Protein 5V62 (pdb70)

GO terms:
  GO:0004674 protein serine/threonine kinase activity (F, IDA)
  GO:0004707 MAP kinase activity (F, IDA)
  GO:0005829 cytosol (C, IDA)
  GO:0045542 positive regulation of cholesterol biosynthetic process (P, IDA)
  GO:0070371 ERK1 and ERK2 cascade (P, IDA)
  GO:0007173 epidermal growth factor receptor signaling pathway (P, IDA)
  GO:0000165 MAPK cascade (P, IDA)
  GO:0010759 positive regulation of macrophage chemotaxis (P, IGI)
  GO:0120041 positive regulation of macrophage proliferation (P, IGI)
  GO:0061514 interleukin-34-mediated signaling pathway (P, IGI)
  GO:0005634 nucleus (C, IDA)
  GO:0005737 cytoplasm (C, IDA)
  GO:0045880 positive regulation of smoothened signaling pathway (P, IDA)
  GO:0070849 response to epidermal growth factor (P, IDA)
  GO:0005634 nucleus (C, TAS)
  GO:0005739 mitochondrion (C, TAS)
  GO:0005769 early endosome (C, TAS)
  GO:0005770 late endosome (C, TAS)
  GO:0005794 Golgi apparatus (C, TAS)
  GO:0005829 cytosol (C, TAS)

Organism: Homo sapiens (NCBI:txid9606)

Sequence (363 aa):
GPEMVRGQVFDVGPRYTNLLSSYIGEEGGAAYYGGMMVCSAYDNVNKVRVAIKKISPFEHQTTYCQRTLREIKILLRRFRHENIIGINDIIRAPTIEQMKDVYIVQDLMETDLYKLLKTQHLSNDHICYFLYQILRGLKYIHSANVLHRDLKPSNLLLNNTTCDLKICCDFGLARVADPDHDHTGFLEVATRWYRAPEIMLNSKGYTKKSSIDIWSVGCILAEMLSSNRPIFPGKHYLDQLNHILGILGSPSQEDLNCIINLKARNYLLSLPHKNKVPWNRLFPNADSKALDLLDKMMLTFNPHKRIEVEQALAHPYLEQYYDPSDEPIAEAPFKFDMELDDLPKEKLKELIFEETARFQPGYRSQLKPIESSILAQRR

Nearest PDB structures (foldseek):
  3zuv-assembly1_A  TM=9.900E-01  e=7.593E-59  Rattus norvegicus
  4nif-assembly1_E  TM=9.611E-01  e=3.042E-57  Homo sapiens
  4qpa-assembly2_B  TM=9.569E-01  e=8.840E-56  Homo sapiens
  8ao9-assembly1_A  TM=9.526E-01  e=4.386E-54  Homo sapiens
  4qp1-assembly2_B  TM=9.564E-01  e=3.182E-54  Homo sapiens

Foldseek 3Di:
DADADPHRGDPDDDQWDDWAFDDADDQGTKTWTAGPPVGAIKIKGKAQQLVDLLQLLLLLFVLVVQQQDDDQQAWHWDAKDADPDLVRGRIIMTITGDFDAWQLVCLVPDQDDLVLLLLLLLSVLLVVQQCVLLQKAQQADDGRQWGHHPVSRIHGHDSSVMDHDAVVDQQQPPQQGYDLLLAAVCSVQSVRHDGSLSVLSSSLQRSLCSLPSDGQQPQPDNVSSNVSLCQAQWQDDPVLLVPRPDPVSSVVSVPDDTHDHHQQCVVRVPHDPQSSVLSCLSSDNRSVSRDDSLVSCVGPSNVVPRDVVPRDHRPHRDHPVRHPSPDDSVVSSVSSCVSNQVNDPPDDD/DDDDPCVDPVSVVD

InterPro domains:
  IPR000719 Protein kinase domain [PF00069] (25-313)
  IPR000719 Protein kinase domain [PS50011] (25-313)
  IPR000719 Protein kinase domain [SM00220] (25-313)
  IPR003527 Mitogen-activated protein (MAP) kinase, conserved site [PS01351] (59-161)
  IPR008271 Serine/threonine-protein kinase, active site [PS00108] (145-157)
  IPR008349 Mitogen-activated protein (MAP) kinase, ERK1/2 [PR01770] (13-30)
  IPR008349 Mitogen-activated protein (MAP) kinase, ERK1/2 [PR01770] (118-127)
  IPR008349 Mitogen-activated protein (MAP) kinase, ERK1/2 [PR01770] (173-183)
  IPR008349 Mitogen-activated protein (MAP) kinase, ERK1/2 [PR01770] (231-242)
  IPR008349 Mitogen-activated protein (MAP) kinase, ERK1/2 [PR01770] (252-262)
  IPR008349 Mitogen-activated protein (MAP) kinase, ERK1/2 [PR01770] (313-323)
  IPR011009 Protein kinase-like domain superfamily [SSF56112] (19-322)
  IPR017441 Protein kinase, ATP binding site [PS00107] (31-55)
  IPR050117 Mitogen-activated protein (MAP) kinase [PTHR24055] (24-315)

Structure (mmCIF, N/CA/C/O backbone):
data_5V62
#
_entry.id   5V62
#
_cell.length_a   42.327
_cell.length_b   77.888
_cell.length_c   152.938
_cell.angle_alpha   90.00
_cell.angle_beta   90.00
_cell.angle_gamma   90.00
#
_symmetry.space_group_name_H-M   'P 21 21 21'
#
loop_
_entity.id
_entity.type
_entity.pdbx_description
1 polymer 'Mitogen-activated protein kinase 1'
2 polymer 'Ribosomal protein S6 kinase alpha-1'
3 non-polymer GLYCEROL
4 non-polymer 5-(2-PHENYLPYRAZOLO[1,5-A]PYRIDIN-3-YL)-1H-PYRAZOLO[3,4-C]PYRIDAZIN-3-AMINE
5 non-polymer N-(hex-5-yn-1-yl)hexanamide
6 water water
#
loop_
_atom_site.group_PDB
_atom_site.id
_atom_site.type_symbol
_atom_site.label_atom_id
_atom_site.label_alt_id
_atom_site.label_comp_id
_atom_site.label_asym_id
_atom_site.label_entity_id
_atom_site.label_seq_id
_atom_site.pdbx_PDB_ins_code
_atom_site.Cartn_x
_atom_site.Cartn_y
_atom_site.Cartn_z
_atom_site.occupancy
_atom_site.B_iso_or_equiv
_atom_site.auth_seq_id
_atom_site.auth_comp_id
_atom_site.auth_asym_id
_atom_site.auth_atom_id
_atom_site.pdbx_PDB_model_num
ATOM 1 N N . GLY A 1 1 ? 15.929 5.449 -9.095 1.00 67.09 10 GLY A N 1
ATOM 2 C CA . GLY A 1 1 ? 16.187 5.289 -7.634 1.00 63.79 10 GLY A CA 1
ATOM 3 C C . GLY A 1 1 ? 15.876 6.543 -6.824 1.00 60.44 10 GLY A C 1
ATOM 4 O O . GLY A 1 1 ? 16.247 7.646 -7.235 1.00 61.52 10 GLY A O 1
ATOM 5 N N . PRO A 1 2 ? 15.194 6.393 -5.660 1.00 57.25 11 PRO A N 1
ATOM 6 C CA . PRO A 1 2 ? 14.890 7.552 -4.787 1.00 52.21 11 PRO A CA 1
ATOM 7 C C . PRO A 1 2 ? 16.145 8.178 -4.169 1.00 48.86 11 PRO A C 1
ATOM 8 O O . PRO A 1 2 ? 17.186 7.537 -4.165 1.00 48.10 11 PRO A O 1
ATOM 12 N N . GLU A 1 3 ? 16.065 9.404 -3.646 1.00 44.65 12 GLU A N 1
ATOM 13 C CA . GLU A 1 3 ? 17.232 10.009 -2.986 1.00 44.29 12 GLU A CA 1
ATOM 14 C C . GLU A 1 3 ? 17.503 9.303 -1.650 1.00 44.22 12 GLU A C 1
ATOM 15 O O . GLU A 1 3 ? 16.609 8.738 -1.016 1.00 43.14 12 GLU A O 1
ATOM 21 N N . MET A 1 4 ? 18.751 9.372 -1.239 1.00 43.84 13 MET A N 1
ATOM 22 C CA . MET A 1 4 ? 19.247 8.715 -0.037 1.00 47.07 13 MET A CA 1
ATOM 23 C C . MET A 1 4 ? 20.011 9.758 0.772 1.00 44.26 13 MET A C 1
ATOM 24 O O . MET A 1 4 ? 20.817 10.507 0.215 1.00 45.70 13 MET A O 1
ATOM 29 N N . VAL A 1 5 ? 19.754 9.793 2.069 1.00 41.20 14 VAL A N 1
ATOM 30 C CA . VAL A 1 5 ? 20.441 10.691 2.986 1.00 41.22 14 VAL A CA 1
ATOM 31 C C . VAL A 1 5 ? 21.050 9.885 4.147 1.00 42.08 14 VAL A C 1
ATOM 32 O O . VAL A 1 5 ? 20.313 9.267 4.938 1.00 39.26 14 VAL A O 1
ATOM 36 N N . ARG A 1 6 ? 22.381 9.947 4.242 1.00 43.37 15 ARG A N 1
ATOM 37 C CA . ARG A 1 6 ? 23.169 9.225 5.270 1.00 44.67 15 ARG A CA 1
ATOM 38 C C . ARG A 1 6 ? 22.714 7.772 5.363 1.00 46.13 15 ARG A C 1
ATOM 39 O O . ARG A 1 6 ? 22.327 7.318 6.419 1.00 47.39 15 ARG A O 1
ATOM 47 N N . GLY A 1 7 ? 22.643 7.097 4.229 1.00 48.64 16 GLY A N 1
ATOM 48 C CA . GLY A 1 7 ? 22.195 5.712 4.195 1.00 51.50 16 GLY A CA 1
ATOM 49 C C . GLY A 1 7 ? 20.715 5.395 4.325 1.00 50.36 16 GLY A C 1
ATOM 50 O O . GLY A 1 7 ? 20.352 4.235 4.261 1.00 53.59 16 GLY A O 1
ATOM 51 N N . GLN A 1 8 ? 19.854 6.388 4.527 1.00 49.29 17 GLN A N 1
ATOM 52 C CA . GLN A 1 8 ? 18.410 6.148 4.560 1.00 48.82 17 GLN A CA 1
ATOM 53 C C . GLN A 1 8 ? 17.792 6.534 3.221 1.00 46.85 17 GLN A C 1
ATOM 54 O O . GLN A 1 8 ? 17.973 7.656 2.741 1.00 42.38 17 GLN A O 1
ATOM 60 N N . VAL A 1 9 ? 17.032 5.619 2.643 1.00 46.38 18 VAL A N 1
ATOM 61 C CA . VAL A 1 9 ? 16.253 5.933 1.467 1.00 46.65 18 VAL A CA 1
ATOM 62 C C . VAL A 1 9 ? 15.094 6.849 1.871 1.00 42.56 18 VAL A C 1
ATOM 63 O O . VAL A 1 9 ? 14.465 6.615 2.898 1.00 43.45 18 VAL A O 1
ATOM 67 N N . PHE A 1 10 ? 14.845 7.906 1.110 1.00 39.57 19 PHE A N 1
ATOM 68 C CA . PHE A 1 10 ? 13.663 8.751 1.298 1.00 38.78 19 PHE A CA 1
ATOM 69 C C . PHE A 1 10 ? 12.800 8.689 0.086 1.00 40.42 19 PHE A C 1
ATOM 70 O O . PHE A 1 10 ? 12.969 9.471 -0.861 1.00 41.68 19 PHE A O 1
ATOM 78 N N . ASP A 1 11 ? 11.865 7.756 0.105 1.00 39.64 20 ASP A N 1
ATOM 79 C CA . ASP A 1 11 ? 11.060 7.486 -1.066 1.00 41.90 20 ASP A CA 1
ATOM 80 C C . ASP A 1 11 ? 9.882 8.490 -1.159 1.00 39.66 20 ASP A C 1
ATOM 81 O O . ASP A 1 11 ? 8.724 8.138 -0.909 1.00 39.58 20 ASP A O 1
ATOM 86 N N . VAL A 1 12 ? 10.204 9.731 -1.508 1.00 37.52 21 VAL A N 1
ATOM 87 C CA . VAL A 1 12 ? 9.255 10.852 -1.439 1.00 36.66 21 VAL A CA 1
ATOM 88 C C . VAL A 1 12 ? 9.176 11.628 -2.749 1.00 37.35 21 VAL A C 1
ATOM 89 O O . VAL A 1 12 ? 8.485 12.639 -2.814 1.00 38.68 21 VAL A O 1
ATOM 93 N N . GLY A 1 13 ? 9.898 11.198 -3.772 1.00 37.74 22 GLY A N 1
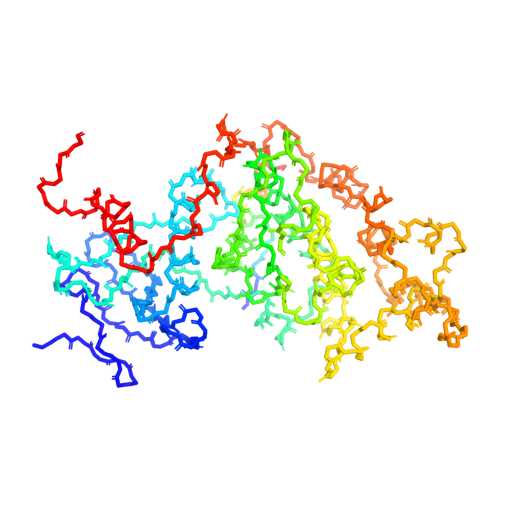ATOM 94 C CA . GLY A 1 13 ? 9.894 11.887 -5.040 1.00 38.44 22 GLY A CA 1
ATOM 95 C C . GLY A 1 13 ? 8.710 11.338 -5.788 1.00 38.94 22 GLY A C 1
ATOM 96 O O . GLY A 1 13 ? 8.113 10.378 -5.338 1.00 40.26 22 GLY A O 1
ATOM 97 N N . PRO A 1 14 ? 8.364 11.917 -6.925 1.00 38.88 23 PRO A N 1
ATOM 98 C CA . PRO A 1 14 ? 9.022 13.106 -7.498 1.00 36.29 23 PRO A CA 1
ATOM 99 C C . PRO A 1 14 ? 8.589 14.444 -6.901 1.00 33.38 23 PRO A C 1
ATOM 100 O O . PRO A 1 14 ? 9.237 15.425 -7.160 1.00 32.50 23 PRO A O 1
ATOM 104 N N . ARG A 1 15 ? 7.539 14.504 -6.078 1.00 32.11 24 ARG A N 1
ATOM 105 C CA . ARG A 1 15 ? 7.093 15.782 -5.537 1.00 31.16 24 ARG A CA 1
ATOM 106 C C . ARG A 1 15 ? 8.150 16.523 -4.656 1.00 29.75 24 ARG A C 1
ATOM 107 O O . ARG A 1 15 ? 8.312 17.729 -4.733 1.00 29.49 24 ARG A O 1
ATOM 115 N N . TYR A 1 16 ? 8.827 15.773 -3.822 1.00 29.40 25 TYR A N 1
ATOM 116 C CA . TYR A 1 16 ? 9.737 16.297 -2.809 1.00 28.59 25 TYR A CA 1
ATOM 117 C C . TYR A 1 16 ? 11.128 15.874 -3.186 1.00 29.46 25 TYR A C 1
ATOM 118 O O . TYR A 1 16 ? 11.365 14.670 -3.364 1.00 29.40 25 TYR A O 1
ATOM 127 N N . THR A 1 17 ? 12.021 16.850 -3.354 1.00 29.73 26 THR A N 1
ATOM 128 C CA . THR A 1 17 ? 13.380 16.619 -3.840 1.00 31.03 26 THR A CA 1
ATOM 129 C C . THR A 1 17 ? 14.396 17.420 -3.032 1.00 29.91 26 THR A C 1
ATOM 130 O O . THR A 1 17 ? 14.012 18.192 -2.167 1.00 30.68 26 THR A O 1
ATOM 134 N N . ASN A 1 18 ? 15.689 17.237 -3.335 1.00 29.87 27 ASN A N 1
ATOM 135 C CA . ASN A 1 18 ? 16.808 17.989 -2.768 1.00 30.14 27 ASN A CA 1
ATOM 136 C C . ASN A 1 18 ? 16.877 17.813 -1.244 1.00 29.64 27 ASN A C 1
ATOM 137 O O . ASN A 1 18 ? 16.819 18.748 -0.529 1.00 30.13 27 ASN A O 1
ATOM 142 N N . LEU A 1 19 ? 16.892 16.570 -0.798 1.00 29.13 28 LEU A N 1
ATOM 143 C CA A LEU A 1 19 ? 16.841 16.278 0.626 0.50 28.28 28 LEU A CA 1
ATOM 144 C CA B LEU A 1 19 ? 16.864 16.216 0.617 0.50 28.82 28 LEU A CA 1
ATOM 145 C C . LEU A 1 19 ? 18.162 16.567 1.337 1.00 28.30 28 LEU A C 1
ATOM 146 O O . LEU A 1 19 ? 19.233 16.294 0.838 1.00 29.50 28 LEU A O 1
ATOM 155 N N A SER A 1 20 ? 18.065 17.184 2.513 0.50 27.49 29 SER A N 1
ATOM 156 N N B SER A 1 20 ? 18.034 17.083 2.555 0.50 28.26 29 SER A N 1
ATOM 157 C CA A SER A 1 20 ? 19.252 17.441 3.316 0.50 28.40 29 SER A CA 1
ATOM 158 C CA B SER A 1 20 ? 19.195 17.505 3.303 0.50 29.72 29 SER A CA 1
ATOM 159 C C A SER A 1 20 ? 18.940 17.009 4.734 0.50 27.79 29 SER A C 1
ATOM 160 C C B SER A 1 20 ? 18.983 17.162 4.786 0.50 28.71 29 SER A C 1
ATOM 161 O O A SER A 1 20 ? 17.853 17.177 5.219 0.50 25.46 29 SER A O 1
ATOM 162 O O B SER A 1 20 ? 18.002 17.597 5.383 0.50 27.00 29 SER A O 1
ATOM 167 N N . TYR A 1 21 ? 19.916 16.408 5.355 1.00 29.12 30 TYR A N 1
ATOM 168 C CA . TYR A 1 21 ? 19.793 15.933 6.716 1.00 30.18 30 TYR A CA 1
ATOM 169 C C . TYR A 1 21 ? 19.571 17.075 7.715 1.00 30.61 30 TYR A C 1
ATOM 170 O O . TYR A 1 21 ? 20.208 18.134 7.660 1.00 29.19 30 TYR A O 1
ATOM 179 N N . ILE A 1 22 ? 18.651 16.831 8.641 1.00 31.83 31 ILE A N 1
ATOM 180 C CA . ILE A 1 22 ? 18.454 17.700 9.811 1.00 33.19 31 ILE A CA 1
ATOM 181 C C . ILE A 1 22 ? 18.778 16.968 11.109 1.00 35.62 31 ILE A C 1
ATOM 182 O O . ILE A 1 22 ? 19.518 17.500 11.893 1.00 36.17 31 ILE A O 1
ATOM 187 N N . GLY A 1 23 ? 18.258 15.768 11.328 1.00 36.07 32 GLY A N 1
ATOM 188 C CA . GLY A 1 23 ? 18.421 15.076 12.636 1.00 36.83 32 GLY A CA 1
ATOM 189 C C . GLY A 1 23 ? 17.845 13.669 12.585 1.00 38.03 32 GLY A C 1
ATOM 190 O O . GLY A 1 23 ? 17.236 13.291 11.552 1.00 33.64 32 GLY A O 1
ATOM 191 N N A GLU A 1 24 ? 17.883 12.969 13.724 0.51 34.74 33 GLU A N 1
ATOM 192 N N B GLU A 1 24 ? 18.210 12.816 13.561 0.46 39.13 33 GLU A N 1
ATOM 193 C CA A GLU A 1 24 ? 17.298 11.639 13.805 0.51 34.35 33 GLU A CA 1
ATOM 194 C CA B GLU A 1 24 ? 17.711 11.428 13.639 0.46 41.12 33 GLU A CA 1
ATOM 195 C C A GLU A 1 24 ? 16.805 11.240 15.200 0.51 34.47 33 GLU A C 1
ATOM 196 C C B GLU A 1 24 ? 17.607 10.899 15.084 0.46 44.03 33 GLU A C 1
ATOM 197 O O A GLU A 1 24 ? 17.026 11.975 16.157 0.51 33.28 33 GLU A O 1
ATOM 198 O O B GLU A 1 24 ? 17.979 11.601 16.026 0.46 40.71 33 GLU A O 1
ATOM 209 N N A GLY A 1 25 ? 16.103 10.095 15.246 0.51 34.97 34 GLY A N 1
ATOM 210 N N B GLY A 1 25 ? 17.072 9.678 15.236 0.46 47.42 34 GLY A N 1
ATOM 211 C CA A GLY A 1 25 ? 15.772 9.335 16.476 0.51 34.08 34 GLY A CA 1
ATOM 212 C CA B GLY A 1 25 ? 17.063 8.955 16.530 0.46 51.12 34 GLY A CA 1
ATOM 213 C C A GLY A 1 25 ? 15.985 7.816 16.300 0.51 35.05 34 GLY A C 1
ATOM 214 C C B GLY A 1 25 ? 15.771 8.251 16.929 0.46 53.18 34 GLY A C 1
ATOM 215 O O A GLY A 1 25 ? 16.435 7.356 15.248 0.51 34.83 34 GLY A O 1
ATOM 216 O O B GLY A 1 25 ? 15.280 7.393 16.189 0.46 58.29 34 GLY A O 1
ATOM 217 N N A ALA A 1 26 ? 15.626 7.024 17.317 0.51 35.16 35 ALA A N 1
ATOM 218 N N B ALA A 1 26 ? 15.245 8.592 18.118 0.46 54.01 35 ALA A N 1
ATOM 219 C CA A ALA A 1 26 ? 15.706 5.553 17.244 0.51 36.10 35 ALA A CA 1
ATOM 220 C CA B ALA A 1 26 ? 14.001 8.008 18.646 0.46 52.11 35 ALA A CA 1
ATOM 221 C C A ALA A 1 26 ? 14.970 4.868 16.088 0.51 35.78 35 ALA A C 1
ATOM 222 C C B ALA A 1 26 ? 12.874 8.289 17.666 0.46 50.74 35 ALA A C 1
ATOM 223 O O A ALA A 1 26 ? 15.399 3.799 15.648 0.51 35.75 35 ALA A O 1
ATOM 224 O O B ALA A 1 26 ? 12.415 7.394 16.964 0.46 52.61 35 ALA A O 1
ATOM 227 N N A TYR A 1 27 ? 13.872 5.433 15.585 0.51 35.14 36 TYR A N 1
ATOM 228 N N B TYR A 1 27 ? 12.518 9.561 17.542 0.46 46.97 36 TYR A N 1
ATOM 229 C CA A TYR A 1 27 ? 13.161 4.754 14.491 0.51 35.27 36 TYR A CA 1
ATOM 230 C CA B TYR A 1 27 ? 11.468 9.970 16.617 0.46 45.12 36 TYR A CA 1
ATOM 231 C C A TYR A 1 27 ? 12.789 5.683 13.324 0.51 34.95 36 TYR A C 1
ATOM 232 C C B TYR A 1 27 ? 11.623 9.482 15.166 0.46 43.42 36 TYR A C 1
ATOM 233 O O A TYR A 1 27 ? 11.784 5.462 12.661 0.51 31.96 36 TYR A O 1
ATOM 234 O O B TYR A 1 27 ? 10.627 9.339 14.479 0.46 42.43 36 TYR A O 1
ATOM 251 N N A GLY A 1 28 ? 13.613 6.708 13.082 0.51 34.24 37 GLY A N 1
ATOM 252 N N B GLY A 1 28 ? 12.838 9.205 14.707 0.46 41.57 37 GLY A N 1
ATOM 253 C CA A GLY A 1 28 ? 13.342 7.667 12.017 0.51 33.48 37 GLY A CA 1
ATOM 254 C CA B GLY A 1 28 ? 13.051 8.685 13.339 0.46 39.36 37 GLY A CA 1
ATOM 255 C C A GLY A 1 28 ? 14.440 8.670 11.715 0.51 33.37 37 GLY A C 1
ATOM 256 C C B GLY A 1 28 ? 14.132 9.519 12.684 0.46 37.32 37 GLY A C 1
ATOM 257 O O A GLY A 1 28 ? 15.468 8.674 12.380 0.51 32.71 37 GLY A O 1
ATOM 258 O O B GLY A 1 28 ? 15.069 9.869 13.369 0.46 36.81 37 GLY A O 1
ATOM 259 N N A MET A 1 29 ? 14.204 9.538 10.727 0.51 32.39 38 MET A N 1
ATOM 260 N N B MET A 1 29 ? 14.011 9.844 11.389 0.46 35.24 38 MET A N 1
ATOM 261 C CA A MET A 1 29 ? 15.154 10.621 10.371 0.51 32.12 38 MET A CA 1
ATOM 262 C CA B MET A 1 29 ? 15.010 10.698 10.687 0.46 34.61 38 MET A CA 1
ATOM 263 C C A MET A 1 29 ? 14.363 11.795 9.807 0.51 30.64 38 MET A C 1
ATOM 264 C C B MET A 1 29 ? 14.295 11.805 9.937 0.46 32.07 38 MET A C 1
ATOM 265 O O A MET A 1 29 ? 13.367 11.582 9.112 0.51 29.31 38 MET A O 1
ATOM 266 O O B MET A 1 29 ? 13.312 11.560 9.237 0.46 30.83 38 MET A O 1
ATOM 275 N N . VAL A 1 30 ? 14.813 13.020 10.085 1.00 29.53 39 VAL A N 1
ATOM 276 C CA . VAL A 1 30 ? 14.196 14.219 9.547 1.00 28.10 39 VAL A CA 1
ATOM 277 C C . VAL A 1 30 ? 15.161 14.853 8.536 1.00 28.28 39 VAL A C 1
ATOM 278 O O . VAL A 1 30 ? 16.357 15.007 8.835 1.00 26.83 39 VAL A O 1
ATOM 282 N N . CYS A 1 31 ? 14.616 15.278 7.394 1.00 27.06 40 CYS A N 1
ATOM 283 C CA . CYS A 1 31 ? 15.374 16.012 6.357 1.00 27.75 40 CYS A CA 1
ATOM 284 C C . CYS A 1 31 ? 14.612 17.249 5.944 1.00 27.27 40 CYS A C 1
ATOM 285 O O . CYS A 1 31 ? 13.375 17.293 6.078 1.00 28.61 40 CYS A O 1
ATOM 288 N N . SER A 1 32 ? 15.306 18.228 5.385 1.00 26.47 41 SER A N 1
ATOM 289 C CA . SER A 1 32 ? 14.670 19.315 4.683 1.00 26.39 41 SER A CA 1
ATOM 290 C C . SER A 1 32 ? 14.523 18.881 3.251 1.00 26.52 41 SER A C 1
ATOM 291 O O . SER A 1 32 ? 15.262 18.031 2.766 1.00 27.06 41 SER A O 1
ATOM 294 N N . ALA A 1 33 ? 13.535 19.453 2.586 1.00 27.05 42 ALA A N 1
ATOM 295 C CA . ALA A 1 33 ? 13.336 19.229 1.155 1.00 25.89 42 ALA A CA 1
ATOM 296 C C . ALA A 1 33 ? 12.627 20.410 0.460 1.00 25.74 42 ALA A C 1
ATOM 297 O O . ALA A 1 33 ? 12.141 21.307 1.094 1.00 27.64 42 ALA A O 1
ATOM 299 N N . TYR A 1 34 ? 12.495 20.292 -0.872 1.00 26.65 43 TYR A N 1
ATOM 300 C CA . TYR A 1 34 ? 11.726 21.197 -1.673 1.00 27.29 43 TYR A CA 1
ATOM 301 C C . TYR A 1 34 ? 10.516 20.502 -2.236 1.00 26.06 43 TYR A C 1
ATOM 302 O O . TYR A 1 34 ? 10.625 19.455 -2.893 1.00 26.35 43 TYR A O 1
ATOM 311 N N . ASP A 1 35 ? 9.366 21.098 -1.973 1.00 25.70 44 ASP A N 1
ATOM 312 C CA . ASP A 1 35 ? 8.091 20.683 -2.553 1.00 25.34 44 ASP A CA 1
ATOM 313 C C . ASP A 1 35 ? 7.965 21.328 -3.898 1.00 26.32 44 ASP A C 1
ATOM 314 O O . ASP A 1 35 ? 7.738 22.511 -3.989 1.00 27.99 44 ASP A O 1
ATOM 319 N N . ASN A 1 36 ? 8.156 20.552 -4.968 1.00 27.94 45 ASN A N 1
ATOM 320 C CA . ASN A 1 36 ? 8.141 21.080 -6.316 1.00 29.85 45 ASN A CA 1
ATOM 321 C C . ASN A 1 36 ? 6.696 21.474 -6.768 1.00 30.77 45 ASN A C 1
ATOM 322 O O . ASN A 1 36 ? 6.527 22.238 -7.720 1.00 31.00 45 ASN A O 1
ATOM 327 N N . VAL A 1 37 ? 5.696 20.948 -6.092 1.00 29.17 46 VAL A N 1
ATOM 328 C CA . VAL A 1 37 ? 4.282 21.203 -6.452 1.00 29.55 46 VAL A CA 1
ATOM 329 C C . VAL A 1 37 ? 3.858 22.546 -5.901 1.00 27.46 46 VAL A C 1
ATOM 330 O O . VAL A 1 37 ? 3.505 23.418 -6.654 1.00 27.54 46 VAL A O 1
ATOM 334 N N . ASN A 1 38 ? 3.902 22.724 -4.601 1.00 26.98 47 ASN A N 1
ATOM 335 C CA . ASN A 1 38 ? 3.570 24.026 -3.985 1.00 27.05 47 ASN A CA 1
ATOM 336 C C . ASN A 1 38 ? 4.717 25.071 -3.974 1.00 28.87 47 ASN A C 1
ATOM 337 O O . ASN A 1 38 ? 4.483 26.224 -3.592 1.00 28.06 47 ASN A O 1
ATOM 342 N N . LYS A 1 39 ? 5.940 24.663 -4.362 1.00 30.14 48 LYS A N 1
ATOM 343 C CA . LYS A 1 39 ? 7.116 25.575 -4.414 1.00 31.80 48 LYS A CA 1
ATOM 344 C C . LYS A 1 39 ? 7.383 26.167 -3.032 1.00 32.36 48 LYS A C 1
ATOM 345 O O . LYS A 1 39 ? 7.427 27.371 -2.814 1.00 33.79 48 LYS A O 1
ATOM 351 N N . VAL A 1 40 ? 7.585 25.264 -2.090 1.00 30.61 49 VAL A N 1
ATOM 352 C CA . VAL A 1 40 ? 7.858 25.618 -0.706 1.00 31.23 49 VAL A CA 1
ATOM 353 C C . VAL A 1 40 ? 8.852 24.628 -0.128 1.00 29.05 49 VAL A C 1
ATOM 354 O O . VAL A 1 40 ? 8.939 23.472 -0.552 1.00 28.41 49 VAL A O 1
ATOM 358 N N . ARG A 1 41 ? 9.590 25.096 0.849 1.00 28.20 50 ARG A N 1
ATOM 359 C CA . ARG A 1 41 ? 10.558 24.282 1.549 1.00 28.83 50 ARG A CA 1
ATOM 360 C C . ARG A 1 41 ? 9.875 23.566 2.697 1.00 26.94 50 ARG A C 1
ATOM 361 O O . ARG A 1 41 ? 9.069 24.154 3.426 1.00 26.24 50 ARG A O 1
ATOM 369 N N . VAL A 1 42 ? 10.188 22.283 2.848 1.00 26.02 51 VAL A N 1
ATOM 370 C CA . VAL A 1 42 ? 9.520 21.455 3.832 1.00 25.07 51 VAL A CA 1
ATOM 371 C C . VAL A 1 42 ? 10.520 20.692 4.687 1.00 24.14 51 VAL A C 1
ATOM 372 O O . VAL A 1 42 ? 11.669 20.439 4.348 1.00 24.23 51 VAL A O 1
ATOM 376 N N . ALA A 1 43 ? 10.010 20.246 5.818 1.00 24.37 52 ALA A N 1
ATOM 377 C CA . ALA A 1 43 ? 10.691 19.246 6.632 1.00 23.59 52 ALA A CA 1
ATOM 378 C C . ALA A 1 43 ? 9.969 17.939 6.453 1.00 23.80 52 ALA A C 1
ATOM 379 O O . ALA A 1 43 ? 8.733 17.934 6.453 1.00 24.00 52 ALA A O 1
ATOM 381 N N . ILE A 1 44 ? 10.687 16.839 6.327 1.00 24.42 53 ILE A N 1
ATOM 382 C CA . ILE A 1 44 ? 10.063 15.544 6.106 1.00 25.57 53 ILE A CA 1
ATOM 383 C C . ILE A 1 44 ? 10.662 14.594 7.132 1.00 26.44 53 ILE A C 1
ATOM 384 O O . ILE A 1 44 ? 11.886 14.440 7.191 1.00 26.81 53 ILE A O 1
ATOM 389 N N . LYS A 1 45 ? 9.804 13.978 7.953 1.00 26.01 54 LYS A N 1
ATOM 390 C CA . LYS A 1 45 ? 10.220 12.954 8.891 1.00 28.42 54 LYS A CA 1
ATOM 391 C C . LYS A 1 45 ? 9.895 11.594 8.362 1.00 29.62 54 LYS A C 1
ATOM 392 O O . LYS A 1 45 ? 8.732 11.335 8.064 1.00 27.77 54 LYS A O 1
ATOM 398 N N . LYS A 1 46 ? 10.908 10.725 8.207 1.00 29.76 55 LYS A N 1
ATOM 399 C CA . LYS A 1 46 ? 10.731 9.300 7.928 1.00 31.75 55 LYS A CA 1
ATOM 400 C C . LYS A 1 46 ? 10.617 8.536 9.258 1.00 33.86 55 LYS A C 1
ATOM 401 O O . LYS A 1 46 ? 11.512 8.633 10.070 1.00 31.88 55 LYS A O 1
ATOM 407 N N . ILE A 1 47 ? 9.564 7.727 9.413 1.00 33.21 56 ILE A N 1
ATOM 408 C CA . ILE A 1 47 ? 9.319 6.882 10.599 1.00 35.71 56 ILE A CA 1
ATOM 409 C C . ILE A 1 47 ? 9.260 5.450 10.125 1.00 35.11 56 ILE A C 1
ATOM 410 O O . ILE A 1 47 ? 8.646 5.177 9.106 1.00 33.08 56 ILE A O 1
ATOM 415 N N . SER A 1 48 ? 9.865 4.530 10.878 1.00 34.98 57 SER A N 1
ATOM 416 C CA . SER A 1 48 ? 9.837 3.129 10.570 1.00 36.27 57 SER A CA 1
ATOM 417 C C . SER A 1 48 ? 9.406 2.359 11.826 1.00 38.32 57 SER A C 1
ATOM 418 O O . SER A 1 48 ? 10.239 1.735 12.463 1.00 38.95 57 SER A O 1
ATOM 421 N N . PRO A 1 49 ? 8.107 2.445 12.208 1.00 36.61 58 PRO A N 1
ATOM 422 C CA . PRO A 1 49 ? 7.704 2.079 13.544 1.00 36.77 58 PRO A CA 1
ATOM 423 C C . PRO A 1 49 ? 7.152 0.669 13.733 1.00 36.72 58 PRO A C 1
ATOM 424 O O . PRO A 1 49 ? 6.844 0.298 14.867 1.00 38.60 58 PRO A O 1
ATOM 428 N N . PHE A 1 50 ? 6.969 -0.074 12.668 1.00 36.87 59 PHE A N 1
ATOM 429 C CA . PHE A 1 50 ? 5.981 -1.134 12.695 1.00 39.60 59 PHE A CA 1
ATOM 430 C C . PHE A 1 50 ? 6.436 -2.396 13.413 1.00 42.49 59 PHE A C 1
ATOM 431 O O . PHE A 1 50 ? 5.604 -3.275 13.641 1.00 42.46 59 PHE A O 1
ATOM 439 N N . GLU A 1 51 ? 7.727 -2.469 13.773 1.00 44.77 60 GLU A N 1
ATOM 440 C CA . GLU A 1 51 ? 8.250 -3.622 14.507 1.00 47.68 60 GLU A CA 1
ATOM 441 C C . GLU A 1 51 ? 8.070 -3.506 16.004 1.00 46.12 60 GLU A C 1
ATOM 442 O O . GLU A 1 51 ? 8.265 -4.482 16.706 1.00 46.97 60 GLU A O 1
ATOM 448 N N . HIS A 1 52 ? 7.661 -2.352 16.507 1.00 44.52 61 HIS A N 1
ATOM 449 C CA . HIS A 1 52 ? 7.520 -2.163 17.947 1.00 44.21 61 HIS A CA 1
ATOM 450 C C . HIS A 1 52 ? 6.207 -1.517 18.277 1.00 43.02 61 HIS A C 1
ATOM 451 O O . HIS A 1 52 ? 5.815 -0.489 17.705 1.00 38.81 61 HIS A O 1
ATOM 458 N N . GLN A 1 53 ? 5.535 -2.103 19.251 1.00 42.60 62 GLN A N 1
ATOM 459 C CA . GLN A 1 53 ? 4.217 -1.663 19.607 1.00 42.79 62 GLN A CA 1
ATOM 460 C C . GLN A 1 53 ? 4.222 -0.204 20.106 1.00 40.48 62 GLN A C 1
ATOM 461 O O . GLN A 1 53 ? 3.361 0.594 19.735 1.00 39.15 62 GLN A O 1
ATOM 467 N N . THR A 1 54 ? 5.201 0.153 20.926 1.00 39.35 63 THR A N 1
ATOM 468 C CA A THR A 1 54 ? 5.227 1.480 21.516 0.50 38.25 63 THR A CA 1
ATOM 469 C CA B THR A 1 54 ? 5.263 1.481 21.514 0.50 38.76 63 THR A CA 1
ATOM 470 C C . THR A 1 54 ? 5.478 2.551 20.433 1.00 36.81 63 THR A C 1
ATOM 471 O O . THR A 1 54 ? 4.882 3.620 20.493 1.00 36.02 63 THR A O 1
ATOM 478 N N . TYR A 1 55 ? 6.349 2.260 19.465 1.00 35.98 64 TYR A N 1
ATOM 479 C CA . TYR A 1 55 ? 6.547 3.170 18.301 1.00 35.51 64 TYR A CA 1
ATOM 480 C C . TYR A 1 55 ? 5.272 3.354 17.481 1.00 32.96 64 TYR A C 1
ATOM 481 O O . TYR A 1 55 ? 4.965 4.479 17.072 1.00 32.34 64 TYR A O 1
ATOM 490 N N . CYS A 1 56 ? 4.558 2.268 17.239 1.00 33.00 65 CYS A N 1
ATOM 491 C CA . CYS A 1 56 ? 3.241 2.322 16.551 1.00 34.65 65 CYS A CA 1
ATOM 492 C C . CYS A 1 56 ? 2.230 3.210 17.296 1.00 34.01 65 CYS A C 1
ATOM 493 O O . CYS A 1 56 ? 1.522 4.011 16.708 1.00 33.14 65 CYS A O 1
ATOM 496 N N . GLN A 1 57 ? 2.218 3.072 18.603 1.00 35.44 66 GLN A N 1
ATOM 497 C CA . GLN A 1 57 ? 1.311 3.817 19.476 1.00 36.24 66 GLN A CA 1
ATOM 498 C C . GLN A 1 57 ? 1.582 5.300 19.378 1.00 33.32 66 GLN A C 1
ATOM 499 O O . GLN A 1 57 ? 0.666 6.105 19.214 1.00 33.03 66 GLN A O 1
ATOM 505 N N . ARG A 1 58 ? 2.855 5.660 19.467 1.00 32.23 67 ARG A N 1
ATOM 506 C CA . ARG A 1 58 ? 3.257 7.049 19.413 1.00 32.10 67 ARG A CA 1
ATOM 507 C C . ARG A 1 58 ? 3.040 7.642 18.016 1.00 30.94 67 ARG A C 1
ATOM 508 O O . ARG A 1 58 ? 2.738 8.797 17.895 1.00 28.75 67 ARG A O 1
ATOM 516 N N . THR A 1 59 ? 3.291 6.853 16.983 1.00 28.77 68 THR A N 1
ATOM 517 C CA . THR A 1 59 ? 3.035 7.299 15.615 1.00 28.92 68 THR A CA 1
ATOM 518 C C . THR A 1 59 ? 1.551 7.608 15.369 1.00 28.55 68 THR A C 1
ATOM 519 O O . THR A 1 59 ? 1.218 8.653 14.767 1.00 28.00 68 THR A O 1
ATOM 523 N N . LEU A 1 60 ? 0.672 6.722 15.861 1.00 29.12 69 LEU A N 1
ATOM 524 C CA . LEU A 1 60 ? -0.762 6.900 15.717 1.00 30.01 69 LEU A CA 1
ATOM 525 C C . LEU A 1 60 ? -1.222 8.129 16.470 1.00 29.33 69 LEU A C 1
ATOM 526 O O . LEU A 1 60 ? -2.043 8.890 15.976 1.00 28.37 69 LEU A O 1
ATOM 531 N N . ARG A 1 61 ? -0.710 8.309 17.672 1.00 28.68 70 ARG A N 1
ATOM 532 C CA . ARG A 1 61 ? -1.136 9.447 18.495 1.00 28.53 70 ARG A CA 1
ATOM 533 C C . ARG A 1 61 ? -0.737 10.745 17.816 1.00 26.99 70 ARG A C 1
ATOM 534 O O . ARG A 1 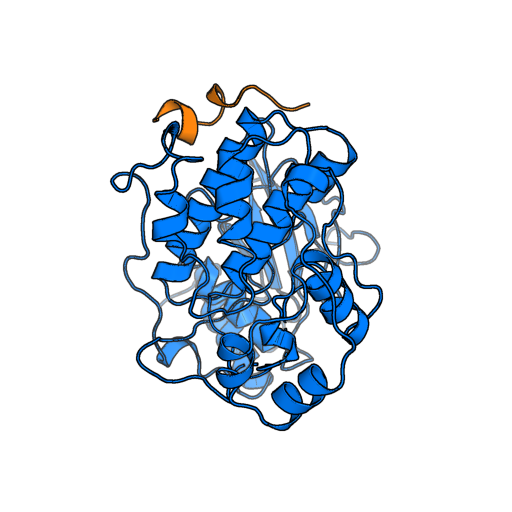61 ? -1.519 11.700 17.719 1.00 26.48 70 ARG A O 1
ATOM 542 N N . GLU A 1 62 ? 0.507 10.803 17.386 1.00 26.83 71 GLU A N 1
ATOM 543 C CA . GLU A 1 62 ? 1.003 12.023 16.813 1.00 28.90 71 GLU A CA 1
ATOM 544 C C . GLU A 1 62 ? 0.211 12.404 15.564 1.00 27.23 71 GLU A C 1
ATOM 545 O O . GLU A 1 62 ? -0.154 13.592 15.327 1.00 26.28 71 GLU A O 1
ATOM 551 N N . ILE A 1 63 ? -0.034 11.392 14.748 1.00 27.13 72 ILE A N 1
ATOM 552 C CA . ILE A 1 63 ? -0.827 11.608 13.540 1.00 27.12 72 ILE A CA 1
ATOM 553 C C . ILE A 1 63 ? -2.242 12.054 13.849 1.00 26.69 72 ILE A C 1
ATOM 554 O O . ILE A 1 63 ? -2.702 13.022 13.290 1.00 27.60 72 ILE A O 1
ATOM 559 N N . LYS A 1 64 ? -2.943 11.356 14.729 1.00 26.99 73 LYS A N 1
ATOM 560 C CA . LYS A 1 64 ? -4.346 11.659 15.006 1.00 28.72 73 LYS A CA 1
ATOM 561 C C . LYS A 1 64 ? -4.427 13.037 15.588 1.00 28.20 73 LYS A C 1
ATOM 562 O O . LYS A 1 64 ? -5.308 13.805 15.254 1.00 27.46 73 LYS A O 1
ATOM 568 N N . ILE A 1 65 ? -3.487 13.359 16.482 1.00 26.62 74 ILE A N 1
ATOM 569 C CA . ILE A 1 65 ? -3.564 14.634 17.170 1.00 26.29 74 ILE A CA 1
ATOM 570 C C . ILE A 1 65 ? -3.298 15.779 16.213 1.00 24.78 74 ILE A C 1
ATOM 571 O O . ILE A 1 65 ? -4.087 16.722 16.125 1.00 27.09 74 ILE A O 1
ATOM 576 N N . LEU A 1 66 ? -2.187 15.715 15.522 1.00 25.28 75 LEU A N 1
ATOM 577 C CA . LEU A 1 66 ? -1.801 16.813 14.655 1.00 26.96 75 LEU A CA 1
ATOM 578 C C . LEU A 1 66 ? -2.705 17.002 13.469 1.00 27.24 75 LEU A C 1
ATOM 579 O O . LEU A 1 66 ? -2.922 18.135 13.064 1.00 27.38 75 LEU A O 1
ATOM 584 N N . LEU A 1 67 ? -3.279 15.921 12.959 1.00 26.61 76 LEU A N 1
ATOM 585 C CA . LEU A 1 67 ? -4.294 16.080 11.901 1.00 27.59 76 LEU A CA 1
ATOM 586 C C . LEU A 1 67 ? -5.562 16.784 12.372 1.00 29.75 76 LEU A C 1
ATOM 587 O O . LEU A 1 67 ? -6.229 17.420 11.557 1.00 30.59 76 LEU A O 1
ATOM 592 N N A ARG A 1 68 ? -5.941 16.691 13.647 0.50 28.87 77 ARG A N 1
ATOM 593 N N B ARG A 1 68 ? -5.879 16.698 13.652 0.50 29.67 77 ARG A N 1
ATOM 594 C CA A ARG A 1 68 ? -7.084 17.505 14.118 0.50 29.83 77 ARG A CA 1
ATOM 595 C CA B ARG A 1 68 ? -7.048 17.371 14.192 0.50 31.23 77 ARG A CA 1
ATOM 596 C C A ARG A 1 68 ? -6.717 18.934 14.456 0.50 28.65 77 ARG A C 1
ATOM 597 C C B ARG A 1 68 ? -6.766 18.734 14.849 0.50 29.77 77 ARG A C 1
ATOM 598 O O A ARG A 1 68 ? -7.503 19.832 14.246 0.50 28.12 77 ARG A O 1
ATOM 599 O O B ARG A 1 68 ? -7.684 19.358 15.319 0.50 30.39 77 ARG A O 1
ATOM 614 N N . PHE A 1 69 ? -5.501 19.159 14.921 1.00 28.78 78 PHE A N 1
ATOM 615 C CA . PHE A 1 69 ? -5.124 20.454 15.440 1.00 27.93 78 PHE A CA 1
ATOM 616 C C . PHE A 1 69 ? -4.950 21.451 14.315 1.00 28.42 78 PHE A C 1
ATOM 617 O O . PHE A 1 69 ? -4.442 21.129 13.240 1.00 27.61 78 PHE A O 1
ATOM 625 N N . ARG A 1 70 ? -5.356 22.667 14.581 1.00 29.18 79 ARG A N 1
ATOM 626 C CA . ARG A 1 70 ? -5.106 23.755 13.657 1.00 32.92 79 ARG A CA 1
ATOM 627 C C . ARG A 1 70 ? -4.901 25.009 14.506 1.00 30.24 79 ARG A C 1
ATOM 628 O O . ARG A 1 70 ? -5.844 25.530 15.068 1.00 30.69 79 ARG A O 1
ATOM 636 N N . HIS A 1 71 ? -3.677 25.466 14.598 1.00 27.24 80 HIS A N 1
ATOM 637 C CA . HIS A 1 71 ? -3.340 26.605 15.435 1.00 27.45 80 HIS A CA 1
ATOM 638 C C . HIS A 1 71 ? -2.018 27.207 14.973 1.00 26.72 80 HIS A C 1
ATOM 639 O O . HIS A 1 71 ? -1.050 26.503 14.642 1.00 26.77 80 HIS A O 1
ATOM 646 N N . GLU A 1 72 ? -1.948 28.518 15.033 1.00 28.34 81 GLU A N 1
ATOM 647 C CA . GLU A 1 72 ? -0.798 29.261 14.511 1.00 30.24 81 GLU A CA 1
ATOM 648 C C . GLU A 1 72 ? 0.491 28.950 15.224 1.00 28.66 81 GLU A C 1
ATOM 649 O O . GLU A 1 72 ? 1.562 29.143 14.662 1.00 26.11 81 GLU A O 1
ATOM 655 N N . ASN A 1 73 ? 0.426 28.512 16.498 1.00 28.01 82 ASN A N 1
ATOM 656 C CA . ASN A 1 73 ? 1.640 28.187 17.260 1.00 26.01 82 ASN A CA 1
ATOM 657 C C . ASN A 1 73 ? 1.903 26.683 17.411 1.00 26.07 82 ASN A C 1
ATOM 658 O O . ASN A 1 73 ? 2.587 26.243 18.347 1.00 23.84 82 ASN A O 1
ATOM 663 N N . ILE A 1 74 ? 1.319 25.881 16.533 1.00 25.03 83 ILE A N 1
ATOM 664 C CA . ILE A 1 74 ? 1.537 24.446 16.506 1.00 24.45 83 ILE A CA 1
ATOM 665 C C . ILE A 1 74 ? 1.816 24.089 15.018 1.00 26.15 83 ILE A C 1
ATOM 666 O O . ILE A 1 74 ? 1.029 24.469 14.137 1.00 24.70 83 ILE A O 1
ATOM 671 N N . ILE A 1 75 ? 2.898 23.363 14.783 1.00 26.05 84 ILE A N 1
ATOM 672 C CA . ILE A 1 75 ? 3.247 22.933 13.392 1.00 28.88 84 ILE A CA 1
ATOM 673 C C . ILE A 1 75 ? 2.208 21.951 12.834 1.00 29.89 84 ILE A C 1
ATOM 674 O O . ILE A 1 75 ? 1.756 21.058 13.514 1.00 31.40 84 ILE A O 1
ATOM 679 N N . GLY A 1 76 ? 1.697 22.227 11.625 1.00 26.63 85 GLY A N 1
ATOM 680 C CA . GLY A 1 76 ? 0.708 21.391 10.986 1.00 26.89 85 GLY A CA 1
ATOM 681 C C . GLY A 1 76 ? 1.348 20.341 10.107 1.00 26.16 85 GLY A C 1
ATOM 682 O O . GLY A 1 76 ? 2.525 20.481 9.701 1.00 27.69 85 GLY A O 1
ATOM 683 N N . ILE A 1 77 ? 0.560 19.328 9.784 1.00 24.77 86 ILE A N 1
ATOM 684 C CA . ILE A 1 77 ? 0.975 18.300 8.826 1.00 25.06 86 ILE A CA 1
ATOM 685 C C . ILE A 1 77 ? 0.431 18.712 7.475 1.00 24.38 86 ILE A C 1
ATOM 686 O O . ILE A 1 77 ? -0.837 18.897 7.301 1.00 24.19 86 ILE A O 1
ATOM 691 N N . ASN A 1 78 ? 1.298 18.753 6.480 1.00 23.55 87 ASN A N 1
ATOM 692 C CA . ASN A 1 78 ? 0.877 19.128 5.129 1.00 25.29 87 ASN A CA 1
ATOM 693 C C . ASN A 1 78 ? 0.479 17.899 4.313 1.00 26.83 87 ASN A C 1
ATOM 694 O O . ASN A 1 78 ? -0.407 17.964 3.466 1.00 26.57 87 ASN A O 1
ATOM 699 N N . ASP A 1 79 ? 1.177 16.786 4.556 1.00 26.12 88 ASP A N 1
ATOM 700 C CA . ASP A 1 79 ? 1.125 15.596 3.716 1.00 26.91 88 ASP A CA 1
ATOM 701 C C . ASP A 1 79 ? 1.660 14.419 4.486 1.00 26.43 88 ASP A C 1
ATOM 702 O O . ASP A 1 79 ? 2.497 14.572 5.414 1.00 25.58 88 ASP A O 1
ATOM 707 N N . ILE A 1 80 ? 1.167 13.233 4.131 1.00 26.98 89 ILE A N 1
ATOM 708 C CA . ILE A 1 80 ? 1.697 12.004 4.666 1.00 26.78 89 ILE A CA 1
ATOM 709 C C . ILE A 1 80 ? 1.849 11.044 3.531 1.00 28.31 89 ILE A C 1
ATOM 710 O O . ILE A 1 80 ? 0.898 10.783 2.795 1.00 27.50 89 ILE A O 1
ATOM 715 N N . ILE A 1 81 ? 3.054 10.516 3.396 1.00 28.04 90 ILE A N 1
ATOM 716 C CA . ILE A 1 81 ? 3.348 9.556 2.348 1.00 30.38 90 ILE A CA 1
ATOM 717 C C . ILE A 1 81 ? 3.565 8.159 2.939 1.00 30.39 90 ILE A C 1
ATOM 718 O O . ILE A 1 81 ? 4.299 7.985 3.923 1.00 30.65 90 ILE A O 1
ATOM 723 N N . ARG A 1 82 ? 2.913 7.173 2.332 1.00 30.35 91 ARG A N 1
ATOM 724 C CA . ARG A 1 82 ? 3.148 5.767 2.631 1.00 30.99 91 ARG A CA 1
ATOM 725 C C . ARG A 1 82 ? 2.611 4.882 1.503 1.00 33.48 91 ARG A C 1
ATOM 726 O O . ARG A 1 82 ? 1.917 5.349 0.618 1.00 32.59 91 ARG A O 1
ATOM 734 N N . ALA A 1 83 ? 2.919 3.596 1.558 1.00 36.30 92 ALA A N 1
ATOM 735 C CA . ALA A 1 83 ? 2.669 2.678 0.435 1.00 37.40 92 ALA A CA 1
ATOM 736 C C . ALA A 1 83 ? 1.187 2.461 0.162 1.00 38.14 92 ALA A C 1
ATOM 737 O O . ALA A 1 83 ? 0.358 2.590 1.057 1.00 37.62 92 ALA A O 1
ATOM 739 N N . PRO A 1 84 ? 0.830 2.083 -1.084 1.00 40.41 93 PRO A N 1
ATOM 740 C CA . PRO A 1 84 ? -0.600 1.960 -1.370 1.00 40.17 93 PRO A CA 1
ATOM 741 C C . PRO A 1 84 ? -1.316 0.763 -0.718 1.00 40.25 93 PRO A C 1
ATOM 742 O O . PRO A 1 84 ? -2.545 0.785 -0.618 1.00 40.49 93 PRO A O 1
ATOM 746 N N . THR A 1 85 ? -0.565 -0.233 -0.252 1.00 40.54 94 THR A N 1
ATOM 747 C CA . THR A 1 85 ? -1.115 -1.391 0.447 1.00 42.14 94 THR A CA 1
ATOM 748 C C . THR A 1 85 ? -0.439 -1.581 1.794 1.00 41.97 94 THR A C 1
ATOM 749 O O . THR A 1 85 ? 0.743 -1.289 1.968 1.00 41.00 94 THR A O 1
ATOM 753 N N . ILE A 1 86 ? -1.202 -2.087 2.757 1.00 42.86 95 ILE A N 1
ATOM 754 C CA . ILE A 1 86 ? -0.692 -2.253 4.119 1.00 42.11 95 ILE A CA 1
ATOM 755 C C . ILE A 1 86 ? 0.541 -3.160 4.198 1.00 42.42 95 ILE A C 1
ATOM 756 O O . ILE A 1 86 ? 1.481 -2.835 4.928 1.00 41.88 95 ILE A O 1
ATOM 761 N N . GLU A 1 87 ? 0.586 -4.246 3.399 1.00 43.57 96 GLU A N 1
ATOM 762 C CA . GLU A 1 87 ? 1.757 -5.138 3.381 1.00 46.22 96 GLU A CA 1
ATOM 763 C C . GLU A 1 87 ? 3.038 -4.443 2.888 1.00 44.88 96 GLU A C 1
ATOM 764 O O . GLU A 1 87 ? 4.116 -4.726 3.366 1.00 45.83 96 GLU A O 1
ATOM 770 N N . GLN A 1 88 ? 2.929 -3.518 1.944 1.00 44.95 97 GLN A N 1
ATOM 771 C CA . GLN A 1 88 ? 4.111 -2.783 1.473 1.00 46.45 97 GLN A CA 1
ATOM 772 C C . GLN A 1 88 ? 4.513 -1.601 2.371 1.00 43.31 97 GLN A C 1
ATOM 773 O O . GLN A 1 88 ? 5.615 -1.072 2.224 1.00 42.56 97 GLN A O 1
ATOM 779 N N . MET A 1 89 ? 3.652 -1.204 3.298 1.00 40.24 98 MET A N 1
ATOM 780 C CA . MET A 1 89 ? 3.942 -0.088 4.188 1.00 38.08 98 MET A CA 1
ATOM 781 C C . MET A 1 89 ? 4.949 -0.522 5.264 1.00 38.75 98 MET A C 1
ATOM 782 O O . MET A 1 89 ? 4.627 -1.277 6.167 1.00 39.20 98 MET A O 1
ATOM 787 N N . LYS A 1 90 ? 6.166 -0.025 5.133 1.00 38.67 99 LYS A N 1
ATOM 788 C CA . LYS A 1 90 ? 7.207 -0.159 6.136 1.00 40.65 99 LYS A CA 1
ATOM 789 C C . LYS A 1 90 ? 7.552 1.184 6.748 1.00 37.93 99 L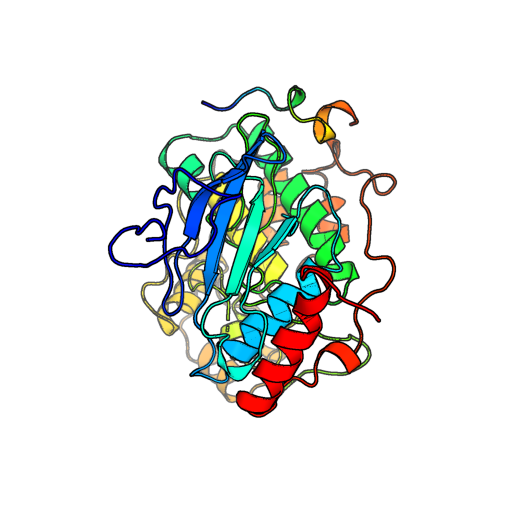YS A C 1
ATOM 790 O O . LYS A 1 90 ? 7.897 1.255 7.919 1.00 39.70 99 LYS A O 1
ATOM 796 N N . ASP A 1 91 ? 7.504 2.240 5.947 1.00 36.99 100 ASP A N 1
ATOM 797 C CA . ASP A 1 91 ? 7.869 3.580 6.381 1.00 35.62 100 ASP A CA 1
ATOM 798 C C . ASP A 1 91 ? 6.707 4.540 6.193 1.00 33.29 100 ASP A C 1
ATOM 799 O O . ASP A 1 91 ? 5.862 4.328 5.349 1.00 35.24 100 ASP A O 1
ATOM 804 N N . VAL A 1 92 ? 6.642 5.557 7.029 1.00 31.32 101 VAL A N 1
ATOM 805 C CA . VAL A 1 92 ? 5.663 6.629 6.875 1.00 31.09 101 VAL A CA 1
ATOM 806 C C . VAL A 1 92 ? 6.453 7.940 6.875 1.00 30.16 101 VAL A C 1
ATOM 807 O O . VAL A 1 92 ? 7.341 8.128 7.715 1.00 31.36 101 VAL A O 1
ATOM 811 N N . TYR A 1 93 ? 6.145 8.826 5.943 1.00 28.41 102 TYR A N 1
ATOM 812 C CA . TYR A 1 93 ? 6.807 10.101 5.857 1.00 28.52 102 TYR A CA 1
ATOM 813 C C . TYR A 1 93 ? 5.815 11.194 6.120 1.00 28.06 102 TYR A C 1
ATOM 814 O O . TYR A 1 93 ? 4.802 11.272 5.410 1.00 29.12 102 TYR A O 1
ATOM 823 N N . ILE A 1 94 ? 6.097 12.024 7.108 1.00 26.11 103 ILE A N 1
ATOM 824 C CA . ILE A 1 94 ? 5.259 13.160 7.453 1.00 26.30 103 ILE A CA 1
ATOM 825 C C . ILE A 1 94 ? 5.919 14.469 6.991 1.00 26.11 103 ILE A C 1
ATOM 826 O O . ILE A 1 94 ? 7.116 14.703 7.253 1.00 25.41 103 ILE A O 1
ATOM 831 N N . VAL A 1 95 ? 5.147 15.283 6.287 1.00 24.26 104 VAL A N 1
ATOM 832 C CA . VAL A 1 95 ? 5.643 16.506 5.688 1.00 24.86 104 VAL A CA 1
ATOM 833 C C . VAL A 1 95 ? 5.066 17.707 6.443 1.00 24.19 104 VAL A C 1
ATOM 834 O O . VAL A 1 95 ? 3.853 17.779 6.645 1.00 24.47 104 VAL A O 1
ATOM 838 N N . GLN A 1 96 ? 5.934 18.643 6.796 1.00 23.52 105 GLN A N 1
ATOM 839 C CA . GLN A 1 96 ? 5.568 19.927 7.395 1.00 24.82 105 GLN A CA 1
ATOM 840 C C . GLN A 1 96 ? 6.281 21.085 6.717 1.00 25.14 105 GLN A C 1
ATOM 841 O O . GLN A 1 96 ? 7.353 20.898 6.110 1.00 23.94 105 GLN A O 1
ATOM 847 N N . ASP A 1 97 ? 5.770 22.282 6.906 1.00 24.15 106 ASP A N 1
ATOM 848 C CA . ASP A 1 97 ? 6.502 23.489 6.493 1.00 26.64 106 ASP A CA 1
ATOM 849 C C . ASP A 1 97 ? 7.855 23.568 7.237 1.00 27.23 106 ASP A C 1
ATOM 850 O O . ASP A 1 97 ? 7.936 23.263 8.431 1.00 26.33 106 ASP A O 1
ATOM 855 N N . LEU A 1 98 ? 8.921 23.913 6.523 1.00 26.61 107 LEU A N 1
ATOM 856 C CA . LEU A 1 98 ? 10.256 23.984 7.106 1.00 26.59 107 LEU A CA 1
ATOM 857 C C . LEU A 1 98 ? 10.342 25.240 7.915 1.00 27.34 107 LEU A C 1
ATOM 858 O O . LEU A 1 98 ? 10.017 26.284 7.430 1.00 27.27 107 LEU A O 1
ATOM 863 N N . MET A 1 99 ? 10.791 25.145 9.153 1.00 27.75 108 MET A N 1
ATOM 864 C CA . MET A 1 99 ? 11.030 26.322 9.945 1.00 29.33 108 MET A CA 1
ATOM 865 C C . MET A 1 99 ? 12.525 26.582 9.926 1.00 31.07 108 MET A C 1
ATOM 866 O O . MET A 1 99 ? 13.313 25.658 9.632 1.00 31.25 108 MET A O 1
ATOM 871 N N . GLU A 1 100 ? 12.925 27.810 10.247 1.00 31.07 109 GLU A N 1
ATOM 872 C CA . GLU A 1 100 ? 14.336 28.204 10.090 1.00 33.49 109 GLU A CA 1
ATOM 873 C C . GLU A 1 100 ? 15.261 27.729 11.179 1.00 33.64 109 GLU A C 1
ATOM 874 O O . GLU A 1 100 ? 16.397 27.433 10.922 1.00 32.38 109 GLU A O 1
ATOM 880 N N . THR A 1 101 ? 14.790 27.683 12.423 1.00 30.32 110 THR A N 1
ATOM 881 C CA . THR A 1 101 ? 15.647 27.280 13.514 1.00 31.10 110 THR A CA 1
ATOM 882 C C . THR A 1 101 ? 14.753 26.752 14.645 1.00 29.98 110 THR A C 1
ATOM 883 O O . THR A 1 101 ? 13.513 26.558 14.466 1.00 28.08 110 THR A O 1
ATOM 887 N N . ASP A 1 102 ? 15.359 26.528 15.793 1.00 31.56 111 ASP A N 1
ATOM 888 C CA . ASP A 1 102 ? 14.599 26.215 16.994 1.00 32.11 111 ASP A CA 1
ATOM 889 C C . ASP A 1 102 ? 15.236 26.945 18.173 1.00 32.86 111 ASP A C 1
ATOM 890 O O . ASP A 1 102 ? 16.324 27.569 18.070 1.00 32.31 111 ASP A O 1
ATOM 895 N N . LEU A 1 103 ? 14.540 26.898 19.308 1.00 32.32 112 LEU A N 1
ATOM 896 C CA . LEU A 1 103 ? 14.980 27.660 20.457 1.00 31.18 112 LEU A CA 1
ATOM 897 C C . LEU A 1 103 ? 16.296 27.131 21.035 1.00 31.55 112 LEU A C 1
ATOM 898 O O . LEU A 1 103 ? 17.057 27.917 21.518 1.00 31.79 112 LEU A O 1
ATOM 903 N N . TYR A 1 104 ? 16.501 25.821 21.044 1.00 31.36 113 TYR A N 1
ATOM 904 C CA . TYR A 1 104 ? 17.757 25.221 21.472 1.00 34.49 113 TYR A CA 1
ATOM 905 C C . TYR A 1 104 ? 18.913 25.874 20.703 1.00 34.38 113 TYR A C 1
ATOM 906 O O . TYR A 1 104 ? 19.849 26.403 21.312 1.00 34.65 113 TYR A O 1
ATOM 915 N N . LYS A 1 105 ? 18.814 25.882 19.368 1.00 34.75 114 LYS A N 1
ATOM 916 C CA . LYS A 1 105 ? 19.863 26.516 18.542 1.00 38.63 114 LYS A CA 1
ATOM 917 C C . LYS A 1 105 ? 20.020 27.977 18.803 1.00 37.80 114 LYS A C 1
ATOM 918 O O . LYS A 1 105 ? 21.128 28.493 18.862 1.00 37.78 114 LYS A O 1
ATOM 924 N N . LEU A 1 106 ? 18.902 28.674 18.933 1.00 37.13 115 LEU A N 1
ATOM 925 C CA . LEU A 1 106 ? 18.946 30.107 19.097 1.00 38.49 115 LEU A CA 1
ATOM 926 C C . LEU A 1 106 ? 19.673 30.431 20.418 1.00 37.74 115 LEU A C 1
ATOM 927 O O . LEU A 1 106 ? 20.497 31.344 20.467 1.00 39.52 115 LEU A O 1
ATOM 932 N N . LEU A 1 107 ? 19.393 29.662 21.464 1.00 35.94 116 LEU A N 1
ATOM 933 C CA . LEU A 1 107 ? 20.015 29.909 22.775 1.00 37.28 116 LEU A CA 1
ATOM 934 C C . LEU A 1 107 ? 21.532 29.602 22.819 1.00 40.88 116 LEU A C 1
ATOM 935 O O . LEU A 1 107 ? 22.225 30.104 23.712 1.00 40.84 116 LEU A O 1
ATOM 940 N N . LYS A 1 108 ? 22.032 28.806 21.873 1.00 43.51 117 LYS A N 1
ATOM 941 C CA . LYS A 1 108 ? 23.483 28.591 21.732 1.00 46.66 117 LYS A CA 1
ATOM 942 C C . LYS A 1 108 ? 24.165 29.804 21.127 1.00 47.14 117 LYS A C 1
ATOM 943 O O . LYS A 1 108 ? 25.351 29.997 21.317 1.00 46.61 117 LYS A O 1
ATOM 949 N N . THR A 1 109 ? 23.430 30.603 20.363 1.00 47.06 118 THR A N 1
ATOM 950 C CA . THR A 1 109 ? 24.062 31.639 19.566 1.00 49.95 118 THR A CA 1
ATOM 951 C C . THR A 1 109 ? 23.748 33.045 20.000 1.00 51.58 118 THR A C 1
ATOM 952 O O . THR A 1 109 ? 24.500 33.952 19.676 1.00 51.12 118 THR A O 1
ATOM 956 N N . GLN A 1 110 ? 22.708 33.232 20.809 1.00 51.01 119 GLN A N 1
ATOM 957 C CA . GLN A 1 110 ? 22.173 34.561 21.077 1.00 51.89 119 GLN A CA 1
ATOM 958 C C . GLN A 1 110 ? 21.662 34.686 22.502 1.00 47.95 119 GLN A C 1
ATOM 959 O O . GLN A 1 110 ? 20.965 33.786 22.993 1.00 43.88 119 GLN A O 1
ATOM 965 N N . HIS A 1 111 ? 21.994 35.805 23.145 1.00 49.37 120 HIS A N 1
ATOM 966 C CA . HIS A 1 111 ? 21.371 36.230 24.404 1.00 51.15 120 HIS A CA 1
ATOM 967 C C . HIS A 1 111 ? 20.092 36.999 24.015 1.00 48.39 120 HIS A C 1
ATOM 968 O O . HIS A 1 111 ? 20.178 38.002 23.305 1.00 49.44 120 HIS A O 1
ATOM 975 N N . LEU A 1 112 ? 18.916 36.518 24.427 1.00 44.34 121 LEU A N 1
ATOM 976 C CA . LEU A 1 112 ? 17.632 37.144 24.008 1.00 40.78 121 LEU A CA 1
ATOM 977 C C . LEU A 1 112 ? 17.313 38.355 24.841 1.00 40.80 121 LEU A C 1
ATOM 978 O O . LEU A 1 112 ? 17.536 38.354 26.035 1.00 42.18 121 LEU A O 1
ATOM 983 N N . SER A 1 113 ? 16.726 39.375 24.231 1.00 40.23 122 SER A N 1
ATOM 984 C CA . SER A 1 113 ? 16.259 40.545 24.978 1.00 40.24 122 SER A CA 1
ATOM 985 C C . SER A 1 113 ? 15.050 40.124 25.793 1.00 38.38 122 SER A C 1
ATOM 986 O O . SER A 1 113 ? 14.389 39.135 25.451 1.00 35.39 122 SER A O 1
ATOM 989 N N . ASN A 1 114 ? 14.730 40.896 26.822 1.00 37.80 123 ASN A N 1
ATOM 990 C CA . ASN A 1 114 ? 13.529 40.624 27.613 1.00 38.87 123 ASN A CA 1
ATOM 991 C C . ASN A 1 114 ? 12.301 40.626 26.711 1.00 36.91 123 ASN A C 1
ATOM 992 O O . ASN A 1 114 ? 11.419 39.797 26.888 1.00 35.15 123 ASN A O 1
ATOM 997 N N . ASP A 1 115 ? 12.257 41.521 25.726 1.00 36.57 124 ASP A N 1
ATOM 998 C CA . ASP A 1 115 ? 11.130 41.556 24.819 1.00 37.06 124 ASP A CA 1
ATOM 999 C C . ASP A 1 115 ? 10.992 40.259 24.051 1.00 35.79 124 ASP A C 1
ATOM 1000 O O . ASP A 1 115 ? 9.865 39.781 23.895 1.00 33.04 124 ASP A O 1
ATOM 1005 N N . HIS A 1 116 ? 12.112 39.691 23.573 1.00 35.40 125 HIS A N 1
ATOM 1006 C CA . HIS A 1 116 ? 12.050 38.386 22.855 1.00 34.63 125 HIS A CA 1
ATOM 1007 C C . HIS A 1 116 ? 11.565 37.277 23.760 1.00 32.76 125 HIS A C 1
ATOM 1008 O O . HIS A 1 116 ? 10.735 36.452 23.364 1.00 30.75 125 HIS A O 1
ATOM 1015 N N . ILE A 1 117 ? 12.090 37.249 24.980 1.00 32.95 126 ILE A N 1
ATOM 1016 C CA . ILE A 1 117 ? 11.735 36.199 25.923 1.00 31.76 126 ILE A CA 1
ATOM 1017 C C . ILE A 1 117 ? 10.204 36.262 26.213 1.00 30.21 126 ILE A C 1
ATOM 1018 O O . ILE A 1 117 ? 9.503 35.246 26.160 1.00 30.11 126 ILE A O 1
ATOM 1023 N N . CYS A 1 118 ? 9.724 37.467 26.459 1.00 30.31 127 CYS A N 1
ATOM 1024 C CA . CYS A 1 118 ? 8.320 37.717 26.750 1.00 30.82 127 CYS A CA 1
ATOM 1025 C C . CYS A 1 118 ? 7.436 37.233 25.556 1.00 29.32 127 CYS A C 1
ATOM 1026 O O . CYS A 1 118 ? 6.478 36.474 25.757 1.00 27.36 127 CYS A O 1
ATOM 1029 N N . TYR A 1 119 ? 7.779 37.649 24.345 1.00 29.72 128 TYR A N 1
ATOM 1030 C CA . TYR A 1 119 ? 6.992 37.244 23.157 1.00 29.72 128 TYR A CA 1
ATOM 1031 C C . TYR A 1 119 ? 7.052 35.740 22.876 1.00 28.57 128 TYR A C 1
ATOM 1032 O O . TYR A 1 119 ? 6.027 35.126 22.642 1.00 27.78 128 TYR A O 1
ATOM 1041 N N . PHE A 1 120 ? 8.233 35.124 22.954 1.00 27.55 129 PHE A N 1
ATOM 1042 C CA . PHE A 1 120 ? 8.328 33.677 22.816 1.00 26.76 129 PHE A CA 1
ATOM 1043 C C . PHE A 1 120 ? 7.517 32.931 23.865 1.00 26.04 129 PHE A C 1
ATOM 1044 O O . PHE A 1 120 ? 6.793 31.998 23.552 1.00 25.70 129 PHE A O 1
ATOM 1052 N N . LEU A 1 121 ? 7.623 33.349 25.121 1.00 25.94 130 LEU A N 1
ATOM 1053 C CA . LEU A 1 121 ? 6.853 32.729 26.181 1.00 25.68 130 LEU A CA 1
ATOM 1054 C C . LEU A 1 121 ? 5.343 32.828 25.905 1.00 25.35 130 LEU A C 1
ATOM 1055 O O . LEU A 1 121 ? 4.648 31.864 26.132 1.00 25.35 130 LEU A O 1
ATOM 1060 N N . TYR A 1 122 ? 4.878 33.996 25.450 1.00 25.58 131 TYR A N 1
ATOM 1061 C CA . TYR A 1 122 ? 3.469 34.221 25.117 1.00 25.61 131 TYR A CA 1
ATOM 1062 C C . TYR A 1 122 ? 3.055 33.162 24.093 1.00 25.39 131 TYR A C 1
ATOM 1063 O O . TYR A 1 122 ? 2.052 32.493 24.243 1.00 23.68 131 TYR A O 1
ATOM 1072 N N . GLN A 1 123 ? 3.888 32.997 23.068 1.00 27.05 132 GLN A N 1
ATOM 1073 C CA . GLN A 1 123 ? 3.522 32.114 21.960 1.00 25.22 132 GLN A CA 1
ATOM 1074 C C . GLN A 1 123 ? 3.515 30.665 22.405 1.00 23.86 132 GLN A C 1
ATOM 1075 O O . GLN A 1 123 ? 2.648 29.925 22.012 1.00 23.64 132 GLN A O 1
ATOM 1081 N N . ILE A 1 124 ? 4.453 30.273 23.261 1.00 22.79 133 ILE A N 1
ATOM 1082 C CA . ILE A 1 124 ? 4.449 28.926 23.797 1.00 23.66 133 ILE A CA 1
ATOM 1083 C C . ILE A 1 124 ? 3.141 28.672 24.561 1.00 24.45 133 ILE A C 1
ATOM 1084 O O . ILE A 1 124 ? 2.493 27.634 24.397 1.00 24.78 133 ILE A O 1
ATOM 1089 N N . LEU A 1 125 ? 2.774 29.609 25.446 1.00 25.35 134 LEU A N 1
ATOM 1090 C CA . LEU A 1 125 ? 1.593 29.409 26.259 1.00 25.37 134 LEU A CA 1
ATOM 1091 C C . LEU A 1 125 ? 0.288 29.518 25.475 1.00 24.58 134 LEU A C 1
ATOM 1092 O O . LEU A 1 125 ? -0.672 28.848 25.811 1.00 25.77 134 LEU A O 1
ATOM 1097 N N . ARG A 1 126 ? 0.267 30.330 24.422 1.00 25.08 135 ARG A N 1
ATOM 1098 C CA . ARG A 1 126 ? -0.911 30.421 23.551 1.00 25.43 135 ARG A CA 1
ATOM 1099 C C . ARG A 1 126 ? -1.128 29.070 22.825 1.00 24.75 135 ARG A C 1
ATOM 1100 O O . ARG A 1 126 ? -2.257 28.581 22.776 1.00 24.44 135 ARG A O 1
ATOM 1108 N N . GLY A 1 127 ? -0.047 28.508 22.271 1.00 23.75 136 GLY A N 1
ATOM 1109 C CA . GLY A 1 127 ? -0.065 27.139 21.742 1.00 23.28 136 GLY A CA 1
ATOM 1110 C C . GLY A 1 127 ? -0.474 26.121 22.791 1.00 23.59 136 GLY A C 1
ATOM 1111 O O . GLY A 1 127 ? -1.389 25.303 22.582 1.00 23.91 136 GLY A O 1
ATOM 1112 N N . LEU A 1 128 ? 0.108 26.224 23.992 1.00 23.86 137 LEU A N 1
ATOM 1113 C CA . LEU A 1 128 ? -0.255 25.256 25.021 1.00 23.82 137 LEU A CA 1
ATOM 1114 C C . LEU A 1 128 ? -1.711 25.341 25.445 1.00 24.99 137 LEU A C 1
ATOM 1115 O O . LEU A 1 128 ? -2.320 24.324 25.798 1.00 27.09 137 LEU A O 1
ATOM 1120 N N . LYS A 1 129 ? -2.261 26.552 25.486 1.00 26.20 138 LYS A N 1
ATOM 1121 C CA . LYS A 1 129 ? -3.691 26.756 25.823 1.00 26.63 138 LYS A CA 1
ATOM 1122 C C . LYS A 1 129 ? -4.571 25.916 24.893 1.00 26.65 138 LYS A C 1
ATOM 1123 O O . LYS A 1 129 ? -5.539 25.236 25.315 1.00 25.88 138 LYS A O 1
ATOM 1129 N N . TYR A 1 130 ? -4.256 26.023 23.616 1.00 25.99 139 TYR A N 1
ATOM 1130 C CA . TYR A 1 130 ? -4.963 25.215 22.622 1.00 26.80 139 TYR A CA 1
ATOM 1131 C C . TYR A 1 130 ? -4.778 23.716 22.882 1.00 25.90 139 TYR A C 1
ATOM 1132 O O . TYR A 1 130 ? -5.776 22.994 22.983 1.00 25.40 139 TYR A O 1
ATOM 1141 N N . ILE A 1 131 ? -3.538 23.277 23.110 1.00 24.57 140 ILE A N 1
ATOM 1142 C CA . ILE A 1 131 ? -3.269 21.850 23.340 1.00 25.18 140 ILE A CA 1
ATOM 1143 C C . ILE A 1 131 ? -4.033 21.323 24.562 1.00 24.66 140 ILE A C 1
ATOM 1144 O O . ILE A 1 131 ? -4.757 20.293 24.507 1.00 23.99 140 ILE A O 1
ATOM 1149 N N . HIS A 1 132 ? -3.922 22.061 25.663 1.00 25.57 141 HIS A N 1
ATOM 1150 C CA . HIS A 1 132 ? -4.628 21.658 26.888 1.00 25.82 141 HIS A CA 1
ATOM 1151 C C . HIS A 1 132 ? -6.126 21.745 26.767 1.00 27.17 141 HIS A C 1
ATOM 1152 O O . HIS A 1 132 ? -6.825 20.922 27.367 1.00 29.59 141 HIS A O 1
ATOM 1159 N N . SER A 1 133 ? -6.646 22.706 25.997 1.00 27.81 142 SER A N 1
ATOM 1160 C CA . SER A 1 133 ? -8.133 22.767 25.773 1.00 28.86 142 SER A CA 1
ATOM 1161 C C . SER A 1 133 ? -8.632 21.515 25.006 1.00 29.05 142 SER A C 1
ATOM 1162 O O . SER A 1 133 ? -9.799 21.133 25.100 1.00 29.44 142 SER A O 1
ATOM 1165 N N . ALA A 1 134 ? -7.755 20.870 24.265 1.00 27.27 143 ALA A N 1
ATOM 1166 C CA . ALA A 1 134 ? -8.118 19.628 23.591 1.00 27.25 143 ALA A CA 1
ATOM 1167 C C . ALA A 1 134 ? -8.000 18.370 24.454 1.00 27.87 143 ALA A C 1
ATOM 1168 O O . ALA A 1 134 ? -8.258 17.267 23.929 1.00 30.36 143 ALA A O 1
ATOM 1170 N N . ASN A 1 135 ? -7.614 18.507 25.717 1.00 28.00 144 ASN A N 1
ATOM 1171 C CA . ASN A 1 135 ? -7.375 17.363 26.607 1.00 29.51 144 ASN A CA 1
ATOM 1172 C C . ASN A 1 135 ? -6.141 16.578 26.239 1.00 28.06 144 ASN A C 1
ATOM 1173 O O . ASN A 1 135 ? -6.032 15.382 26.565 1.00 29.98 144 ASN A O 1
ATOM 1178 N N . VAL A 1 136 ? -5.200 17.245 25.604 1.00 26.37 145 VAL A N 1
ATOM 1179 C CA . VAL A 1 136 ? -3.930 16.641 25.257 1.00 25.36 145 VAL A CA 1
ATOM 1180 C C . VAL A 1 136 ? -2.863 17.126 26.225 1.00 25.27 145 VAL A C 1
ATOM 1181 O O . VAL A 1 136 ? -2.864 18.296 26.648 1.00 24.57 145 VAL A O 1
ATOM 1185 N N . LEU A 1 137 ? -1.935 16.227 26.537 1.00 25.92 146 LEU A N 1
ATOM 1186 C CA . LEU A 1 137 ? -0.715 16.515 27.265 1.00 26.82 146 LEU A CA 1
ATOM 1187 C C . LEU A 1 137 ? 0.398 16.369 26.235 1.00 26.71 146 LEU A C 1
ATOM 1188 O O . LEU A 1 137 ? 0.479 15.305 25.539 1.00 25.78 146 LEU A O 1
ATOM 1193 N N . HIS A 1 138 ? 1.249 17.383 26.125 1.00 24.50 147 HIS A N 1
ATOM 1194 C CA . HIS A 1 138 ? 2.373 17.281 25.194 1.00 24.73 147 HIS A CA 1
ATOM 1195 C C . HIS A 1 138 ? 3.451 16.304 25.678 1.00 25.73 147 HIS A C 1
ATOM 1196 O O . HIS A 1 138 ? 3.843 15.361 24.966 1.00 24.34 147 HIS A O 1
ATOM 1203 N N . ARG A 1 139 ? 3.910 16.529 26.905 1.00 25.28 148 ARG A N 1
ATOM 1204 C CA . ARG A 1 139 ? 4.817 15.656 27.637 1.00 26.31 148 ARG A CA 1
ATOM 1205 C C . ARG A 1 139 ? 6.244 15.696 27.166 1.00 27.38 148 ARG A C 1
ATOM 1206 O O . ARG A 1 139 ? 7.036 14.913 27.651 1.00 28.50 148 ARG A O 1
ATOM 1214 N N . ASP A 1 140 ? 6.621 16.594 26.265 1.00 25.88 149 ASP A N 1
ATOM 1215 C CA . ASP A 1 140 ? 8.024 16.709 25.932 1.00 26.56 149 ASP A CA 1
ATOM 1216 C C . ASP A 1 140 ? 8.413 18.066 25.470 1.00 26.10 149 ASP A C 1
ATOM 1217 O O . ASP A 1 140 ? 9.174 18.224 24.523 1.00 26.54 149 ASP A O 1
ATOM 1222 N N . LEU A 1 141 ? 7.876 19.080 26.133 1.00 25.53 150 LEU A N 1
ATOM 1223 C CA . LEU A 1 141 ? 8.268 20.422 25.802 1.00 24.33 150 LEU A CA 1
ATOM 1224 C C . LEU A 1 141 ? 9.710 20.681 26.244 1.00 26.20 150 LEU A C 1
ATOM 1225 O O . LEU A 1 141 ? 10.087 20.422 27.403 1.00 26.27 150 LEU A O 1
ATOM 1230 N N . LYS A 1 142 ? 10.461 21.288 25.330 1.00 25.90 151 LYS A N 1
ATOM 1231 C CA . LYS A 1 142 ? 11.834 21.659 25.561 1.00 27.22 151 LYS A CA 1
ATOM 1232 C C . LYS A 1 142 ? 12.306 22.544 24.411 1.00 28.05 151 LYS A C 1
ATOM 1233 O O . LYS A 1 142 ? 11.615 22.697 23.399 1.00 27.85 151 LYS A O 1
ATOM 1239 N N . PRO A 1 143 ? 13.485 23.169 24.571 1.00 29.92 152 PRO A N 1
ATOM 1240 C CA . PRO A 1 143 ? 13.829 24.179 23.579 1.00 29.20 152 PRO A CA 1
ATOM 1241 C C . PRO A 1 143 ? 13.919 23.659 22.133 1.00 29.67 152 PRO A C 1
ATOM 1242 O O . PRO A 1 143 ? 13.483 24.360 21.223 1.00 29.50 152 PRO A O 1
ATOM 1246 N N . SER A 1 144 ? 14.406 22.442 21.937 1.00 30.53 153 SER A N 1
ATOM 1247 C CA . SER A 1 144 ? 14.536 21.888 20.575 1.00 33.57 153 SER A CA 1
ATOM 1248 C C . SER A 1 144 ? 13.186 21.489 19.940 1.00 32.15 153 SER A C 1
ATOM 1249 O O . SER A 1 144 ? 13.134 21.174 18.732 1.00 31.61 153 SER A O 1
ATOM 1252 N N . ASN A 1 145 ? 12.114 21.455 20.744 1.00 29.59 154 ASN A N 1
ATOM 1253 C CA . ASN A 1 145 ? 10.736 21.291 20.264 1.00 29.21 154 ASN A CA 1
ATOM 1254 C C . ASN A 1 145 ? 9.959 22.574 20.031 1.00 27.28 154 ASN A C 1
ATOM 1255 O O . ASN A 1 145 ? 8.759 22.501 19.794 1.00 27.21 154 ASN A O 1
ATOM 1260 N N . LEU A 1 146 ? 10.631 23.711 20.100 1.00 25.54 155 LEU A N 1
ATOM 1261 C CA . LEU A 1 146 ? 10.032 24.972 19.811 1.00 25.87 155 LEU A CA 1
ATOM 1262 C C . LEU A 1 146 ? 10.722 25.561 18.570 1.00 25.96 155 LEU A C 1
ATOM 1263 O O . LEU A 1 146 ? 11.858 26.010 18.635 1.00 26.18 155 LEU A O 1
ATOM 1268 N N . LEU A 1 147 ? 10.010 25.552 17.455 1.00 26.31 156 LEU A N 1
ATOM 1269 C CA . LEU A 1 147 ? 10.602 25.955 16.186 1.00 27.55 156 LEU A CA 1
ATOM 1270 C C . LEU A 1 147 ? 10.315 27.432 16.004 1.00 28.00 156 LEU A C 1
ATOM 1271 O O . LEU A 1 147 ? 9.276 27.944 16.435 1.00 28.02 156 LEU A O 1
ATOM 1276 N N . LEU A 1 148 ? 11.208 28.096 15.327 1.00 28.21 157 LEU A N 1
ATOM 1277 C CA . LEU A 1 148 ? 11.139 29.508 15.101 1.00 31.60 157 LEU A CA 1
ATOM 1278 C C . LEU A 1 148 ? 11.543 29.863 13.679 1.00 31.93 157 LEU A C 1
ATOM 1279 O O . LEU A 1 148 ? 12.440 29.230 13.094 1.00 31.63 157 LEU A O 1
ATOM 1284 N N A ASN A 1 149 ? 10.883 30.868 13.129 0.50 32.04 158 ASN A N 1
ATOM 1285 N N B ASN A 1 149 ? 10.897 30.863 13.103 0.50 35.20 158 ASN A N 1
ATOM 1286 C CA A ASN A 1 149 ? 11.422 31.615 11.990 0.50 33.74 158 ASN A CA 1
ATOM 1287 C CA B ASN A 1 149 ? 11.523 31.593 11.993 0.50 39.24 158 ASN A CA 1
ATOM 1288 C C A ASN A 1 149 ? 12.035 32.939 12.479 0.50 38.79 158 ASN A C 1
ATOM 1289 C C B ASN A 1 149 ? 12.059 32.928 12.485 0.50 42.26 158 ASN A C 1
ATOM 1290 O O A ASN A 1 149 ? 11.717 33.420 13.585 0.50 39.64 158 ASN A O 1
ATOM 1291 O O B ASN A 1 149 ? 11.715 33.404 13.584 0.50 43.17 158 ASN A O 1
ATOM 1300 N N . THR A 1 150 ? 12.889 33.548 11.656 1.00 44.00 159 THR A N 1
ATOM 1301 C CA . THR A 1 150 ? 13.537 34.821 12.008 1.00 46.28 159 THR A CA 1
ATOM 1302 C C . THR A 1 150 ? 12.557 35.991 12.123 1.00 47.69 159 THR A C 1
ATOM 1303 O O . THR A 1 150 ? 12.915 37.022 12.729 1.00 50.30 159 THR A O 1
ATOM 1307 N N . THR A 1 151 ? 11.319 35.824 11.635 1.00 43.30 160 THR A N 1
ATOM 1308 C CA . THR A 1 151 ? 10.278 36.761 11.952 1.00 43.07 160 THR A CA 1
ATOM 1309 C C . THR A 1 151 ? 9.737 36.615 13.410 1.00 40.96 160 THR A C 1
ATOM 1310 O O . THR A 1 151 ? 8.730 37.239 13.745 1.00 43.21 160 THR A O 1
ATOM 1314 N N . CYS A 1 152 ? 10.362 35.779 14.238 1.00 36.17 161 CYS A N 1
ATOM 1315 C CA . CYS A 1 152 ? 9.919 35.525 15.622 1.00 36.60 161 CYS A CA 1
ATOM 1316 C C . CYS A 1 152 ? 8.624 34.756 15.805 1.00 34.26 161 CYS A C 1
ATOM 1317 O O . CYS A 1 152 ? 8.103 34.655 16.951 1.00 34.44 161 CYS A O 1
ATOM 1320 N N . ASP A 1 153 ? 8.134 34.122 14.743 1.00 33.34 162 ASP A N 1
ATOM 1321 C CA . ASP A 1 153 ? 6.988 33.229 14.855 1.00 32.21 162 ASP A CA 1
ATOM 1322 C C . ASP A 1 153 ? 7.444 31.928 15.435 1.00 30.83 162 ASP A C 1
ATOM 1323 O O . ASP A 1 153 ? 8.420 31.372 14.959 1.00 31.20 162 ASP A O 1
ATOM 1328 N N . LEU A 1 154 ? 6.743 31.451 16.467 1.00 28.04 163 LEU A N 1
ATOM 1329 C CA . LEU A 1 154 ? 7.078 30.216 17.182 1.00 26.92 163 LEU A CA 1
ATOM 1330 C C . LEU A 1 154 ? 5.991 29.162 17.006 1.00 26.92 163 LEU A C 1
ATOM 1331 O O . LEU A 1 154 ? 4.802 29.455 17.126 1.00 26.65 163 LEU A O 1
ATOM 1336 N N . LYS A 1 155 ? 6.412 27.915 16.793 1.00 26.23 164 LYS A N 1
ATOM 1337 C CA . LYS A 1 155 ? 5.519 26.812 16.663 1.00 26.57 164 LYS A CA 1
ATOM 1338 C C . LYS A 1 155 ? 6.032 25.628 17.456 1.00 26.22 164 LYS A C 1
ATOM 1339 O O . LYS A 1 155 ? 7.205 25.269 17.367 1.00 25.40 164 LYS A O 1
ATOM 1345 N N . ILE A 1 156 ? 5.120 25.018 18.209 1.00 24.77 165 ILE A N 1
ATOM 1346 C CA . ILE A 1 156 ? 5.409 23.806 18.961 1.00 24.59 165 ILE A CA 1
ATOM 1347 C C . ILE A 1 156 ? 5.391 22.598 18.039 1.00 25.52 165 ILE A C 1
ATOM 1348 O O . ILE A 1 156 ? 4.491 22.439 17.252 1.00 24.89 165 ILE A O 1
ATOM 1353 N N A CYS A 1 157 ? 6.402 21.752 18.154 0.50 24.37 166 CYS A N 1
ATOM 1354 N N B CYS A 1 157 ? 6.342 21.714 18.264 0.50 27.81 166 CYS A N 1
ATOM 1355 C CA A CYS A 1 157 ? 6.468 20.537 17.349 0.50 25.48 166 CYS A CA 1
ATOM 1356 C CA B CYS A 1 157 ? 6.577 20.595 17.404 0.50 31.41 166 CYS A CA 1
ATOM 1357 C C A CYS A 1 157 ? 6.597 19.316 18.243 0.50 26.14 166 CYS A C 1
ATOM 1358 C C B CYS A 1 157 ? 6.724 19.329 18.252 0.50 29.65 166 CYS A C 1
ATOM 1359 O O A CYS A 1 157 ? 6.544 19.415 19.490 0.50 25.73 166 CYS A O 1
ATOM 1360 O O B CYS A 1 157 ? 6.795 19.418 19.503 0.50 29.66 166 CYS A O 1
ATOM 1365 N N . ASP A 1 158 ? 6.727 18.169 17.579 1.00 26.74 167 ASP A N 1
ATOM 1366 C CA . ASP A 1 158 ? 7.001 16.859 18.173 1.00 29.21 167 ASP A CA 1
ATOM 1367 C C . ASP A 1 158 ? 5.931 16.374 19.112 1.00 28.36 167 ASP A C 1
ATOM 1368 O O . ASP A 1 158 ? 6.079 16.503 20.312 1.00 27.93 167 ASP A O 1
ATOM 1373 N N . PHE A 1 159 ? 4.889 15.770 18.567 1.00 28.47 168 PHE A N 1
ATOM 1374 C CA . PHE A 1 159 ? 3.796 15.226 19.379 1.00 28.44 168 PHE A CA 1
ATOM 1375 C C . PHE A 1 159 ? 3.966 13.709 19.563 1.00 29.60 168 PHE A C 1
ATOM 1376 O O . PHE A 1 159 ? 3.035 12.998 19.919 1.00 28.33 168 PHE A O 1
ATOM 1384 N N . GLY A 1 160 ? 5.215 13.239 19.434 1.00 31.95 169 GLY A N 1
ATOM 1385 C CA . GLY A 1 160 ? 5.483 11.807 19.466 1.00 31.90 169 GLY A CA 1
ATOM 1386 C C . GLY A 1 160 ? 5.332 11.236 20.849 1.00 34.61 169 GLY A C 1
ATOM 1387 O O . GLY A 1 160 ? 5.105 10.017 20.986 1.00 38.25 169 GLY A O 1
ATOM 1388 N N . LEU A 1 161 ? 5.376 12.098 21.882 1.00 31.36 170 LEU A N 1
ATOM 1389 C CA . LEU A 1 161 ? 5.107 11.648 23.230 1.00 32.70 170 LEU A CA 1
ATOM 1390 C C . LEU A 1 161 ? 3.768 12.119 23.770 1.00 30.91 170 LEU A C 1
ATOM 1391 O O . LEU A 1 161 ? 3.484 11.914 24.979 1.00 30.49 170 LEU A O 1
ATOM 1396 N N . ALA A 1 162 ? 2.933 12.716 22.914 1.00 26.93 171 ALA A N 1
ATOM 1397 C CA . ALA A 1 162 ? 1.732 13.381 23.388 1.00 27.59 171 ALA A CA 1
ATOM 1398 C C . ALA A 1 162 ? 0.647 12.382 23.492 1.00 29.94 171 ALA A C 1
ATOM 1399 O O . ALA A 1 162 ? 0.703 11.348 22.829 1.00 29.65 171 ALA A O 1
ATOM 1401 N N . ARG A 1 163 ? -0.336 12.674 24.351 1.00 28.64 172 ARG A N 1
ATOM 1402 C CA . ARG A 1 163 ? -1.493 11.803 24.470 1.00 30.97 172 ARG A CA 1
ATOM 1403 C C . ARG A 1 163 ? -2.697 12.577 24.933 1.00 30.98 172 ARG A C 1
ATOM 1404 O O . ARG A 1 163 ? -2.567 13.690 25.409 1.00 28.78 172 ARG A O 1
ATOM 1412 N N . VAL A 1 164 ? -3.842 11.912 24.850 1.00 31.50 173 VAL A N 1
ATOM 1413 C CA . VAL A 1 164 ? -5.100 12.432 25.341 1.00 31.39 173 VAL A CA 1
ATOM 1414 C C . VAL A 1 164 ? -5.296 11.915 26.731 1.00 32.10 173 VAL A C 1
ATOM 1415 O O . VAL A 1 164 ? -5.024 10.715 27.017 1.00 33.00 173 VAL A O 1
ATOM 1419 N N . ALA A 1 165 ? -5.814 12.783 27.620 1.00 31.56 174 ALA A N 1
ATOM 1420 C CA . ALA A 1 165 ? -6.355 12.319 28.914 1.00 33.49 174 ALA A CA 1
ATOM 1421 C C . ALA A 1 165 ? -7.648 13.085 29.219 1.00 35.81 174 ALA A C 1
ATOM 1422 O O . ALA A 1 165 ? -7.618 14.194 29.715 1.00 37.72 174 ALA A O 1
ATOM 1424 N N . ASP A 1 166 ? -8.754 12.460 28.857 1.00 36.95 175 ASP A N 1
ATOM 1425 C CA . ASP A 1 166 ? -10.111 12.947 29.071 1.00 38.87 175 ASP A CA 1
ATOM 1426 C C . ASP A 1 166 ? -10.324 13.196 30.574 1.00 40.90 175 ASP A C 1
ATOM 1427 O O . ASP A 1 166 ? -10.317 12.267 31.378 1.00 41.36 175 ASP A O 1
ATOM 1432 N N . PRO A 1 167 ? -10.543 14.452 30.962 1.00 43.63 176 PRO A N 1
ATOM 1433 C CA . PRO A 1 167 ? -10.709 14.746 32.381 1.00 44.92 176 PRO A CA 1
ATOM 1434 C C . PRO A 1 167 ? -12.021 14.214 33.003 1.00 46.73 176 PRO A C 1
ATOM 1435 O O . PRO A 1 167 ? -12.202 14.351 34.226 1.00 46.56 176 PRO A O 1
ATOM 1439 N N . ASP A 1 168 ? -12.938 13.638 32.209 1.00 46.36 177 ASP A N 1
ATOM 1440 C CA . ASP A 1 168 ? -14.058 12.911 32.797 1.00 49.14 177 ASP A CA 1
ATOM 1441 C C . ASP A 1 168 ? -13.608 11.658 33.571 1.00 51.24 177 ASP A C 1
ATOM 1442 O O . ASP A 1 168 ? -14.387 11.125 34.356 1.00 51.08 177 ASP A O 1
ATOM 1447 N N . HIS A 1 169 ? -12.392 11.161 33.322 1.00 49.11 178 HIS A N 1
ATOM 1448 C CA . HIS A 1 169 ? -11.932 9.912 33.908 1.00 49.94 178 HIS A CA 1
ATOM 1449 C C . HIS A 1 169 ? -10.658 10.161 34.682 1.00 47.46 178 HIS A C 1
ATOM 1450 O O . HIS A 1 169 ? -9.766 10.860 34.218 1.00 41.76 178 HIS A O 1
ATOM 1457 N N . ASP A 1 170 ? -10.585 9.595 35.880 1.00 45.94 179 ASP A N 1
ATOM 1458 C CA . ASP A 1 170 ? -9.352 9.628 36.666 1.00 45.63 179 ASP A CA 1
ATOM 1459 C C . ASP A 1 170 ? -8.340 8.664 36.001 1.00 44.41 179 ASP A C 1
ATOM 1460 O O . ASP A 1 170 ? -8.602 7.455 35.885 1.00 46.94 179 ASP A O 1
ATOM 1465 N N . HIS A 1 171 ? -7.220 9.223 35.526 1.00 41.24 180 HIS A N 1
ATOM 1466 C CA . HIS A 1 171 ? -6.127 8.454 34.931 1.00 39.44 180 HIS A CA 1
ATOM 1467 C C . HIS A 1 171 ? -5.038 8.007 35.917 1.00 37.83 180 HIS A C 1
ATOM 1468 O O . HIS A 1 171 ? -4.023 7.473 35.508 1.00 37.29 180 HIS A O 1
ATOM 1475 N N . THR A 1 172 ? -5.226 8.252 37.202 1.00 38.47 181 THR A N 1
ATOM 1476 C CA . THR A 1 172 ? -4.252 7.859 38.192 1.00 39.91 181 THR A CA 1
ATOM 1477 C C . THR A 1 172 ? -4.008 6.354 38.114 1.00 39.36 181 THR A C 1
ATOM 1478 O O . THR A 1 172 ? -4.962 5.542 38.237 1.00 38.77 181 THR A O 1
ATOM 1482 N N . GLY A 1 173 ? -2.730 6.006 37.956 1.00 37.76 182 GLY A N 1
ATOM 1483 C CA . GLY A 1 173 ? -2.303 4.601 37.850 1.00 38.11 182 GLY A CA 1
ATOM 1484 C C . GLY A 1 173 ? -2.220 4.127 36.410 1.00 38.24 182 GLY A C 1
ATOM 1485 O O . GLY A 1 173 ? -1.773 2.996 36.160 1.00 38.97 182 GLY A O 1
ATOM 1486 N N . PHE A 1 174 ? -2.648 4.962 35.459 1.00 36.41 183 PHE A N 1
ATOM 1487 C CA . PHE A 1 174 ? -2.721 4.533 34.035 1.00 36.25 183 PHE A CA 1
ATOM 1488 C C . PHE A 1 174 ? -1.878 5.311 33.049 1.00 36.88 183 PHE A C 1
ATOM 1489 O O . PHE A 1 174 ? -1.948 5.017 31.847 1.00 37.15 183 PHE A O 1
ATOM 1497 N N . LEU A 1 175 ? -1.088 6.277 33.511 1.00 36.12 184 LEU A N 1
ATOM 1498 C CA . LEU A 1 175 ? -0.226 7.049 32.596 1.00 34.99 184 LEU A CA 1
ATOM 1499 C C . LEU A 1 175 ? 1.161 6.418 32.490 1.00 34.90 184 LEU A C 1
ATOM 1500 O O . LEU A 1 175 ? 1.643 5.769 33.416 1.00 33.64 184 LEU A O 1
ATOM 1516 N N . GLU A 1 177 ? 5.060 5.962 32.525 1.00 36.85 186 GLU A N 1
ATOM 1517 C CA . GLU A 1 177 ? 6.142 6.491 33.371 1.00 38.57 186 GLU A CA 1
ATOM 1518 C C . GLU A 1 177 ? 7.273 7.046 32.511 1.00 37.27 186 GLU A C 1
ATOM 1519 O O . GLU A 1 177 ? 7.385 6.725 31.331 1.00 38.00 186 GLU A O 1
ATOM 1541 N N . VAL A 1 179 ? 8.233 9.938 31.228 1.00 34.73 188 VAL A N 1
ATOM 1542 C CA . VAL A 1 179 ? 7.975 10.874 30.132 1.00 33.11 188 VAL A CA 1
ATOM 1543 C C . VAL A 1 179 ? 8.791 12.179 30.345 1.00 33.92 188 VAL A C 1
ATOM 1544 O O . VAL A 1 179 ? 9.420 12.392 31.419 1.00 33.37 188 VAL A O 1
ATOM 1548 N N . ALA A 1 180 ? 8.735 13.044 29.326 1.00 33.94 189 ALA A N 1
ATOM 1549 C CA . ALA A 1 180 ? 9.533 14.256 29.200 1.00 33.92 189 ALA A CA 1
ATOM 1550 C C . ALA A 1 180 ? 11.044 13.944 29.092 1.00 35.92 189 ALA A C 1
ATOM 1551 O O . ALA A 1 180 ? 11.494 12.809 29.279 1.00 37.73 189 ALA A O 1
ATOM 1553 N N . THR A 1 181 ? 11.792 14.951 28.704 1.00 33.60 190 THR A N 1
ATOM 1554 C CA . THR A 1 181 ? 13.246 14.903 28.688 1.00 33.64 190 THR A CA 1
ATOM 1555 C C . THR A 1 181 ? 13.704 15.323 30.051 1.00 34.63 190 THR A C 1
ATOM 1556 O O . THR A 1 181 ? 13.117 16.272 30.653 1.00 32.99 190 THR A O 1
ATOM 1560 N N . ARG A 1 182 ? 14.721 14.605 30.564 1.00 34.07 191 ARG A N 1
ATOM 1561 C CA . ARG A 1 182 ? 15.085 14.663 31.978 1.00 36.03 191 ARG A CA 1
ATOM 1562 C C . ARG A 1 182 ? 15.123 16.053 32.574 1.00 33.99 191 ARG A C 1
ATOM 1563 O O . ARG A 1 182 ? 14.503 16.292 33.613 1.00 34.53 191 ARG A O 1
ATOM 1571 N N . TRP A 1 183 ? 15.863 16.968 31.944 1.00 32.82 192 TRP A N 1
ATOM 1572 C CA . TRP A 1 183 ? 16.026 18.301 32.518 1.00 34.36 192 TRP A CA 1
ATOM 1573 C C . TRP A 1 183 ? 14.697 19.083 32.661 1.00 32.83 192 TRP A C 1
ATOM 1574 O O . TRP A 1 183 ? 14.650 20.016 33.434 1.00 32.44 192 TRP A O 1
ATOM 1585 N N . TYR A 1 184 ? 13.667 18.686 31.895 1.00 31.78 193 TYR A N 1
ATOM 1586 C CA . TYR A 1 184 ? 12.385 19.412 31.770 1.00 31.68 193 TYR A CA 1
ATOM 1587 C C . TYR A 1 184 ? 11.278 18.666 32.473 1.00 31.81 193 TYR A C 1
ATOM 1588 O O . TYR A 1 184 ? 10.061 18.952 32.283 1.00 30.77 193 TYR A O 1
ATOM 1597 N N . ARG A 1 185 ? 11.703 17.699 33.296 1.00 32.75 194 ARG A N 1
ATOM 1598 C CA . ARG A 1 185 ? 10.780 16.739 33.871 1.00 33.05 194 ARG A CA 1
ATOM 1599 C C . ARG A 1 185 ? 10.275 17.235 35.248 1.00 31.73 194 ARG A C 1
ATOM 1600 O O . ARG A 1 185 ? 11.090 17.561 36.119 1.00 32.88 194 ARG A O 1
ATOM 1608 N N . ALA A 1 186 ? 8.954 17.344 35.418 1.00 30.61 195 ALA A N 1
ATOM 1609 C CA . ALA A 1 186 ? 8.371 17.796 36.684 1.00 31.16 195 ALA A CA 1
ATOM 1610 C C . ALA A 1 186 ? 8.607 16.777 37.793 1.00 31.67 195 ALA A C 1
ATOM 1611 O O . ALA A 1 186 ? 8.752 15.577 37.533 1.00 30.84 195 ALA A O 1
ATOM 1613 N N . PRO A 1 187 ? 8.613 17.243 39.044 1.00 33.02 196 PRO A N 1
ATOM 1614 C CA . PRO A 1 187 ? 8.977 16.309 40.114 1.00 33.30 196 PRO A CA 1
ATOM 1615 C C . PRO A 1 187 ? 7.987 15.155 40.260 1.00 33.66 196 PRO A C 1
ATOM 1616 O O . PRO A 1 187 ? 8.409 14.037 40.615 1.00 35.37 196 PRO A O 1
ATOM 1620 N N . GLU A 1 188 ? 6.710 15.404 39.983 1.00 33.76 197 GLU A N 1
ATOM 1621 C CA . GLU A 1 188 ? 5.701 14.380 40.115 1.00 35.52 197 GLU A CA 1
ATOM 1622 C C . GLU A 1 188 ? 5.830 13.255 39.054 1.00 35.94 197 GLU A C 1
ATOM 1623 O O . GLU A 1 188 ? 5.303 12.196 39.241 1.00 35.64 197 GLU A O 1
ATOM 1629 N N . ILE A 1 189 ? 6.498 13.487 37.935 1.00 35.94 198 ILE A N 1
ATOM 1630 C CA . ILE A 1 189 ? 6.860 12.357 37.049 1.00 35.73 198 ILE A CA 1
ATOM 1631 C C . ILE A 1 189 ? 7.727 11.303 37.817 1.00 40.05 198 ILE A C 1
ATOM 1632 O O . ILE A 1 189 ? 7.648 10.093 37.521 1.00 39.85 198 ILE A O 1
ATOM 1637 N N . MET A 1 190 ? 8.518 11.757 38.799 1.00 40.38 199 MET A N 1
ATOM 1638 C CA . MET A 1 190 ? 9.361 10.838 39.599 1.00 44.22 199 MET A CA 1
ATOM 1639 C C . MET A 1 190 ? 8.618 10.317 40.820 1.00 43.86 199 MET A C 1
ATOM 1640 O O . MET A 1 190 ? 8.857 9.194 41.254 1.00 45.70 199 MET A O 1
ATOM 1645 N N . LEU A 1 191 ? 7.718 11.127 41.361 1.00 42.28 200 LEU A N 1
ATOM 1646 C CA . LEU A 1 191 ? 7.042 10.826 42.638 1.00 44.50 200 LEU A CA 1
ATOM 1647 C C . LEU A 1 191 ? 5.600 10.315 42.524 1.00 45.04 200 LEU A C 1
ATOM 1648 O O . LEU A 1 191 ? 5.058 9.797 43.499 1.00 45.70 200 LEU A O 1
ATOM 1653 N N . ASN A 1 192 ? 4.981 10.504 41.351 1.00 43.49 201 ASN A N 1
ATOM 1654 C CA . ASN A 1 192 ? 3.609 10.048 41.101 1.00 43.48 201 ASN A CA 1
ATOM 1655 C C . ASN A 1 192 ? 3.638 9.617 39.647 1.00 41.93 201 ASN A C 1
ATOM 1656 O O . ASN A 1 192 ? 2.895 10.124 38.772 1.00 39.16 201 ASN A O 1
ATOM 1661 N N . SER A 1 193 ? 4.515 8.654 39.395 1.00 41.98 202 SER A N 1
ATOM 1662 C CA . SER A 1 193 ? 4.975 8.359 38.042 1.00 40.74 202 SER A CA 1
ATOM 1663 C C . SER A 1 193 ? 3.910 7.869 37.031 1.00 39.27 202 SER A C 1
ATOM 1664 O O . SER A 1 193 ? 4.192 7.880 35.828 1.00 38.05 202 SER A O 1
ATOM 1667 N N . LYS A 1 194 ? 2.736 7.444 37.525 1.00 37.92 203 LYS A N 1
ATOM 1668 C CA . LYS A 1 194 ? 1.616 6.933 36.723 1.00 38.99 203 LYS A CA 1
ATOM 1669 C C . LYS A 1 194 ? 0.329 7.748 36.910 1.00 37.44 203 LYS A C 1
ATOM 1670 O O . LYS A 1 194 ? -0.757 7.361 36.411 1.00 36.49 203 LYS A O 1
ATOM 1676 N N . GLY A 1 195 ? 0.468 8.905 37.549 1.00 37.60 204 GLY A N 1
ATOM 1677 C CA . GLY A 1 195 ? -0.674 9.726 37.985 1.00 38.47 204 GLY A CA 1
ATOM 1678 C C . GLY A 1 195 ? -0.510 11.237 37.825 1.00 38.43 204 GLY A C 1
ATOM 1679 O O . GLY A 1 195 ? -1.252 11.988 38.419 1.00 39.94 204 GLY A O 1
ATOM 1680 N N . TYR A 1 196 ? 0.412 11.671 36.972 1.00 35.96 205 TYR A N 1
ATOM 1681 C CA . TYR A 1 196 ? 0.628 13.085 36.705 1.00 33.71 205 TYR A CA 1
ATOM 1682 C C . TYR A 1 196 ? -0.498 13.606 35.761 1.00 33.39 205 TYR A C 1
ATOM 1683 O O . TYR A 1 196 ? -1.395 12.842 35.339 1.00 34.71 205 TYR A O 1
ATOM 1692 N N . THR A 1 197 ? -0.488 14.911 35.508 1.00 31.07 206 THR A N 1
ATOM 1693 C CA . THR A 1 197 ? -1.518 15.621 34.753 1.00 31.48 206 THR A CA 1
ATOM 1694 C C . THR A 1 197 ? -0.831 16.536 33.767 1.00 30.10 206 THR A C 1
ATOM 1695 O O . THR A 1 197 ? 0.410 16.610 33.711 1.00 31.04 206 THR A O 1
ATOM 1699 N N A LYS A 1 198 ? -1.632 17.253 32.985 0.50 30.27 207 LYS A N 1
ATOM 1700 N N B LYS A 1 198 ? -1.641 17.233 32.981 0.50 30.75 207 LYS A N 1
ATOM 1701 C CA A LYS A 1 198 ? -1.140 18.283 32.075 0.50 29.11 207 LYS A CA 1
ATOM 1702 C CA B LYS A 1 198 ? -1.166 18.262 32.080 0.50 29.87 207 LYS A CA 1
ATOM 1703 C C A LYS A 1 198 ? -0.333 19.393 32.751 0.50 28.83 207 LYS A C 1
ATOM 1704 C C B LYS A 1 198 ? -0.275 19.308 32.749 0.50 29.15 207 LYS A C 1
ATOM 1705 O O A LYS A 1 198 ? 0.325 20.171 32.078 0.50 28.30 207 LYS A O 1
ATOM 1706 O O B LYS A 1 198 ? 0.536 19.927 32.067 0.50 28.16 207 LYS A O 1
ATOM 1717 N N . SER A 1 199 ? -0.334 19.438 34.075 1.00 28.60 208 SER A N 1
ATOM 1718 C CA A SER A 1 199 ? 0.511 20.375 34.795 0.50 29.11 208 SER A CA 1
ATOM 1719 C CA B SER A 1 199 ? 0.505 20.418 34.746 0.50 28.37 208 SER A CA 1
ATOM 1720 C C . SER A 1 199 ? 1.999 20.142 34.540 1.00 27.83 208 SER A C 1
ATOM 1721 O O . SER A 1 199 ? 2.813 21.044 34.701 1.00 27.25 208 SER A O 1
ATOM 1726 N N . ILE A 1 200 ? 2.363 18.922 34.127 1.00 27.89 209 ILE A N 1
ATOM 1727 C CA . ILE A 1 200 ? 3.764 18.657 33.774 1.00 26.55 209 ILE A CA 1
ATOM 1728 C C . ILE A 1 200 ? 4.229 19.530 32.650 1.00 25.29 209 ILE A C 1
ATOM 1729 O O . ILE A 1 200 ? 5.425 19.876 32.565 1.00 25.14 209 ILE A O 1
ATOM 1734 N N . ASP A 1 201 ? 3.314 19.908 31.773 1.00 25.06 210 ASP A N 1
ATOM 1735 C CA . ASP A 1 201 ? 3.701 20.762 30.633 1.00 25.17 210 ASP A CA 1
ATOM 1736 C C . ASP A 1 201 ? 4.023 22.185 31.117 1.00 25.11 210 ASP A C 1
ATOM 1737 O O . ASP A 1 201 ? 4.906 22.846 30.593 1.00 25.69 210 ASP A O 1
ATOM 1742 N N . ILE A 1 202 ? 3.301 22.662 32.129 1.00 25.21 211 ILE A N 1
ATOM 1743 C CA . ILE A 1 202 ? 3.594 23.982 32.709 1.00 25.08 211 ILE A CA 1
ATOM 1744 C C . ILE A 1 202 ? 4.993 23.985 33.336 1.00 24.17 211 ILE A C 1
ATOM 1745 O O . ILE A 1 202 ? 5.759 24.917 33.177 1.00 23.78 211 ILE A O 1
ATOM 1750 N N . TRP A 1 203 ? 5.318 22.917 34.037 1.00 25.65 212 TRP A N 1
ATOM 1751 C CA . TRP A 1 203 ? 6.670 22.778 34.611 1.00 26.25 212 TRP A CA 1
ATOM 1752 C C . TRP A 1 203 ? 7.728 22.883 33.524 1.00 26.20 212 TRP A C 1
ATOM 1753 O O . TRP A 1 203 ? 8.711 23.614 33.638 1.00 26.33 212 TRP A O 1
ATOM 1764 N N . SER A 1 204 ? 7.521 22.144 32.430 1.00 25.96 213 SER A N 1
ATOM 1765 C CA . SER A 1 204 ? 8.505 22.208 31.338 1.00 25.69 213 SER A CA 1
ATOM 1766 C C . SER A 1 204 ? 8.628 23.617 30.783 1.00 25.42 213 SER A C 1
ATOM 1767 O O . SER A 1 204 ? 9.720 24.061 30.495 1.00 25.76 213 SER A O 1
ATOM 1770 N N . VAL A 1 205 ? 7.508 24.323 30.639 1.00 25.18 214 VAL A N 1
ATOM 1771 C CA . VAL A 1 205 ? 7.560 25.714 30.176 1.00 25.18 214 VAL A CA 1
ATOM 1772 C C . VAL A 1 205 ? 8.332 26.584 31.154 1.00 24.81 214 VAL A C 1
ATOM 1773 O O . VAL A 1 205 ? 9.134 27.427 30.755 1.00 23.93 214 VAL A O 1
ATOM 1777 N N . GLY A 1 206 ? 8.157 26.355 32.444 1.00 25.17 215 GLY A N 1
ATOM 1778 C CA . GLY A 1 206 ? 8.957 27.112 33.394 1.00 25.99 215 GLY A CA 1
ATOM 1779 C C . GLY A 1 206 ? 10.459 26.838 33.193 1.00 26.11 215 GLY A C 1
ATOM 1780 O O . GLY A 1 206 ? 11.306 27.766 33.265 1.00 27.21 215 GLY A O 1
ATOM 1781 N N . CYS A 1 207 ? 10.800 25.582 32.945 1.00 26.98 216 CYS A N 1
ATOM 1782 C CA . CYS A 1 207 ? 12.231 25.234 32.708 1.00 28.70 216 CYS A CA 1
ATOM 1783 C C . CYS A 1 207 ? 12.724 25.977 31.492 1.00 28.46 216 CYS A C 1
ATOM 1784 O O . CYS A 1 207 ? 13.872 26.455 31.449 1.00 29.34 216 CYS A O 1
ATOM 1787 N N . ILE A 1 208 ? 11.839 26.107 30.513 1.00 28.44 217 ILE A N 1
ATOM 1788 C CA . ILE A 1 208 ? 12.219 26.757 29.249 1.00 27.43 217 ILE A CA 1
ATOM 1789 C C . ILE A 1 208 ? 12.406 28.250 29.491 1.00 28.18 217 ILE A C 1
ATOM 1790 O O . ILE A 1 208 ? 13.346 28.858 28.975 1.00 27.69 217 ILE A O 1
ATOM 1795 N N . LEU A 1 209 ? 11.503 28.844 30.270 1.00 26.87 218 LEU A N 1
ATOM 1796 C CA . LEU A 1 209 ? 11.632 30.267 30.626 1.00 27.49 218 LEU A CA 1
ATOM 1797 C C . LEU A 1 209 ? 12.971 30.547 31.340 1.00 29.26 218 LEU A C 1
ATOM 1798 O O . LEU A 1 209 ? 13.712 31.508 30.984 1.00 30.89 218 LEU A O 1
ATOM 1803 N N . ALA A 1 210 ? 13.302 29.694 32.308 1.00 30.06 219 ALA A N 1
ATOM 1804 C CA . ALA A 1 210 ? 14.566 29.827 33.043 1.00 31.12 219 ALA A CA 1
ATOM 1805 C C . ALA A 1 210 ? 15.753 29.792 32.094 1.00 31.57 219 ALA A C 1
ATOM 1806 O O . ALA A 1 210 ? 16.685 30.590 32.209 1.00 32.68 219 ALA A O 1
ATOM 1808 N N . GLU A 1 211 ? 15.669 28.893 31.124 1.00 32.33 220 GLU A N 1
ATOM 1809 C CA . GLU A 1 211 ? 16.702 28.708 30.130 1.00 32.05 220 GLU A CA 1
ATOM 1810 C C . GLU A 1 211 ? 16.844 29.905 29.183 1.00 32.35 220 GLU A C 1
ATOM 1811 O O . GLU A 1 211 ? 17.955 30.305 28.824 1.00 34.03 220 GLU A O 1
ATOM 1817 N N . MET A 1 212 ? 15.734 30.537 28.821 1.00 31.56 221 MET A N 1
ATOM 1818 C CA . MET A 1 212 ? 15.816 31.804 28.076 1.00 32.41 221 MET A CA 1
ATOM 1819 C C . MET A 1 212 ? 16.470 32.931 28.851 1.00 35.47 221 MET A C 1
ATOM 1820 O O . MET A 1 212 ? 17.108 33.835 28.268 1.00 35.56 221 MET A O 1
ATOM 1825 N N . LEU A 1 213 ? 16.233 32.953 30.147 1.00 36.50 222 LEU A N 1
ATOM 1826 C CA . LEU A 1 213 ? 16.770 34.008 30.974 1.00 38.68 222 LEU A CA 1
ATOM 1827 C C . LEU A 1 213 ? 18.308 33.921 31.154 1.00 41.18 222 LEU A C 1
ATOM 1828 O O . LEU A 1 213 ? 18.949 34.961 31.297 1.00 42.61 222 LEU A O 1
ATOM 1833 N N A SER A 1 214 ? 18.858 32.704 31.155 0.50 40.44 223 SER A N 1
ATOM 1834 N N B SER A 1 214 ? 18.875 32.710 31.159 0.50 40.29 223 SER A N 1
ATOM 1835 C CA A SER A 1 214 ? 20.276 32.482 31.458 0.50 41.55 223 SER A CA 1
ATOM 1836 C CA B SER A 1 214 ? 20.320 32.520 31.402 0.50 41.25 223 SER A CA 1
ATOM 1837 C C A SER A 1 214 ? 21.078 31.765 30.362 0.50 41.91 223 SER A C 1
ATOM 1838 C C B SER A 1 214 ? 21.108 31.841 30.301 0.50 41.80 223 SER A C 1
ATOM 1839 O O A SER A 1 214 ? 22.278 31.582 30.546 0.50 42.73 223 SER A O 1
ATOM 1840 O O B SER A 1 214 ? 22.326 31.753 30.427 0.50 42.66 223 SER A O 1
ATOM 1845 N N . ASN A 1 215 ? 20.439 31.346 29.260 1.00 40.17 224 ASN A N 1
ATOM 1846 C CA . ASN A 1 215 ? 21.075 30.488 28.223 1.00 42.41 224 ASN A CA 1
ATOM 1847 C C . ASN A 1 215 ? 21.713 29.202 28.785 1.00 45.60 224 ASN A C 1
ATOM 1848 O O . ASN A 1 215 ? 22.728 28.706 28.265 1.00 47.54 224 ASN A O 1
ATOM 1853 N N . ARG A 1 216 ? 21.168 28.690 29.879 1.00 45.69 225 ARG A N 1
ATOM 1854 C CA . ARG A 1 216 ? 21.556 27.393 30.358 1.00 45.96 225 ARG A CA 1
ATOM 1855 C C . ARG A 1 216 ? 20.392 26.732 31.064 1.00 42.07 225 ARG A C 1
ATOM 1856 O O . ARG A 1 216 ? 19.510 27.413 31.599 1.00 38.51 225 ARG A O 1
ATOM 1864 N N . PRO A 1 217 ? 20.366 25.395 31.034 1.00 40.61 226 PRO A N 1
ATOM 1865 C CA . PRO A 1 217 ? 19.281 24.672 31.662 1.00 38.13 226 PRO A CA 1
ATOM 1866 C C . PRO A 1 217 ? 19.311 24.836 33.167 1.00 38.05 226 PRO A C 1
ATOM 1867 O O . PRO A 1 217 ? 20.354 24.742 33.791 1.00 37.81 226 PRO A O 1
ATOM 1871 N N . ILE A 1 218 ? 18.158 25.038 33.752 1.00 34.97 227 ILE A N 1
ATOM 1872 C CA . ILE A 1 218 ? 18.096 25.254 35.197 1.00 34.96 227 ILE A CA 1
ATOM 1873 C C . ILE A 1 218 ? 18.356 24.027 36.059 1.00 35.22 227 ILE A C 1
ATOM 1874 O O . ILE A 1 218 ? 19.015 24.144 37.136 1.00 35.28 227 ILE A O 1
ATOM 1879 N N . PHE A 1 219 ? 17.881 22.864 35.607 1.00 33.85 228 PHE A N 1
ATOM 1880 C CA . PHE A 1 219 ? 18.007 21.611 36.370 1.00 35.59 228 PHE A CA 1
ATOM 1881 C C . PHE A 1 219 ? 18.697 20.522 35.508 1.00 38.40 228 PHE A C 1
ATOM 1882 O O . PHE A 1 219 ? 18.027 19.601 35.022 1.00 36.41 228 PHE A O 1
ATOM 1890 N N . PRO A 1 220 ? 20.028 20.628 35.305 1.00 40.73 229 PRO A N 1
ATOM 1891 C CA . PRO A 1 220 ? 20.680 19.704 34.404 1.00 42.66 229 PRO A CA 1
ATOM 1892 C C . PRO A 1 220 ? 21.087 18.412 35.101 1.00 44.23 229 PRO A C 1
ATOM 1893 O O . PRO A 1 220 ? 22.273 18.116 35.187 1.00 45.57 229 PRO A O 1
ATOM 1897 N N . GLY A 1 221 ? 20.115 17.635 35.579 1.00 44.99 230 GLY A N 1
ATOM 1898 C CA . GLY A 1 221 ? 20.415 16.357 36.221 1.00 46.94 230 GLY A CA 1
ATOM 1899 C C . GLY A 1 221 ? 21.202 15.445 35.285 1.00 50.08 230 GLY A C 1
ATOM 1900 O O . GLY A 1 221 ? 20.923 15.402 34.090 1.00 48.78 230 GLY A O 1
ATOM 1901 N N . LYS A 1 222 ? 22.210 14.755 35.828 1.00 54.56 231 LYS A N 1
ATOM 1902 C CA . LYS A 1 222 ? 23.040 13.795 35.072 1.00 58.20 231 LYS A CA 1
ATOM 1903 C C . LYS A 1 222 ? 22.399 12.419 34.952 1.00 59.33 231 LYS A C 1
ATOM 1904 O O . LYS A 1 222 ? 22.836 11.628 34.116 1.00 61.95 231 LYS A O 1
ATOM 1910 N N . HIS A 1 223 ? 21.399 12.129 35.789 1.00 59.49 232 HIS A N 1
ATOM 1911 C CA . HIS A 1 223 ? 20.661 10.873 35.731 1.00 62.11 232 HIS A CA 1
ATOM 1912 C C . HIS A 1 223 ? 19.348 11.013 36.461 1.00 62.48 232 HIS A C 1
ATOM 1913 O O . HIS A 1 223 ? 19.170 11.918 37.262 1.00 59.40 232 HIS A O 1
ATOM 1920 N N . TYR A 1 224 ? 18.446 10.087 36.158 1.00 69.61 233 TYR A N 1
ATOM 1921 C CA . TYR A 1 224 ? 17.052 10.058 36.642 1.00 73.59 233 TYR A CA 1
ATOM 1922 C C . TYR A 1 224 ? 16.856 10.509 38.097 1.00 70.88 233 TYR A C 1
ATOM 1923 O O . TYR A 1 224 ? 16.019 11.359 38.377 1.00 70.79 233 TYR A O 1
ATOM 1932 N N . LEU A 1 225 ? 17.655 9.974 39.010 1.00 72.83 234 LEU A N 1
ATOM 1933 C CA . LEU A 1 225 ? 17.507 10.237 40.466 1.00 71.29 234 LEU A CA 1
ATOM 1934 C C . LEU A 1 225 ? 18.148 11.601 40.893 1.00 67.10 234 LEU A C 1
ATOM 1935 O O . LEU A 1 225 ? 17.723 12.260 41.866 1.00 65.40 234 LEU A O 1
ATOM 1940 N N . ASP A 1 226 ? 19.158 12.017 40.133 1.00 60.83 235 ASP A N 1
ATOM 1941 C CA . ASP A 1 226 ? 19.874 13.286 40.343 1.00 58.26 235 ASP A CA 1
ATOM 1942 C C . ASP A 1 226 ? 18.973 14.462 39.924 1.00 53.00 235 ASP A C 1
ATOM 1943 O O . ASP A 1 226 ? 19.134 15.589 40.382 1.00 52.94 235 ASP A O 1
ATOM 1948 N N . GLN A 1 227 ? 18.021 14.180 39.047 1.00 48.44 236 GLN A N 1
ATOM 1949 C CA . GLN A 1 227 ? 17.144 15.211 38.548 1.00 46.47 236 GLN A CA 1
ATOM 1950 C C . GLN A 1 227 ? 16.379 15.804 39.687 1.00 44.84 236 GLN A C 1
ATOM 1951 O O . GLN A 1 227 ? 16.361 17.012 39.841 1.00 42.32 236 GLN A O 1
ATOM 1957 N N . LEU A 1 228 ? 15.813 14.941 40.516 1.00 44.88 237 LEU A N 1
ATOM 1958 C CA . LEU A 1 228 ? 15.012 15.397 41.616 1.00 46.37 237 LEU A CA 1
ATOM 1959 C C . LEU A 1 228 ? 15.849 16.197 42.635 1.00 48.11 237 LEU A C 1
ATOM 1960 O O . LEU A 1 228 ? 15.380 17.192 43.205 1.00 46.40 237 LEU A O 1
ATOM 1965 N N . ASN A 1 229 ? 17.096 15.787 42.836 1.00 48.15 238 ASN A N 1
ATOM 1966 C CA . ASN A 1 229 ? 18.009 16.567 43.672 1.00 48.51 238 ASN A CA 1
ATOM 1967 C C . ASN A 1 229 ? 18.306 17.958 43.145 1.00 45.66 238 ASN A C 1
ATOM 1968 O O . ASN A 1 229 ? 18.403 18.893 43.919 1.00 44.55 238 ASN A O 1
ATOM 1973 N N . HIS A 1 230 ? 18.504 18.082 41.846 1.00 43.96 239 HIS A N 1
ATOM 1974 C CA . HIS A 1 230 ? 18.678 19.423 41.220 1.00 44.25 239 HIS A CA 1
ATOM 1975 C C . HIS A 1 230 ? 17.473 20.344 41.503 1.00 42.88 239 HIS A C 1
ATOM 1976 O O . HIS A 1 230 ? 17.628 21.509 41.826 1.00 43.48 239 HIS A O 1
ATOM 1983 N N . ILE A 1 231 ? 16.261 19.802 41.364 1.00 41.59 240 ILE A N 1
ATOM 1984 C CA . ILE A 1 231 ? 15.053 20.569 41.605 1.00 39.71 240 ILE A CA 1
ATOM 1985 C C . ILE A 1 231 ? 15.034 21.060 43.029 1.00 41.25 240 ILE A C 1
ATOM 1986 O O . ILE A 1 231 ? 14.849 22.257 43.295 1.00 38.35 240 ILE A O 1
ATOM 1991 N N . LEU A 1 232 ? 15.230 20.132 43.947 1.00 41.82 241 LEU A N 1
ATOM 1992 C CA . LEU A 1 232 ? 15.136 20.465 45.366 1.00 45.42 241 LEU A CA 1
ATOM 1993 C C . LEU A 1 232 ? 16.285 21.340 45.818 1.00 44.40 241 LEU A C 1
ATOM 1994 O O . LEU A 1 232 ? 16.160 22.027 46.811 1.00 46.00 241 LEU A O 1
ATOM 1999 N N . GLY A 1 233 ? 17.408 21.298 45.113 1.00 44.44 242 GLY A N 1
ATOM 2000 C CA . GLY A 1 233 ? 18.512 22.225 45.430 1.00 45.70 242 GLY A CA 1
ATOM 2001 C C . GLY A 1 233 ? 18.178 23.693 45.226 1.00 44.55 242 GLY A C 1
ATOM 2002 O O . GLY A 1 233 ? 18.850 24.541 45.755 1.00 43.39 242 GLY A O 1
ATOM 2003 N N . ILE A 1 234 ? 17.198 23.994 44.370 1.00 43.17 243 ILE A N 1
ATOM 2004 C CA . ILE A 1 234 ? 16.765 25.374 44.122 1.00 42.53 243 ILE A CA 1
ATOM 2005 C C . ILE A 1 234 ? 15.458 25.679 44.821 1.00 41.54 243 ILE A C 1
ATOM 2006 O O . ILE A 1 234 ? 15.334 26.718 45.464 1.00 42.18 243 ILE A O 1
ATOM 2011 N N . LEU A 1 235 ? 14.459 24.813 44.659 1.00 40.31 244 LEU A N 1
ATOM 2012 C CA . LEU A 1 235 ? 13.177 25.057 45.299 1.00 40.00 244 LEU A CA 1
ATOM 2013 C C . LEU A 1 235 ? 13.287 24.915 46.824 1.00 41.33 244 LEU A C 1
ATOM 2014 O O . LEU A 1 235 ? 12.475 25.466 47.538 1.00 39.02 244 LEU A O 1
ATOM 2019 N N . GLY A 1 236 ? 14.265 24.129 47.282 1.00 42.99 245 GLY A N 1
ATOM 2020 C CA . GLY A 1 236 ? 14.384 23.751 48.669 1.00 44.91 245 GLY A CA 1
ATOM 2021 C C . GLY A 1 236 ? 13.467 22.577 48.960 1.00 45.55 245 GLY A C 1
ATOM 2022 O O . GLY A 1 236 ? 12.698 22.133 48.093 1.00 43.84 245 GLY A O 1
ATOM 2023 N N . SER A 1 237 ? 13.555 22.087 50.187 1.00 45.15 246 SER A N 1
ATOM 2024 C CA . SER A 1 237 ? 12.760 20.968 50.639 1.00 46.37 246 SER A CA 1
ATOM 2025 C C . SER A 1 237 ? 11.303 21.352 50.606 1.00 46.09 246 SER A C 1
ATOM 2026 O O . SER A 1 237 ? 10.966 22.469 50.927 1.00 44.15 246 SER A O 1
ATOM 2029 N N . PRO A 1 238 ? 10.429 20.413 50.200 1.00 47.38 247 PRO A N 1
ATOM 2030 C CA . PRO A 1 238 ? 9.024 20.743 50.186 1.00 47.23 247 PRO A CA 1
ATOM 2031 C C . PRO A 1 238 ? 8.441 20.954 51.573 1.00 48.75 247 PRO A C 1
ATOM 2032 O O . PRO A 1 238 ? 8.902 20.359 52.552 1.00 49.10 247 PRO A O 1
ATOM 2036 N N . SER A 1 239 ? 7.416 21.794 51.652 1.00 47.85 248 SER A N 1
ATOM 2037 C CA . SER A 1 239 ? 6.691 21.975 52.884 1.00 49.92 248 SER A CA 1
ATOM 2038 C C . SER A 1 239 ? 6.039 20.679 53.344 1.00 52.08 248 SER A C 1
ATOM 2039 O O . SER A 1 239 ? 5.674 19.820 52.533 1.00 51.04 248 SER A O 1
ATOM 2042 N N . GLN A 1 240 ? 5.836 20.581 54.640 1.00 53.59 249 GLN A N 1
ATOM 2043 C CA . GLN A 1 240 ? 5.122 19.464 55.195 1.00 57.06 249 GLN A CA 1
ATOM 2044 C C . GLN A 1 240 ? 3.770 19.280 54.535 1.00 56.32 249 GLN A C 1
ATOM 2045 O O . GLN A 1 240 ? 3.387 18.139 54.257 1.00 56.39 249 GLN A O 1
ATOM 2051 N N . GLU A 1 241 ? 3.060 20.371 54.258 1.00 54.57 250 GLU A N 1
ATOM 2052 C CA . GLU A 1 241 ? 1.800 20.266 53.553 1.00 56.15 250 GLU A CA 1
ATOM 2053 C C . GLU A 1 241 ? 1.974 19.569 52.194 1.00 54.20 250 GLU A C 1
ATOM 2054 O O . GLU A 1 241 ? 1.188 18.691 51.848 1.00 53.83 250 GLU A O 1
ATOM 2060 N N . ASP A 1 242 ? 2.991 19.983 51.431 1.00 51.23 251 ASP A N 1
ATOM 2061 C CA . ASP A 1 242 ? 3.235 19.404 50.122 1.00 48.88 251 ASP A CA 1
ATOM 2062 C C . ASP A 1 242 ? 3.660 17.946 50.153 1.00 50.82 251 ASP A C 1
ATOM 2063 O O . ASP A 1 242 ? 3.330 17.197 49.226 1.00 50.79 251 ASP A O 1
ATOM 2068 N N . LEU A 1 243 ? 4.389 17.558 51.192 1.00 52.03 252 LEU A N 1
ATOM 2069 C CA . LEU A 1 243 ? 4.717 16.163 51.449 1.00 56.05 252 LEU A CA 1
ATOM 2070 C C . LEU A 1 243 ? 3.453 15.364 51.715 1.00 58.47 252 LEU A C 1
ATOM 2071 O O . LEU A 1 243 ? 3.172 14.414 50.999 1.00 61.41 252 LEU A O 1
ATOM 2076 N N . ASN A 1 244 ? 2.675 15.804 52.704 1.00 62.15 253 ASN A N 1
ATOM 2077 C CA . ASN A 1 244 ? 1.342 15.237 53.052 1.00 63.41 253 ASN A CA 1
ATOM 2078 C C . ASN A 1 244 ? 0.344 15.126 51.872 1.00 63.24 253 ASN A C 1
ATOM 2079 O O . ASN A 1 244 ? -0.696 14.474 51.993 1.00 66.20 253 ASN A O 1
ATOM 2084 N N . CYS A 1 245 ? 0.626 15.797 50.765 1.00 60.65 254 CYS A N 1
ATOM 2085 C CA . CYS A 1 245 ? -0.134 15.612 49.531 1.00 59.83 254 CYS A CA 1
ATOM 2086 C C . CYS A 1 245 ? 0.311 14.437 48.683 1.00 58.27 254 CYS A C 1
ATOM 2087 O O . CYS A 1 245 ? -0.380 14.108 47.717 1.00 60.95 254 CYS A O 1
ATOM 2090 N N . ILE A 1 246 ? 1.471 13.850 48.964 1.00 55.48 255 ILE A N 1
ATOM 2091 C CA . ILE A 1 246 ? 2.023 12.838 48.056 1.00 54.77 255 ILE A CA 1
ATOM 2092 C C . ILE A 1 246 ? 1.352 11.529 48.453 1.00 53.58 255 ILE A C 1
ATOM 2093 O O . ILE A 1 246 ? 1.601 11.027 49.537 1.00 51.83 255 ILE A O 1
ATOM 2098 N N . ILE A 1 247 ? 0.499 11.006 47.578 1.00 51.28 256 ILE A N 1
ATOM 2099 C CA . ILE A 1 247 ? -0.362 9.850 47.923 1.00 52.72 256 ILE A CA 1
ATOM 2100 C C . ILE A 1 247 ? 0.485 8.578 48.040 1.00 49.46 256 ILE A C 1
ATOM 2101 O O . ILE A 1 247 ? 0.270 7.782 48.917 1.00 49.17 256 ILE A O 1
ATOM 2106 N N . ASN A 1 248 ? 1.451 8.423 47.141 1.00 46.29 257 ASN A N 1
ATOM 2107 C CA . ASN A 1 248 ? 2.339 7.252 47.124 1.00 46.76 257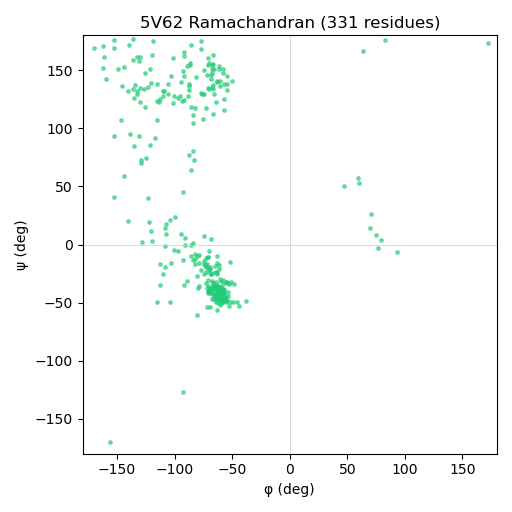 ASN A CA 1
ATOM 2108 C C . ASN A 1 248 ? 3.254 7.208 48.346 1.00 46.59 257 ASN A C 1
ATOM 2109 O O . ASN A 1 248 ? 4.163 8.004 48.463 1.00 46.28 257 ASN A O 1
ATOM 2114 N N . LEU A 1 249 ? 3.051 6.231 49.218 1.00 46.83 258 LEU A N 1
ATOM 2115 C CA . LEU A 1 249 ? 3.843 6.113 50.421 1.00 48.82 258 LEU A CA 1
ATOM 2116 C C . LEU A 1 249 ? 5.361 5.958 50.227 1.00 48.87 258 LEU A C 1
ATOM 2117 O O . LEU A 1 249 ? 6.134 6.507 51.012 1.00 50.49 258 LEU A O 1
ATOM 2122 N N . LYS A 1 250 ? 5.783 5.150 49.271 1.00 49.67 259 LYS A N 1
ATOM 2123 C CA . LYS A 1 250 ? 7.217 4.976 49.020 1.00 51.87 259 LYS A CA 1
ATOM 2124 C C . LYS A 1 250 ? 7.834 6.310 48.640 1.00 50.58 259 LYS A C 1
ATOM 2125 O O . LYS A 1 250 ? 8.906 6.641 49.122 1.00 51.15 259 LYS A O 1
ATOM 2131 N N . ALA A 1 251 ? 7.138 7.068 47.793 1.00 46.99 260 ALA A N 1
ATOM 2132 C CA . ALA A 1 251 ? 7.623 8.379 47.354 1.00 46.95 260 ALA A CA 1
ATOM 2133 C C . ALA A 1 251 ? 7.728 9.375 48.524 1.00 47.42 260 ALA A C 1
ATOM 2134 O O . ALA A 1 251 ? 8.774 10.019 48.707 1.00 44.56 260 ALA A O 1
ATOM 2136 N N . ARG A 1 252 ? 6.652 9.473 49.309 1.00 49.08 261 ARG A N 1
ATOM 2137 C CA . ARG A 1 252 ? 6.642 10.337 50.476 1.00 52.43 261 ARG A CA 1
ATOM 2138 C C . ARG A 1 252 ? 7.742 9.983 51.462 1.00 54.86 261 ARG A C 1
ATOM 2139 O O . ARG A 1 252 ? 8.350 10.892 52.051 1.00 55.05 261 ARG A O 1
ATOM 2147 N N . ASN A 1 253 ? 7.956 8.682 51.695 1.00 56.85 262 ASN A N 1
ATOM 2148 C CA . ASN A 1 253 ? 9.033 8.244 52.613 1.00 57.85 262 ASN A CA 1
ATOM 2149 C C . ASN A 1 253 ? 10.412 8.514 52.008 1.00 57.64 262 ASN A C 1
ATOM 2150 O O . ASN A 1 253 ? 11.331 8.921 52.719 1.00 56.29 262 ASN A O 1
ATOM 2155 N N . TYR A 1 254 ? 10.568 8.292 50.709 1.00 56.97 263 TYR A N 1
ATOM 2156 C CA . TYR A 1 254 ? 11.851 8.605 50.084 1.00 60.18 263 TYR A CA 1
ATOM 2157 C C . TYR A 1 254 ? 12.236 10.084 50.301 1.00 60.76 263 TYR A C 1
ATOM 2158 O O . TYR A 1 254 ? 13.395 10.379 50.581 1.00 61.38 263 TYR A O 1
ATOM 2167 N N . LEU A 1 255 ? 11.274 11.002 50.192 1.00 60.28 264 LEU A N 1
ATOM 2168 C CA . LEU A 1 255 ? 11.561 12.431 50.423 1.00 59.76 264 LEU A CA 1
ATOM 2169 C C . LEU A 1 255 ? 11.868 12.736 51.879 1.00 62.31 264 LEU A C 1
ATOM 2170 O O . LEU A 1 255 ? 12.768 13.518 52.175 1.00 63.09 264 LEU A O 1
ATOM 2175 N N . LEU A 1 256 ? 11.111 12.135 52.785 1.00 64.49 265 LEU A N 1
ATOM 2176 C CA . LEU A 1 256 ? 11.407 12.276 54.215 1.00 67.70 265 LEU A CA 1
ATOM 2177 C C . LEU A 1 256 ? 12.845 11.877 54.555 1.00 68.41 265 LEU A C 1
ATOM 2178 O O . LEU A 1 256 ? 13.442 12.475 55.425 1.00 70.32 265 LEU A O 1
ATOM 2183 N N . SER A 1 257 ? 13.408 10.905 53.845 1.00 69.12 266 SER A N 1
ATOM 2184 C CA . SER A 1 257 ? 14.796 10.477 54.080 1.00 71.44 266 SER A CA 1
ATOM 2185 C C . SER A 1 257 ? 15.845 11.542 53.752 1.00 71.49 266 SER A C 1
ATOM 2186 O O . SER A 1 257 ? 16.859 11.654 54.442 1.00 74.92 266 SER A O 1
ATOM 2189 N N . LEU A 1 258 ? 15.573 12.340 52.728 1.00 69.65 267 LEU A N 1
ATOM 2190 C CA . LEU A 1 258 ? 16.559 13.282 52.187 1.00 68.00 267 LEU A CA 1
ATOM 2191 C C . LEU A 1 258 ? 16.910 14.384 53.186 1.00 67.23 267 LEU A C 1
ATOM 2192 O O . LEU A 1 258 ? 16.071 14.758 54.023 1.00 65.58 267 LEU A O 1
ATOM 2197 N N . PRO A 1 259 ? 18.145 14.917 53.100 1.00 68.55 268 PRO A N 1
ATOM 2198 C CA . PRO A 1 259 ? 18.551 16.017 53.998 1.00 69.44 268 PRO A CA 1
ATOM 2199 C C . PRO A 1 259 ? 17.834 17.311 53.670 1.00 68.06 268 PRO A C 1
ATOM 2200 O O . PRO A 1 259 ? 17.396 17.495 52.519 1.00 67.14 268 PRO A O 1
ATOM 2204 N N . HIS A 1 260 ? 17.718 18.208 54.645 1.00 67.86 269 HIS A N 1
ATOM 2205 C CA . HIS A 1 260 ? 17.045 19.492 54.383 1.00 67.40 269 HIS A CA 1
ATOM 2206 C C . HIS A 1 260 ? 17.848 20.395 53.432 1.00 66.62 269 HIS A C 1
ATOM 2207 O O . HIS A 1 260 ? 19.086 20.429 53.475 1.00 65.62 269 HIS A O 1
ATOM 2214 N N . LYS A 1 261 ? 17.117 21.099 52.564 1.00 64.78 270 LYS A N 1
ATOM 2215 C CA . LYS A 1 261 ? 17.691 22.062 51.627 1.00 63.53 270 LYS A CA 1
ATOM 2216 C C . LYS A 1 261 ? 16.856 23.341 51.631 1.00 59.48 270 LYS A C 1
ATOM 2217 O O . LYS A 1 261 ? 15.628 23.289 51.707 1.00 56.58 270 LYS A O 1
ATOM 2223 N N . ASN A 1 262 ? 17.537 24.488 51.624 1.00 57.69 271 ASN A N 1
ATOM 2224 C CA . ASN A 1 262 ? 16.876 25.798 51.622 1.00 56.28 271 ASN A CA 1
ATOM 2225 C C . ASN A 1 262 ? 16.568 26.219 50.203 1.00 53.43 271 ASN A C 1
ATOM 2226 O O . ASN A 1 262 ? 17.287 25.825 49.268 1.00 50.68 271 ASN A O 1
ATOM 2231 N N . LYS A 1 263 ? 15.540 27.063 50.084 1.00 52.10 272 LYS A N 1
ATOM 2232 C CA . LYS A 1 263 ? 15.163 27.700 48.834 1.00 52.42 272 LYS A CA 1
ATOM 2233 C C . LYS A 1 263 ? 16.278 28.677 48.394 1.00 52.51 272 LYS A C 1
ATOM 2234 O O . LYS A 1 263 ? 16.809 29.421 49.204 1.00 51.74 272 LYS A O 1
ATOM 2240 N N . VAL A 1 264 ? 16.654 28.617 47.120 1.00 50.77 273 VAL A N 1
ATOM 2241 C CA . VAL A 1 264 ? 17.531 29.592 46.501 1.00 50.88 273 VAL A CA 1
ATOM 2242 C C . VAL A 1 264 ? 16.571 30.600 45.889 1.00 49.92 273 VAL A C 1
ATOM 2243 O O . VAL A 1 264 ? 15.695 30.207 45.082 1.00 48.67 273 VAL A O 1
ATOM 2247 N N . PRO A 1 265 ? 16.699 31.893 46.257 1.00 49.44 274 PRO A N 1
ATOM 2248 C CA . PRO A 1 265 ? 15.746 32.849 45.696 1.00 47.78 274 PRO A CA 1
ATOM 2249 C C . PRO A 1 265 ? 15.976 33.025 44.211 1.00 45.84 274 PRO A C 1
ATOM 2250 O O . PRO A 1 265 ? 17.120 33.026 43.749 1.00 43.85 274 PRO A O 1
ATOM 2254 N N . TRP A 1 266 ? 14.892 33.232 43.482 1.00 44.04 275 TRP A N 1
ATOM 2255 C CA . TRP A 1 266 ? 14.973 33.374 42.031 1.00 42.87 275 TRP A CA 1
ATOM 2256 C C . TRP A 1 266 ? 15.875 34.504 41.628 1.00 43.50 275 TRP A C 1
ATOM 2257 O O . TRP A 1 266 ? 16.614 34.364 40.659 1.00 41.80 275 TRP A O 1
ATOM 2268 N N . ASN A 1 267 ? 15.820 35.608 42.357 1.00 44.74 276 ASN A N 1
ATOM 2269 C CA . ASN A 1 267 ? 16.623 36.777 41.979 1.00 47.73 276 ASN A CA 1
ATOM 2270 C C . ASN A 1 267 ? 18.121 36.650 42.275 1.00 48.72 276 ASN A C 1
ATOM 2271 O O . ASN A 1 267 ? 18.888 37.427 41.746 1.00 48.66 276 ASN A O 1
ATOM 2276 N N . ARG A 1 268 ? 18.548 35.680 43.075 1.00 50.29 277 ARG A N 1
ATOM 2277 C CA . ARG A 1 268 ? 19.987 35.401 43.145 1.00 53.50 277 ARG A CA 1
ATOM 2278 C C . ARG A 1 268 ? 20.415 34.558 41.954 1.00 52.64 277 ARG A C 1
ATOM 2279 O O . ARG A 1 268 ? 21.465 34.789 41.376 1.00 52.02 277 ARG A O 1
ATOM 2287 N N . LEU A 1 269 ? 19.568 33.620 41.546 1.00 51.33 278 LEU A N 1
ATOM 2288 C CA . LEU A 1 269 ? 19.814 32.828 40.343 1.00 50.31 278 LEU A CA 1
ATOM 2289 C C . LEU A 1 269 ? 19.771 33.647 39.062 1.00 46.32 278 LEU A C 1
ATOM 2290 O O . LEU A 1 269 ? 20.517 33.388 38.150 1.00 44.75 278 LEU A O 1
ATOM 2295 N N . PHE A 1 270 ? 18.856 34.607 38.994 1.00 44.96 279 PHE A N 1
ATOM 2296 C CA . PHE A 1 270 ? 18.623 35.413 37.802 1.00 43.77 279 PHE A CA 1
ATOM 2297 C C . PHE A 1 270 ? 18.642 36.897 38.203 1.00 45.13 279 PHE A C 1
ATOM 2298 O O . PHE A 1 270 ? 17.621 37.569 38.185 1.00 43.49 279 PHE A O 1
ATOM 2306 N N . PRO A 1 271 ? 19.819 37.432 38.551 1.00 48.06 280 PRO A N 1
ATOM 2307 C CA . PRO A 1 271 ? 19.818 38.778 39.125 1.00 49.89 280 PRO A CA 1
ATOM 2308 C C . PRO A 1 271 ? 19.477 39.865 38.110 1.00 50.03 280 PRO A C 1
ATOM 2309 O O . PRO A 1 271 ? 19.228 40.984 38.506 1.00 52.40 280 PRO A O 1
ATOM 2313 N N . ASN A 1 272 ? 19.433 39.538 36.827 1.00 50.40 281 ASN A N 1
ATOM 2314 C CA . ASN A 1 272 ? 19.158 40.527 35.786 1.00 53.18 281 ASN A CA 1
ATOM 2315 C C . ASN A 1 272 ? 17.785 40.389 35.151 1.00 51.47 281 ASN A C 1
ATOM 2316 O O . ASN A 1 272 ? 17.433 41.192 34.280 1.00 52.90 281 ASN A O 1
ATOM 2321 N N . ALA A 1 273 ? 17.011 39.391 35.580 1.00 47.34 282 ALA A N 1
ATOM 2322 C CA . ALA A 1 273 ? 15.708 39.122 34.988 1.00 43.69 282 ALA A CA 1
ATOM 2323 C C . ALA A 1 273 ? 14.653 40.156 35.428 1.00 42.47 282 ALA A C 1
ATOM 2324 O O . ALA A 1 273 ? 14.719 40.709 36.517 1.00 41.29 282 ALA A O 1
ATOM 2326 N N . ASP A 1 274 ? 13.688 40.404 34.553 1.00 41.68 283 ASP A N 1
ATOM 2327 C CA . ASP A 1 274 ? 12.460 41.139 34.870 1.00 42.21 283 ASP A CA 1
ATOM 2328 C C . ASP A 1 274 ? 11.776 40.466 36.075 1.00 40.08 283 ASP A C 1
ATOM 2329 O O . ASP A 1 274 ? 11.615 39.252 36.118 1.00 37.63 283 ASP A O 1
ATOM 2334 N N . SER A 1 275 ? 11.368 41.274 37.041 1.00 39.06 284 SER A N 1
ATOM 2335 C CA . SER A 1 275 ? 10.737 40.785 38.268 1.00 38.93 284 SER A CA 1
ATOM 2336 C C . SER A 1 275 ? 9.455 40.040 38.032 1.00 36.86 284 SER A C 1
ATOM 2337 O O . SER A 1 275 ? 9.144 39.031 38.696 1.00 35.11 284 SER A O 1
ATOM 2340 N N . LYS A 1 276 ? 8.708 40.517 37.049 1.00 36.86 285 LYS A N 1
ATOM 2341 C CA . LYS A 1 276 ? 7.469 39.855 36.690 1.00 35.69 285 LYS A CA 1
ATOM 2342 C C . LYS A 1 276 ? 7.760 38.486 36.061 1.00 33.16 285 LYS A C 1
ATOM 2343 O O . LYS A 1 276 ? 7.093 37.506 36.338 1.00 31.33 285 LYS A O 1
ATOM 2349 N N . ALA A 1 277 ? 8.772 38.415 35.215 1.00 32.87 286 ALA A N 1
ATOM 2350 C CA . ALA A 1 277 ? 9.176 37.126 34.668 1.00 31.96 286 ALA A CA 1
ATOM 2351 C C . ALA A 1 277 ? 9.470 36.148 35.812 1.00 31.57 286 ALA A C 1
ATOM 2352 O O . ALA A 1 277 ? 9.028 34.990 35.748 1.00 31.58 286 ALA A O 1
ATOM 2354 N N . LEU A 1 278 ? 10.204 36.610 36.829 1.00 33.03 287 LEU A N 1
ATOM 2355 C CA . LEU A 1 278 ? 10.582 35.761 37.968 1.00 33.64 287 LEU A CA 1
ATOM 2356 C C . LEU A 1 278 ? 9.394 35.331 38.776 1.00 33.45 287 LEU A C 1
ATOM 2357 O O . LEU A 1 278 ? 9.350 34.194 39.255 1.00 34.32 287 LEU A O 1
ATOM 2362 N N . ASP A 1 279 ? 8.408 36.206 38.895 1.00 33.52 288 ASP A N 1
ATOM 2363 C CA . ASP A 1 279 ? 7.163 35.860 39.562 1.00 33.27 288 ASP A CA 1
ATOM 2364 C C . ASP A 1 279 ? 6.442 34.758 38.826 1.00 30.79 288 ASP A C 1
ATOM 2365 O O . ASP A 1 279 ? 5.956 33.819 39.448 1.00 30.19 288 ASP A O 1
ATOM 2370 N N . LEU A 1 280 ? 6.356 34.856 37.500 1.00 30.60 289 LEU A N 1
ATOM 2371 C CA . LEU A 1 280 ? 5.678 33.851 36.727 1.00 28.92 289 LEU A CA 1
ATOM 2372 C C . LEU A 1 280 ? 6.502 32.564 36.733 1.00 28.36 289 LEU A C 1
ATOM 2373 O O . LEU A 1 280 ? 5.936 31.463 36.877 1.00 28.03 289 LEU A O 1
ATOM 2378 N N . LEU A 1 281 ? 7.824 32.699 36.613 1.00 28.39 290 LEU A N 1
ATOM 2379 C CA . LEU A 1 281 ? 8.705 31.551 36.803 1.00 29.37 290 LEU A CA 1
ATOM 2380 C C . LEU A 1 281 ? 8.425 30.765 38.080 1.00 29.68 290 LEU A C 1
ATOM 2381 O O . LEU A 1 281 ? 8.286 29.528 38.055 1.00 30.11 290 LEU A O 1
ATOM 2386 N N . ASP A 1 282 ? 8.322 31.472 39.200 1.00 31.67 291 ASP A N 1
ATOM 2387 C CA . ASP A 1 282 ? 8.050 30.826 40.500 1.00 32.17 291 ASP A CA 1
ATOM 2388 C C . ASP A 1 282 ? 6.747 30.012 40.478 1.00 30.87 291 ASP A C 1
ATOM 2389 O O . ASP A 1 282 ? 6.676 28.901 41.048 1.00 30.88 291 ASP A O 1
ATOM 2394 N N . LYS A 1 283 ? 5.731 30.564 39.830 1.00 29.61 292 LYS A N 1
ATOM 2395 C CA . LYS A 1 283 ? 4.435 29.936 39.790 1.00 30.62 292 LYS A CA 1
ATOM 2396 C C . LYS A 1 283 ? 4.403 28.691 38.870 1.00 30.03 292 LYS A C 1
ATOM 2397 O O . LYS A 1 283 ? 3.661 27.734 39.137 1.00 31.21 292 LYS A O 1
ATOM 2403 N N . MET A 1 284 ? 5.187 28.724 37.810 1.00 29.41 293 MET A N 1
ATOM 2404 C CA A MET A 1 284 ? 5.294 27.597 36.899 0.50 28.84 293 MET A CA 1
ATOM 2405 C CA B MET A 1 284 ? 5.284 27.606 36.879 0.50 28.84 293 MET A CA 1
ATOM 2406 C C . MET A 1 284 ? 6.147 26.496 37.501 1.00 29.70 293 MET A C 1
ATOM 2407 O O . MET A 1 284 ? 5.829 25.324 37.377 1.00 31.03 293 MET A O 1
ATOM 2416 N N . LEU A 1 285 ? 7.226 26.875 38.199 1.00 30.00 294 LEU A N 1
ATOM 2417 C CA . LEU A 1 285 ? 8.102 25.930 38.885 1.00 29.87 294 LEU A CA 1
ATOM 2418 C C . LEU A 1 285 ? 7.688 25.710 40.349 1.00 31.32 294 LEU A C 1
ATOM 2419 O O . LEU A 1 285 ? 8.498 25.733 41.233 1.00 32.71 294 LEU A O 1
ATOM 2424 N N . THR A 1 286 ? 6.395 25.519 40.580 1.00 32.64 295 THR A N 1
ATOM 2425 C CA . THR A 1 286 ? 5.871 25.217 41.879 1.00 34.36 295 THR A CA 1
ATOM 2426 C C . THR A 1 286 ? 5.915 23.702 42.061 1.00 34.29 295 THR A C 1
ATOM 2427 O O . THR A 1 286 ? 5.497 22.963 41.181 1.00 30.71 295 THR A O 1
ATOM 2431 N N . PHE A 1 287 ? 6.410 23.254 43.212 1.00 33.42 296 PHE A N 1
ATOM 2432 C CA . PHE A 1 287 ? 6.573 21.819 43.486 1.00 34.67 296 PHE A CA 1
ATOM 2433 C C . PHE A 1 287 ? 5.258 21.045 43.394 1.00 35.64 296 PHE A C 1
ATOM 2434 O O . PHE A 1 287 ? 5.158 20.012 42.691 1.00 34.79 296 PHE A O 1
ATOM 2442 N N . ASN A 1 288 ? 4.235 21.568 44.046 1.00 36.05 297 ASN 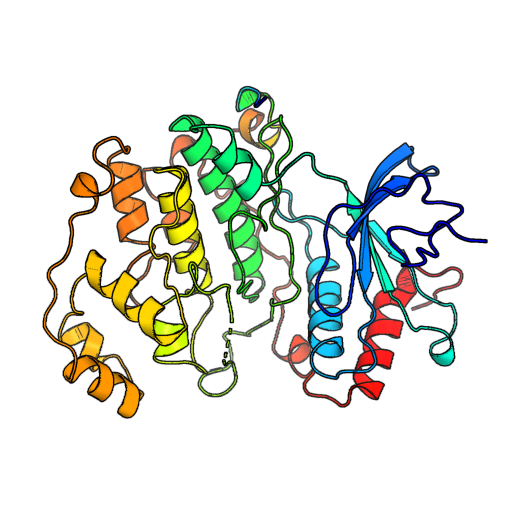A N 1
ATOM 2443 C CA . ASN A 1 288 ? 2.978 20.875 44.176 1.00 37.18 297 ASN A CA 1
ATOM 2444 C C . ASN A 1 288 ? 2.198 21.135 42.878 1.00 35.60 297 ASN A C 1
ATOM 2445 O O . ASN A 1 288 ? 1.829 22.246 42.610 1.00 33.45 297 ASN A O 1
ATOM 2450 N N . PRO A 1 289 ? 1.893 20.095 42.113 1.00 36.17 298 PRO A N 1
ATOM 2451 C CA . PRO A 1 289 ? 1.230 20.315 40.821 1.00 37.03 298 PRO A CA 1
ATOM 2452 C C . PRO A 1 289 ? -0.181 20.876 40.969 1.00 40.50 298 PRO A C 1
ATOM 2453 O O . PRO A 1 289 ? -0.694 21.501 40.029 1.00 42.80 298 PRO A O 1
ATOM 2457 N N . HIS A 1 290 ? -0.825 20.642 42.110 1.00 41.02 299 HIS A N 1
ATOM 2458 C CA . HIS A 1 290 ? -2.163 21.195 42.316 1.00 45.47 299 HIS A CA 1
ATOM 2459 C C . HIS A 1 290 ? -2.088 22.703 42.659 1.00 42.96 299 HIS A C 1
ATOM 2460 O O . HIS A 1 290 ? -3.019 23.404 42.416 1.00 47.64 299 HIS A O 1
ATOM 2467 N N . LYS A 1 291 ? -0.966 23.203 43.142 1.00 39.25 300 LYS A N 1
ATOM 2468 C CA . LYS A 1 291 ? -0.813 24.650 43.337 1.00 38.71 300 LYS A CA 1
ATOM 2469 C C . LYS A 1 291 ? -0.171 25.410 42.157 1.00 36.28 300 LYS A C 1
ATOM 2470 O O . LYS A 1 291 ? -0.172 26.630 42.139 1.00 35.03 300 LYS A O 1
ATOM 2476 N N . ARG A 1 292 ? 0.421 24.673 41.223 1.00 33.54 301 ARG A N 1
ATOM 2477 C CA . ARG A 1 292 ? 1.090 25.221 40.046 1.00 31.64 301 ARG A CA 1
ATOM 2478 C C . ARG A 1 292 ? 0.110 25.964 39.158 1.00 30.77 301 ARG A C 1
ATOM 2479 O O . ARG A 1 292 ? -1.012 25.520 38.938 1.00 31.36 301 ARG A O 1
ATOM 2487 N N . ILE A 1 293 ? 0.545 27.093 38.615 1.00 30.42 302 ILE A N 1
ATOM 2488 C CA . ILE A 1 293 ? -0.286 27.889 37.744 1.00 29.06 302 ILE A CA 1
ATOM 2489 C C . ILE A 1 293 ? -0.707 27.081 36.496 1.00 29.25 302 ILE A C 1
ATOM 2490 O O . ILE A 1 293 ? 0.065 26.290 35.968 1.00 27.26 302 ILE A O 1
ATOM 2495 N N . GLU A 1 294 ? -1.951 27.271 36.088 1.00 29.71 303 GLU A N 1
ATOM 2496 C CA . GLU A 1 294 ? -2.514 26.657 34.887 1.00 30.11 303 GLU A CA 1
ATOM 2497 C C . GLU A 1 294 ? -2.317 27.605 33.720 1.00 28.27 303 GLU A C 1
ATOM 2498 O O . GLU A 1 294 ? -2.016 28.790 33.909 1.00 26.90 303 GLU A O 1
ATOM 2504 N N . VAL A 1 295 ? -2.502 27.088 32.517 1.00 26.85 304 VAL A N 1
ATOM 2505 C CA . VAL A 1 295 ? -2.100 27.854 31.333 1.00 26.56 304 VAL A CA 1
ATOM 2506 C C . VAL A 1 295 ? -2.863 29.166 31.162 1.00 27.19 304 VAL A C 1
ATOM 2507 O O . VAL A 1 295 ? -2.242 30.203 30.847 1.00 26.74 304 VAL A O 1
ATOM 2511 N N . GLU A 1 296 ? -4.170 29.160 31.382 1.00 28.36 305 GLU A N 1
ATOM 2512 C CA . GLU A 1 296 ? -4.936 30.400 31.286 1.00 31.52 305 GLU A CA 1
ATOM 2513 C C . GLU A 1 296 ? -4.484 31.484 32.296 1.00 30.98 305 GLU A C 1
ATOM 2514 O O . GLU A 1 296 ? -4.297 32.638 31.924 1.00 30.22 305 GLU A O 1
ATOM 2520 N N . GLN A 1 297 ? -4.246 31.096 33.535 1.00 31.12 306 GLN A N 1
ATOM 2521 C CA . GLN A 1 297 ? -3.743 32.022 34.547 1.00 32.41 306 GLN A CA 1
ATOM 2522 C C . GLN A 1 297 ? -2.316 32.510 34.192 1.00 31.00 306 GLN A C 1
ATOM 2523 O O . GLN A 1 297 ? -1.929 33.668 34.488 1.00 30.17 306 GLN A O 1
ATOM 2529 N N . ALA A 1 298 ? -1.499 31.630 33.610 1.00 28.19 307 ALA A N 1
ATOM 2530 C CA . ALA A 1 298 ? -0.181 32.079 33.204 1.00 27.81 307 ALA A CA 1
ATOM 2531 C C . ALA A 1 298 ? -0.276 33.144 32.107 1.00 27.72 307 ALA A C 1
ATOM 2532 O O . ALA A 1 298 ? 0.452 34.132 32.130 1.00 27.70 307 ALA A O 1
ATOM 2534 N N . LEU A 1 299 ? -1.151 32.920 31.122 1.00 27.20 308 LEU A N 1
ATOM 2535 C CA . LEU A 1 299 ? -1.366 33.906 30.057 1.00 27.95 308 LEU A CA 1
ATOM 2536 C C . LEU A 1 299 ? -1.855 35.265 30.642 1.00 28.63 308 LEU A C 1
ATOM 2537 O O . LEU A 1 299 ? -1.476 36.344 30.147 1.00 29.16 308 LEU A O 1
ATOM 2542 N N . ALA A 1 300 ? -2.592 35.197 31.734 1.00 29.97 309 ALA A N 1
ATOM 2543 C CA . ALA A 1 300 ? -3.125 36.386 32.387 1.00 32.39 309 ALA A CA 1
ATOM 2544 C C . ALA A 1 300 ? -2.159 37.049 33.394 1.00 32.79 309 ALA A C 1
ATOM 2545 O O . ALA A 1 300 ? -2.510 38.035 34.028 1.00 31.89 309 ALA A O 1
ATOM 2547 N N . HIS A 1 301 ? -0.971 36.485 33.565 1.00 30.63 310 HIS A N 1
ATOM 2548 C CA . HIS A 1 301 ? -0.003 37.022 34.503 1.00 30.71 310 HIS A CA 1
ATOM 2549 C C . HIS A 1 301 ? 0.483 38.406 33.992 1.00 31.49 310 HIS A C 1
ATOM 2550 O O . HIS A 1 301 ? 0.548 38.634 32.788 1.00 32.26 310 HIS A O 1
ATOM 2557 N N . PRO A 1 302 ? 0.817 39.338 34.882 1.00 32.43 311 PRO A N 1
ATOM 2558 C CA . PRO A 1 302 ? 1.338 40.642 34.453 1.00 33.55 311 PRO A CA 1
ATOM 2559 C C . PRO A 1 302 ? 2.516 40.651 33.462 1.00 32.94 311 PRO A C 1
ATOM 2560 O O . PRO A 1 302 ? 2.612 41.539 32.612 1.00 31.35 311 PRO A O 1
ATOM 2564 N N . TYR A 1 303 ? 3.394 39.650 33.533 1.00 31.73 312 TYR A N 1
ATOM 2565 C CA . TYR A 1 303 ? 4.490 39.573 32.588 1.00 31.53 312 TYR A CA 1
ATOM 2566 C C . TYR A 1 303 ? 4.038 39.579 31.131 1.00 30.79 312 TYR A C 1
ATOM 2567 O O . TYR A 1 303 ? 4.750 40.122 30.294 1.00 32.12 312 TYR A O 1
ATOM 2576 N N . LEU A 1 304 ? 2.864 39.008 30.834 1.00 30.95 313 LEU A N 1
ATOM 2577 C CA . LEU A 1 304 ? 2.391 38.840 29.447 1.00 30.98 313 LEU A CA 1
ATOM 2578 C C . LEU A 1 304 ? 1.263 39.776 29.064 1.00 32.37 313 LEU A C 1
ATOM 2579 O O . LEU A 1 304 ? 0.601 39.580 28.046 1.00 32.14 313 LEU A O 1
ATOM 2584 N N . GLU A 1 305 ? 1.081 40.831 29.830 1.00 33.54 314 GLU A N 1
ATOM 2585 C CA . GLU A 1 305 ? -0.119 41.655 29.692 1.00 35.45 314 GLU A CA 1
ATOM 2586 C C . GLU A 1 305 ? -0.131 42.446 28.398 1.00 35.02 314 GLU A C 1
ATOM 2587 O O . GLU A 1 305 ? -1.189 42.841 27.970 1.00 36.15 314 GLU A O 1
ATOM 2593 N N . GLN A 1 306 ? 1.008 42.676 27.771 1.00 35.27 315 GLN A N 1
ATOM 2594 C CA . GLN A 1 306 ? 0.969 43.358 26.475 1.00 37.74 315 GLN A CA 1
ATOM 2595 C C . GLN A 1 306 ? 0.473 42.438 25.344 1.00 35.72 315 GLN A C 1
ATOM 2596 O O . GLN A 1 306 ? 0.091 42.935 24.288 1.00 34.23 315 GLN A O 1
ATOM 2602 N N . TYR A 1 307 ? 0.472 41.116 25.568 1.00 33.49 316 TYR A N 1
ATOM 2603 C CA . TYR A 1 307 ? 0.014 40.155 24.570 1.00 33.53 316 TYR A CA 1
ATOM 2604 C C . TYR A 1 307 ? -1.288 39.456 24.885 1.00 33.33 316 TYR A C 1
ATOM 2605 O O . TYR A 1 307 ? -1.928 38.980 23.971 1.00 33.09 316 TYR A O 1
ATOM 2614 N N . TYR A 1 308 ? -1.666 39.336 26.152 1.00 33.96 317 TYR A N 1
ATOM 2615 C CA . TYR A 1 308 ? -2.827 38.516 26.523 1.00 34.63 317 TYR A CA 1
ATOM 2616 C C . TYR A 1 308 ? -4.098 39.111 25.925 1.00 36.00 317 TYR A C 1
ATOM 2617 O O . TYR A 1 308 ? -4.402 40.281 26.135 1.00 35.73 317 TYR A O 1
ATOM 2626 N N . ASP A 1 309 ? -4.784 38.296 25.130 1.00 35.01 318 ASP A N 1
ATOM 2627 C CA . ASP A 1 309 ? -6.043 38.717 24.476 1.00 37.87 318 ASP A CA 1
ATOM 2628 C C . ASP A 1 309 ? -6.857 37.459 24.246 1.00 35.96 318 ASP A C 1
ATOM 2629 O O . ASP A 1 309 ? -6.678 36.773 23.250 1.00 34.58 318 ASP A O 1
ATOM 2634 N N . PRO A 1 310 ? -7.738 37.133 25.186 1.00 38.80 319 PRO A N 1
ATOM 2635 C CA . PRO A 1 310 ? -8.534 35.906 24.993 1.00 40.27 319 PRO A CA 1
ATOM 2636 C C . PRO A 1 310 ? -9.469 35.911 23.766 1.00 42.33 319 PRO A C 1
ATOM 2637 O O . PRO A 1 310 ? -9.915 34.848 23.390 1.00 43.13 319 PRO A O 1
ATOM 2641 N N . SER A 1 311 ? -9.668 37.046 23.085 1.00 42.08 320 SER A N 1
ATOM 2642 C CA . SER A 1 311 ? -10.450 37.053 21.855 1.00 42.18 320 SER A CA 1
ATOM 2643 C C . SER A 1 311 ? -9.618 36.549 20.682 1.00 42.82 320 SER A C 1
ATOM 2644 O O . SER A 1 311 ? -10.187 36.190 19.654 1.00 41.64 320 SER A O 1
ATOM 2647 N N . ASP A 1 312 ? -8.280 36.499 20.822 1.00 40.72 321 ASP A N 1
ATOM 2648 C CA . ASP A 1 312 ? -7.430 35.956 19.762 1.00 38.69 321 ASP A CA 1
ATOM 2649 C C . ASP A 1 312 ? -6.547 34.779 20.251 1.00 35.55 321 ASP A C 1
ATOM 2650 O O . ASP A 1 312 ? -5.389 34.673 19.886 1.00 33.37 321 ASP A O 1
ATOM 2655 N N . GLU A 1 313 ? -7.097 33.907 21.071 1.00 34.32 322 GLU A N 1
ATOM 2656 C CA . GLU A 1 313 ? -6.349 32.772 21.578 1.00 33.92 322 GLU A CA 1
ATOM 2657 C C . GLU A 1 313 ? -7.279 31.589 21.445 1.00 33.45 322 GLU A C 1
ATOM 2658 O O . GLU A 1 313 ? -8.000 31.257 22.384 1.00 34.81 322 GLU A O 1
ATOM 2664 N N . PRO A 1 314 ? -7.296 30.978 20.269 1.00 33.59 323 PRO A N 1
ATOM 2665 C CA . PRO A 1 314 ? -8.235 29.884 20.033 1.00 35.38 323 PRO A CA 1
ATOM 2666 C C . PRO A 1 314 ? -8.051 28.680 20.952 1.00 33.82 323 PRO A C 1
ATOM 2667 O O . PRO A 1 314 ? -6.934 28.392 21.430 1.00 31.10 323 PRO A O 1
ATOM 2671 N N . ILE A 1 315 ? -9.166 28.012 21.172 1.00 31.65 324 ILE A N 1
ATOM 2672 C CA . ILE A 1 315 ? -9.224 26.757 21.865 1.00 33.74 324 ILE A CA 1
ATOM 2673 C C . ILE A 1 315 ? -9.801 25.727 20.909 1.00 34.59 324 ILE A C 1
ATOM 2674 O O . ILE A 1 315 ? -10.315 26.083 19.843 1.00 34.36 324 ILE A O 1
ATOM 2679 N N . ALA A 1 316 ? -9.623 24.461 21.237 1.00 33.66 325 ALA A N 1
ATOM 2680 C CA . ALA A 1 316 ? -10.015 23.360 20.353 1.00 36.94 325 ALA A CA 1
ATOM 2681 C C . ALA A 1 316 ? -11.542 23.296 20.210 1.00 41.38 325 ALA A C 1
ATOM 2682 O O . ALA A 1 316 ? -12.238 23.444 21.182 1.00 38.74 325 ALA A O 1
ATOM 2684 N N . GLU A 1 317 ? -12.057 23.121 18.991 1.00 46.77 326 GLU A N 1
ATOM 2685 C CA . GLU A 1 317 ? -13.524 23.057 18.833 1.00 54.41 326 GLU A CA 1
ATOM 2686 C C . GLU A 1 317 ? -14.075 21.816 19.466 1.00 53.14 326 GLU A C 1
ATOM 2687 O O . GLU A 1 317 ? -15.041 21.861 20.194 1.00 56.60 326 GLU A O 1
ATOM 2693 N N . ALA A 1 318 ? -13.423 20.703 19.177 1.00 52.52 327 ALA A N 1
ATOM 2694 C CA . ALA A 1 318 ? -13.887 19.396 19.623 1.00 51.07 327 ALA A CA 1
ATOM 2695 C C . ALA A 1 318 ? -12.777 18.746 20.475 1.00 43.09 327 ALA A C 1
ATOM 2696 O O . ALA A 1 318 ? -11.972 18.011 19.968 1.00 42.50 327 ALA A O 1
ATOM 2698 N N . PRO A 1 319 ? -12.732 19.048 21.770 1.00 42.99 328 PRO A N 1
ATOM 2699 C CA . PRO A 1 319 ? -11.709 18.413 22.603 1.00 42.35 328 PRO A CA 1
ATOM 2700 C C . PRO A 1 319 ? -11.768 16.904 22.492 1.00 41.80 328 PRO A C 1
ATOM 2701 O O . PRO A 1 319 ? -12.870 16.331 22.364 1.00 42.17 328 PRO A O 1
ATOM 2705 N N . PHE A 1 320 ? -10.617 16.2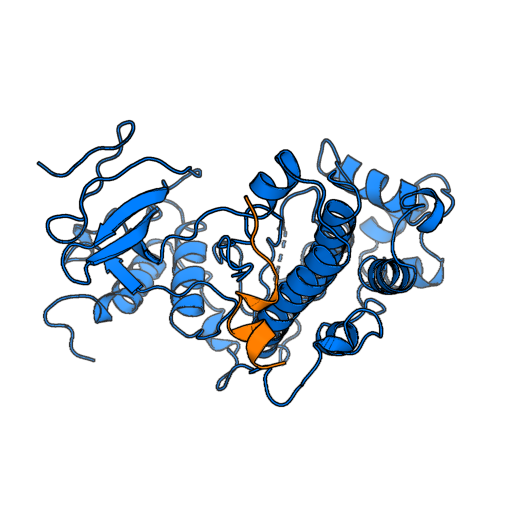57 22.542 1.00 38.08 329 PHE A N 1
ATOM 2706 C CA . PHE A 1 320 ? -10.578 14.815 22.425 1.00 39.36 329 PHE A CA 1
ATOM 2707 C C . PHE A 1 320 ? -11.115 14.140 23.667 1.00 39.85 329 PHE A C 1
ATOM 2708 O O . PHE A 1 320 ? -10.932 14.634 24.772 1.00 36.91 329 PHE A O 1
ATOM 2716 N N . LYS A 1 321 ? -11.762 13.004 23.462 1.00 42.68 330 LYS A N 1
ATOM 2717 C CA . LYS A 1 321 ? -12.369 12.246 24.560 1.00 46.49 330 LYS A CA 1
ATOM 2718 C C . LYS A 1 321 ? -11.758 10.854 24.687 1.00 48.68 330 LYS A C 1
ATOM 2719 O O . LYS A 1 321 ? -10.900 10.449 23.866 1.00 44.63 330 LYS A O 1
ATOM 2725 N N . PHE A 1 322 ? -12.207 10.151 25.734 1.00 54.81 331 PHE A N 1
ATOM 2726 C CA . PHE A 1 322 ? -11.738 8.810 26.147 1.00 62.64 331 PHE A CA 1
ATOM 2727 C C . PHE A 1 322 ? -11.670 7.808 25.007 1.00 66.21 331 PHE A C 1
ATOM 2728 O O . PHE A 1 322 ? -10.783 6.962 25.004 1.00 65.79 331 PHE A O 1
ATOM 2736 N N . ASP A 1 323 ? -12.588 7.922 24.044 1.00 72.32 332 ASP A N 1
ATOM 2737 C CA . ASP A 1 323 ? -12.507 7.169 22.769 1.00 76.17 332 ASP A CA 1
ATOM 2738 C C . ASP A 1 323 ? -11.110 7.200 22.120 1.00 73.85 332 ASP A C 1
ATOM 2739 O O . ASP A 1 323 ? -10.562 6.141 21.809 1.00 77.23 332 ASP A O 1
ATOM 2744 N N . MET A 1 324 ? -10.517 8.393 21.992 1.00 71.64 333 MET A N 1
ATOM 2745 C CA . MET A 1 324 ? -9.212 8.577 21.341 1.00 68.92 333 MET A CA 1
ATOM 2746 C C . MET A 1 324 ? -7.998 7.981 22.117 1.00 63.60 333 MET A C 1
ATOM 2747 O O . MET A 1 324 ? -6.851 8.182 21.683 1.00 66.14 333 MET A O 1
ATOM 2752 N N . GLU A 1 325 ? -8.249 7.280 23.245 1.00 55.97 334 GLU A N 1
ATOM 2753 C CA . GLU A 1 325 ? -7.201 6.741 24.150 1.00 51.47 334 GLU A CA 1
ATOM 2754 C C . GLU A 1 325 ? -7.007 5.208 24.133 1.00 53.00 334 GLU A C 1
ATOM 2755 O O . GLU A 1 325 ? -5.981 4.728 24.590 1.00 49.44 334 GLU A O 1
ATOM 2761 N N . LEU A 1 326 ? -7.975 4.426 23.661 1.00 58.05 335 LEU A N 1
ATOM 2762 C CA . LEU A 1 326 ? -7.824 2.957 23.733 1.00 61.57 335 LEU A CA 1
ATOM 2763 C C . LEU A 1 326 ? -7.015 2.525 22.519 1.00 57.88 335 LEU A C 1
ATOM 2764 O O . LEU A 1 326 ? -7.565 2.130 21.486 1.00 64.10 335 LEU A O 1
ATOM 2769 N N . ASP A 1 327 ? -5.699 2.696 22.665 1.00 50.99 336 ASP A N 1
ATOM 2770 C CA . ASP A 1 327 ? -4.687 2.339 21.659 1.00 46.58 336 ASP A CA 1
ATOM 2771 C C . ASP A 1 327 ? -3.694 1.358 22.282 1.00 45.02 336 ASP A C 1
ATOM 2772 O O . ASP A 1 327 ? -2.579 1.186 21.807 1.00 41.24 336 ASP A O 1
ATOM 2777 N N . ASP A 1 328 ? -4.092 0.715 23.370 1.00 47.31 337 ASP A N 1
ATOM 2778 C CA . ASP A 1 328 ? -3.226 -0.250 24.012 1.00 49.41 337 ASP A CA 1
ATOM 2779 C C . ASP A 1 328 ? -3.534 -1.556 23.299 1.00 48.54 337 ASP A C 1
ATOM 2780 O O . ASP A 1 328 ? -4.274 -2.391 23.804 1.00 49.77 337 ASP A O 1
ATOM 2785 N N . LEU A 1 329 ? -3.005 -1.697 22.092 1.00 45.74 338 LEU A N 1
ATOM 2786 C CA . LEU A 1 329 ? -3.482 -2.716 21.148 1.00 45.47 338 LEU A CA 1
ATOM 2787 C C . LEU A 1 329 ? -2.285 -3.366 20.508 1.00 44.61 338 LEU A C 1
ATOM 2788 O O . LEU A 1 329 ? -1.235 -2.754 20.463 1.00 43.51 338 LEU A O 1
ATOM 2793 N N . PRO A 1 330 ? -2.449 -4.583 19.962 1.00 45.18 339 PRO A N 1
ATOM 2794 C CA . PRO A 1 330 ? -1.296 -5.168 19.283 1.00 45.35 339 PRO A CA 1
ATOM 2795 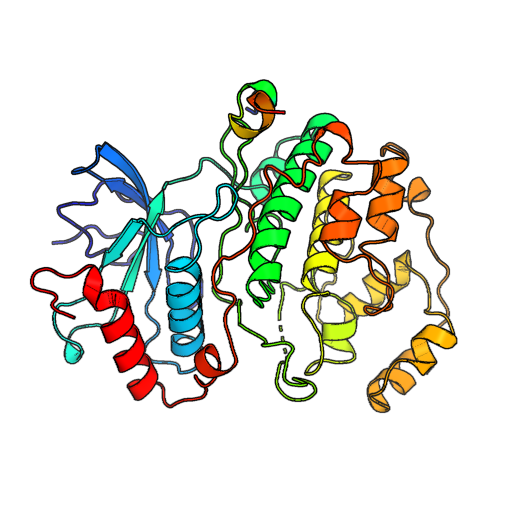C C . PRO A 1 330 ? -0.747 -4.294 18.126 1.00 43.22 339 PRO A C 1
ATOM 2796 O O . PRO A 1 330 ? -1.504 -3.604 17.436 1.00 39.42 339 PRO A O 1
ATOM 2800 N N . LYS A 1 331 ? 0.570 -4.356 17.918 1.00 43.58 340 LYS A N 1
ATOM 2801 C CA . LYS A 1 331 ? 1.227 -3.570 16.880 1.00 41.44 340 LYS A CA 1
ATOM 2802 C C . LYS A 1 331 ? 0.626 -3.765 15.487 1.00 41.51 340 LYS A C 1
ATOM 2803 O O . LYS A 1 331 ? 0.595 -2.830 14.690 1.00 40.59 340 LYS A O 1
ATOM 2809 N N . GLU A 1 332 ? 0.126 -4.954 15.199 1.00 41.35 341 GLU A N 1
ATOM 2810 C CA . GLU A 1 332 ? -0.443 -5.226 13.892 1.00 42.00 341 GLU A CA 1
ATOM 2811 C C . GLU A 1 332 ? -1.767 -4.442 13.766 1.00 41.33 341 GLU A C 1
ATOM 2812 O O . GLU A 1 332 ? -2.096 -3.918 12.697 1.00 40.81 341 GLU A O 1
ATOM 2818 N N . LYS A 1 333 ? -2.539 -4.374 14.853 1.00 42.22 342 LYS A N 1
ATOM 2819 C CA . LYS A 1 333 ? -3.790 -3.608 14.856 1.00 41.56 342 LYS A CA 1
ATOM 2820 C C . LYS A 1 333 ? -3.506 -2.083 14.737 1.00 38.40 342 LYS A C 1
ATOM 2821 O O . LYS A 1 333 ? -4.170 -1.358 13.981 1.00 35.80 342 LYS A O 1
ATOM 2827 N N . LEU A 1 334 ? -2.489 -1.629 15.451 1.00 36.25 343 LEU A N 1
ATOM 2828 C CA . LEU A 1 334 ? -2.042 -0.224 15.360 1.00 35.13 343 LEU A CA 1
ATOM 2829 C C . LEU A 1 334 ? -1.614 0.125 13.919 1.00 35.46 343 LEU A C 1
ATOM 2830 O O . LEU A 1 334 ? -1.991 1.194 13.427 1.00 32.92 343 LEU A O 1
ATOM 2835 N N . LYS A 1 335 ? -0.916 -0.798 13.233 1.00 35.44 344 LYS A N 1
ATOM 2836 C CA . LYS A 1 335 ? -0.575 -0.594 11.823 1.00 35.18 344 LYS A CA 1
ATOM 2837 C C . LYS A 1 335 ? -1.824 -0.365 10.977 1.00 35.27 344 LYS A C 1
ATOM 2838 O O . LYS A 1 335 ? -1.843 0.518 10.131 1.00 33.76 344 LYS A O 1
ATOM 2844 N N . GLU A 1 336 ? -2.868 -1.162 11.181 1.00 37.01 345 GLU A N 1
ATOM 2845 C CA . GLU A 1 336 ? -4.135 -0.933 10.454 1.00 38.27 345 GLU A CA 1
ATOM 2846 C C . GLU A 1 336 ? -4.722 0.426 10.739 1.00 35.38 345 GLU A C 1
ATOM 2847 O O . GLU A 1 336 ? -5.201 1.097 9.840 1.00 34.58 345 GLU A O 1
ATOM 2853 N N . LEU A 1 337 ? -4.689 0.833 11.986 1.00 33.88 346 LEU A N 1
ATOM 2854 C CA . LEU A 1 337 ? -5.187 2.185 12.347 1.00 34.14 346 LEU A CA 1
ATOM 2855 C C . LEU A 1 337 ? -4.354 3.333 11.725 1.00 32.82 346 LEU A C 1
ATOM 2856 O O . LEU A 1 337 ? -4.922 4.351 11.249 1.00 31.41 346 LEU A O 1
ATOM 2861 N N . ILE A 1 338 ? -3.037 3.143 11.655 1.00 31.68 347 ILE A N 1
ATOM 2862 C CA . ILE A 1 338 ? -2.172 4.131 11.019 1.00 30.69 347 ILE A CA 1
ATOM 2863 C C . ILE A 1 338 ? -2.461 4.215 9.512 1.00 29.92 347 ILE A C 1
ATOM 2864 O O . ILE A 1 338 ? -2.521 5.271 8.944 1.00 28.70 347 ILE A O 1
ATOM 2869 N N . PHE A 1 339 ? -2.596 3.065 8.871 1.00 32.23 348 PHE A N 1
ATOM 2870 C CA . PHE A 1 339 ? -2.996 2.988 7.466 1.00 32.53 348 PHE A CA 1
ATOM 2871 C C . PHE A 1 339 ? -4.333 3.735 7.230 1.00 33.40 348 PHE A C 1
ATOM 2872 O O . PHE A 1 339 ? -4.443 4.588 6.355 1.00 33.21 348 PHE A O 1
ATOM 2880 N N . GLU A 1 340 ? -5.336 3.473 8.045 1.00 34.85 349 GLU A N 1
ATOM 2881 C CA . GLU A 1 340 ? -6.649 4.166 7.905 1.00 36.80 349 GLU A CA 1
ATOM 2882 C C . GLU A 1 340 ? -6.516 5.653 8.153 1.00 35.20 349 GLU A C 1
ATOM 2883 O O . GLU A 1 340 ? -7.118 6.437 7.475 1.00 33.43 349 GLU A O 1
ATOM 2889 N N . GLU A 1 341 ? -5.709 6.042 9.137 1.00 34.54 350 GLU A N 1
ATOM 2890 C CA . GLU A 1 341 ? -5.560 7.440 9.498 1.00 35.08 350 GLU A CA 1
ATOM 2891 C C . GLU A 1 341 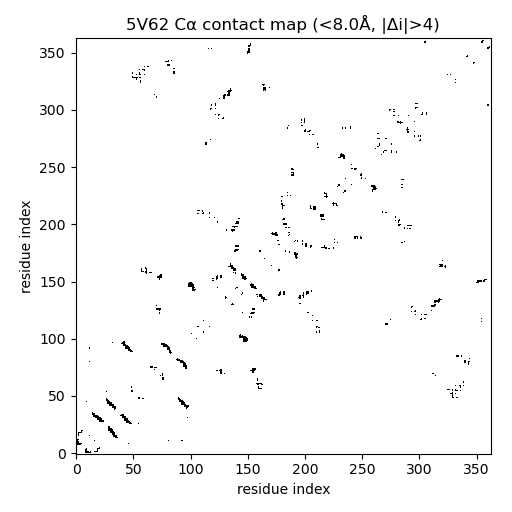? -4.846 8.270 8.418 1.00 33.02 350 GLU A C 1
ATOM 2892 O O . GLU A 1 341 ? -5.066 9.476 8.342 1.00 32.51 350 GLU A O 1
ATOM 2898 N N . THR A 1 342 ? -4.035 7.605 7.601 1.00 30.71 351 THR A N 1
ATOM 2899 C CA . THR A 1 342 ? -3.234 8.227 6.548 1.00 30.80 351 THR A CA 1
ATOM 2900 C C . THR A 1 342 ? -3.841 8.091 5.144 1.00 31.72 351 THR A C 1
ATOM 2901 O O . THR A 1 342 ? -3.327 8.641 4.197 1.00 30.69 351 THR A O 1
ATOM 2905 N N . ALA A 1 343 ? -4.936 7.355 5.049 1.00 34.36 352 ALA A N 1
ATOM 2906 C CA . ALA A 1 343 ? -5.617 7.088 3.806 1.00 35.86 352 ALA A CA 1
ATOM 2907 C C . ALA A 1 343 ? -6.068 8.354 3.068 1.00 35.80 352 ALA A C 1
ATOM 2908 O O . ALA A 1 343 ? -6.065 8.396 1.834 1.00 35.06 352 ALA A O 1
ATOM 2910 N N . ARG A 1 344 ? -6.447 9.381 3.796 1.00 34.16 353 ARG A N 1
ATOM 2911 C CA . ARG A 1 344 ? -6.925 10.598 3.129 1.00 35.37 353 ARG A CA 1
ATOM 2912 C C . ARG A 1 344 ? -5.887 11.278 2.235 1.00 35.01 353 ARG A C 1
ATOM 2913 O O . ARG A 1 344 ? -6.250 12.130 1.403 1.00 35.89 353 ARG A O 1
ATOM 2921 N N . PHE A 1 345 ? -4.606 10.950 2.417 1.00 33.03 354 PHE A N 1
ATOM 2922 C CA . PHE A 1 345 ? -3.568 11.532 1.603 1.00 33.25 354 PHE A CA 1
ATOM 2923 C C . PHE A 1 345 ? -3.266 10.710 0.362 1.00 33.62 354 PHE A C 1
ATOM 2924 O O . PHE A 1 345 ? -2.393 11.081 -0.407 1.00 32.43 354 PHE A O 1
ATOM 2932 N N . GLN A 1 346 ? -3.956 9.598 0.191 1.00 36.20 355 GLN A N 1
ATOM 2933 C CA . GLN A 1 346 ? -3.696 8.692 -0.942 1.00 39.39 355 GLN A CA 1
ATOM 2934 C C . GLN A 1 346 ? -4.553 9.010 -2.130 1.00 41.93 355 GLN A C 1
ATOM 2935 O O . GLN A 1 346 ? -5.739 9.320 -1.955 1.00 42.87 355 GLN A O 1
ATOM 2941 N N . PRO A 1 347 ? -3.998 8.840 -3.329 1.00 43.68 356 PRO A N 1
ATOM 2942 C CA . PRO A 1 347 ? -4.905 8.788 -4.492 1.00 47.69 356 PRO A CA 1
ATOM 2943 C C . PRO A 1 347 ? -6.039 7.710 -4.381 1.00 51.82 356 PRO A C 1
ATOM 2944 O O . PRO A 1 347 ? -5.832 6.584 -3.882 1.00 51.87 356 PRO A O 1
ATOM 2948 N N . GLY A 1 348 ? -7.243 8.091 -4.796 1.00 55.58 357 GLY A N 1
ATOM 2949 C CA . GLY A 1 348 ? -8.377 7.193 -4.830 1.00 58.42 357 GLY A CA 1
ATOM 2950 C C . GLY A 1 348 ? -9.068 6.952 -3.497 1.00 63.21 357 GLY A C 1
ATOM 2951 O O . GLY A 1 348 ? -9.991 6.137 -3.436 1.00 63.53 357 GLY A O 1
ATOM 2952 N N . TYR A 1 349 ? -8.651 7.635 -2.423 1.00 61.56 358 TYR A N 1
ATOM 2953 C CA . TYR A 1 349 ? -9.340 7.526 -1.135 1.00 63.75 358 TYR A CA 1
ATOM 2954 C C . TYR A 1 349 ? -10.874 7.733 -1.285 1.00 67.86 358 TYR A C 1
ATOM 2955 O O . TYR A 1 349 ? -11.306 8.572 -2.073 1.00 72.66 358 TYR A O 1
ATOM 2964 N N . ARG A 1 350 ? -11.671 6.953 -0.552 1.00 71.42 359 ARG A N 1
ATOM 2965 C CA . ARG A 1 350 ? -13.108 7.226 -0.350 1.00 74.77 359 ARG A CA 1
ATOM 2966 C C . ARG A 1 350 ? -13.482 6.911 1.107 1.00 71.11 359 ARG A C 1
ATOM 2967 O O . ARG A 1 350 ? -13.097 5.851 1.622 1.00 69.58 359 ARG A O 1
ATOM 2975 N N . SER A 1 351 ? -14.205 7.829 1.768 1.00 68.06 360 SER A N 1
ATOM 2976 C CA . SER A 1 351 ? -14.672 7.639 3.167 1.00 65.68 360 SER A CA 1
ATOM 2977 C C . SER A 1 351 ? -15.935 6.731 3.304 1.00 66.35 360 SER A C 1
ATOM 2978 O O . SER A 1 351 ? -16.349 6.389 4.427 1.00 65.68 360 SER A O 1
ATOM 2982 N N . GLN B 2 5 ? 20.249 35.294 12.779 1.00 88.23 713 GLN I N 1
ATOM 2983 C CA . GLN B 2 5 ? 20.046 36.751 12.959 1.00 90.53 713 GLN I CA 1
ATOM 2984 C C . GLN B 2 5 ? 18.544 37.060 13.089 1.00 86.14 713 GLN I C 1
ATOM 2985 O O . GLN B 2 5 ? 17.783 36.925 12.121 1.00 84.33 713 GLN I O 1
ATOM 2991 N N . LEU B 2 6 ? 18.131 37.491 14.286 1.00 83.86 714 LEU I N 1
ATOM 2992 C CA . LEU B 2 6 ? 16.710 37.532 14.672 1.00 77.93 714 LEU I CA 1
ATOM 2993 C C . LEU B 2 6 ? 16.102 38.927 14.476 1.00 80.24 714 LEU I C 1
ATOM 2994 O O . LEU B 2 6 ? 16.615 39.932 15.000 1.00 83.78 714 LEU I O 1
ATOM 2999 N N . LYS B 2 7 ? 15.002 38.983 13.727 1.00 77.47 715 LYS I N 1
ATOM 3000 C CA . LYS B 2 7 ? 14.374 40.253 13.373 1.00 79.03 715 LYS I CA 1
ATOM 3001 C C . LYS B 2 7 ? 13.559 40.845 14.545 1.00 75.25 715 LYS I C 1
ATOM 3002 O O . LYS B 2 7 ? 13.326 40.166 15.568 1.00 72.20 715 LYS I O 1
ATOM 3008 N N . PRO B 2 8 ? 13.136 42.121 14.410 1.00 73.90 716 PRO I N 1
ATOM 3009 C CA . PRO B 2 8 ? 12.237 42.669 15.434 1.00 71.57 716 PRO I CA 1
ATOM 3010 C C . PRO B 2 8 ? 10.945 41.841 15.571 1.00 67.12 716 PRO I C 1
ATOM 3011 O O . PRO B 2 8 ? 10.507 41.202 14.609 1.00 64.31 716 PRO I O 1
ATOM 3015 N N . ILE B 2 9 ? 10.373 41.846 16.771 1.00 65.08 717 ILE I N 1
ATOM 3016 C CA . ILE B 2 9 ? 9.080 41.210 17.063 1.00 62.92 717 ILE I CA 1
ATOM 3017 C C . ILE B 2 9 ? 7.941 41.666 16.108 1.00 63.83 717 ILE I C 1
ATOM 3018 O O . ILE B 2 9 ? 7.080 40.859 15.756 1.00 59.30 717 ILE I O 1
ATOM 3023 N N . GLU B 2 10 ? 7.956 42.931 15.662 1.00 67.72 718 GLU I N 1
ATOM 3024 C CA . GLU B 2 10 ? 6.854 43.491 14.816 1.00 70.90 718 GLU I CA 1
ATOM 3025 C C . GLU B 2 10 ? 6.838 42.900 13.371 1.00 70.28 718 GLU I C 1
ATOM 3026 O O . GLU B 2 10 ? 5.887 43.128 12.620 1.00 71.12 718 GLU I O 1
ATOM 3032 N N . SER B 2 11 ? 7.890 42.166 12.991 1.00 67.97 719 SER I N 1
ATOM 3033 C CA . SER B 2 11 ? 7.878 41.353 11.762 1.00 68.39 719 SER I CA 1
ATOM 3034 C C . SER B 2 11 ? 7.011 40.057 11.872 1.00 63.83 719 SER I C 1
ATOM 3035 O O . SER B 2 11 ? 6.646 39.462 10.844 1.00 62.47 719 SER I O 1
ATOM 3038 N N . SER B 2 12 ? 6.688 39.625 13.100 1.00 57.54 720 SER I N 1
ATOM 3039 C CA . SER B 2 12 ? 5.735 38.536 13.327 1.00 56.50 720 SER I CA 1
ATOM 3040 C C . SER B 2 12 ? 4.298 39.038 13.074 1.00 58.42 720 SER I C 1
ATOM 3041 O O . SER B 2 12 ? 3.891 40.077 13.639 1.00 58.94 720 SER I O 1
ATOM 3044 N N . ILE B 2 13 ? 3.537 38.299 12.262 1.00 58.79 721 ILE I N 1
ATOM 3045 C CA . ILE B 2 13 ? 2.112 38.625 11.996 1.00 61.72 721 ILE I CA 1
ATOM 3046 C C . ILE B 2 13 ? 1.299 38.702 13.315 1.00 59.66 721 ILE I C 1
ATOM 3047 O O . ILE B 2 13 ? 0.581 39.676 13.559 1.00 59.51 721 ILE I O 1
ATOM 3052 N N . LEU B 2 14 ? 1.455 37.691 14.167 1.00 56.39 722 LEU I N 1
ATOM 3053 C CA . LEU B 2 14 ? 0.760 37.651 15.462 1.00 56.23 722 LEU I CA 1
ATOM 3054 C C . LEU B 2 14 ? 0.976 38.971 16.258 1.00 57.72 722 LEU I C 1
ATOM 3055 O O . LEU B 2 14 ? -0.003 39.578 16.714 1.00 58.44 722 LEU I O 1
ATOM 3060 N N . ALA B 2 15 ? 2.233 39.416 16.380 1.00 57.29 723 ALA I N 1
ATOM 3061 C CA . ALA B 2 15 ? 2.571 40.660 17.108 1.00 59.70 723 ALA I CA 1
ATOM 3062 C C . ALA B 2 15 ? 1.971 41.904 16.472 1.00 63.60 723 ALA I C 1
ATOM 3063 O O . ALA B 2 15 ? 1.504 42.788 17.204 1.00 66.46 723 ALA I O 1
ATOM 3065 N N . GLN B 2 16 ? 1.990 41.980 15.132 1.00 65.93 724 GLN I N 1
ATOM 3066 C CA . GLN B 2 16 ? 1.346 43.092 14.399 1.00 69.89 724 GLN I CA 1
ATOM 3067 C C . GLN B 2 16 ? -0.131 43.274 14.792 1.00 70.36 724 GLN I C 1
ATOM 3068 O O . GLN B 2 16 ? -0.600 44.418 14.967 1.00 74.04 724 GLN I O 1
ATOM 3074 N N . ARG B 2 17 ? -0.860 42.157 14.892 1.00 66.90 725 ARG I N 1
ATOM 3075 C CA . ARG B 2 17 ? -2.261 42.176 15.333 1.00 68.48 725 ARG I CA 1
ATOM 3076 C C . ARG B 2 17 ? -2.406 42.793 16.774 1.00 69.02 725 ARG I C 1
ATOM 3077 O O . ARG B 2 17 ? -3.330 43.581 17.006 1.00 72.00 725 ARG I O 1
ATOM 3085 N N . ARG B 2 18 ? -1.470 42.511 17.699 1.00 64.59 726 ARG I N 1
ATOM 3086 C CA . ARG B 2 18 ? -1.558 43.018 19.115 1.00 64.56 726 ARG I CA 1
ATOM 3087 C C . ARG B 2 18 ? -1.385 44.540 19.304 1.00 65.08 726 ARG I C 1
ATOM 3088 O O . ARG B 2 18 ? -0.579 45.187 18.627 1.00 66.32 726 ARG I O 1
#

Radius of gyration: 21.2 Å; Cα contacts (8 Å, |Δi|>4): 653; chains: 2; bounding box: 39×49×63 Å

Solvent-accessible surface area: 17638 Å² total

B-factor: mean 41.35, std 13.91, range [12.0, 107.89]

CATH classification: 3.30.200.20 (+1 more: 1.10.510.10)

Secondary structure (DSSP, 8-state):
--EEETTEEE--TTTEEEEEEEEEETTEEEEEEEETTTTEEEEEEEE--TT-HHHHHHHHHHHHHHHH---TTBPPP-EEE--SSGGG---EEEEEEPPSEEHHHHHHH-PPPHHHHHHHHHHHHHHHHHHHHTTEE-----GGGEEE-TT--EEE---TT-EE--TTS--TT------GGG--HHHHHSTTS--THHHHHHHHHHHHHHHHSS-S---SSHHHHHHHHHHHH-SPPHHHHTT---HHHHHHHHHSPP-PPPPHHHHSTTS-HHHHHHHHHHT-SSTTTSPPHHHHHTSGGGTTT--GGG----SS---GGGG-----HHHHHHHHHHHHGGGSTT---/-PPPGGGSHHHHH-